Protein AF-A0A354D6P2-F1 (afdb_monomer_lite)

Structure (mmCIF, N/CA/C/O backbone):
data_AF-A0A354D6P2-F1
#
_entry.id   AF-A0A354D6P2-F1
#
loop_
_atom_site.group_PDB
_atom_site.id
_atom_site.type_symbol
_atom_site.label_atom_id
_atom_site.label_alt_id
_atom_site.label_comp_id
_atom_site.label_asym_id
_atom_site.label_entity_id
_atom_site.label_seq_id
_atom_site.pdbx_PDB_ins_code
_atom_site.Cartn_x
_atom_site.Cartn_y
_atom_site.Cartn_z
_atom_site.occupancy
_atom_site.B_iso_or_equiv
_atom_site.auth_seq_id
_atom_site.auth_comp_id
_atom_site.auth_asym_id
_atom_site.auth_atom_id
_atom_site.pdbx_PDB_model_num
ATOM 1 N N . MET A 1 1 ? 11.562 24.966 44.791 1.00 44.47 1 MET A N 1
ATOM 2 C CA . MET A 1 1 ? 11.803 24.432 43.439 1.00 44.47 1 MET A CA 1
ATOM 3 C C . MET A 1 1 ? 10.724 25.029 42.574 1.00 44.47 1 MET A C 1
ATOM 5 O O . MET A 1 1 ? 9.565 24.881 42.942 1.00 44.47 1 MET A O 1
ATOM 9 N N . ASP A 1 2 ? 11.096 25.776 41.540 1.00 47.44 2 ASP A N 1
ATOM 10 C CA . ASP A 1 2 ? 10.121 26.300 40.587 1.00 47.44 2 ASP A CA 1
ATOM 11 C C . ASP A 1 2 ? 9.399 25.114 39.945 1.00 47.44 2 ASP A C 1
ATOM 13 O O . ASP A 1 2 ? 10.051 24.157 39.517 1.00 47.44 2 ASP A O 1
ATOM 17 N N . GLU A 1 3 ? 8.064 25.131 39.972 1.00 53.81 3 GLU A N 1
ATOM 18 C CA . GLU A 1 3 ? 7.251 24.110 39.310 1.00 53.81 3 GLU A CA 1
ATOM 19 C C . GLU A 1 3 ? 7.733 24.016 37.849 1.00 53.81 3 GLU A C 1
ATOM 21 O O . GLU A 1 3 ? 7.779 25.047 37.169 1.00 53.81 3 GLU A O 1
ATOM 26 N N . PRO A 1 4 ? 8.139 22.827 37.355 1.00 56.81 4 PRO A N 1
ATOM 27 C CA . PRO A 1 4 ? 8.443 22.658 35.943 1.00 56.81 4 PRO A CA 1
ATOM 28 C C . PRO A 1 4 ? 7.250 23.162 35.140 1.00 56.81 4 PRO A C 1
ATOM 30 O O . PRO A 1 4 ? 6.118 22.868 35.518 1.00 56.81 4 PRO A O 1
ATOM 33 N N . ASP A 1 5 ? 7.491 23.917 34.066 1.00 68.38 5 ASP A N 1
ATOM 34 C CA . ASP A 1 5 ? 6.416 24.506 33.270 1.00 68.38 5 ASP A CA 1
ATOM 35 C C . ASP A 1 5 ? 5.478 23.393 32.774 1.00 68.38 5 ASP A C 1
ATOM 37 O O . ASP A 1 5 ? 5.764 22.650 31.835 1.00 68.38 5 ASP A O 1
ATOM 41 N N . ILE A 1 6 ? 4.359 23.222 33.476 1.00 72.00 6 ILE A N 1
ATOM 42 C CA . ILE A 1 6 ? 3.365 22.195 33.183 1.00 72.00 6 ILE A CA 1
ATOM 43 C C . ILE A 1 6 ? 2.836 22.419 31.768 1.00 72.00 6 ILE A C 1
ATOM 45 O O . ILE A 1 6 ? 2.554 21.442 31.082 1.00 72.00 6 ILE A O 1
ATOM 49 N N . GLU A 1 7 ? 2.763 23.670 31.299 1.00 69.81 7 GLU A N 1
ATOM 50 C CA . GLU A 1 7 ? 2.385 23.966 29.919 1.00 69.81 7 GLU A CA 1
ATOM 51 C C . GLU A 1 7 ? 3.445 23.478 28.936 1.00 69.81 7 GLU A C 1
ATOM 53 O O . GLU A 1 7 ? 3.076 22.976 27.883 1.00 69.81 7 GLU A O 1
ATOM 58 N N . TYR A 1 8 ? 4.737 23.520 29.270 1.00 68.62 8 TYR A N 1
ATOM 59 C CA . TYR A 1 8 ? 5.788 22.939 28.429 1.00 68.62 8 TYR A CA 1
ATOM 60 C C . TYR A 1 8 ? 5.600 21.427 28.246 1.00 68.62 8 TYR A C 1
ATOM 62 O O . TYR A 1 8 ? 5.582 20.939 27.116 1.00 68.62 8 TYR A O 1
ATOM 70 N N . TYR A 1 9 ? 5.399 20.675 29.331 1.00 68.31 9 TYR A N 1
ATOM 71 C CA . TYR A 1 9 ? 5.209 19.223 29.237 1.00 68.31 9 TYR A CA 1
ATOM 72 C C . TYR A 1 9 ? 3.859 18.847 28.629 1.00 68.31 9 TYR A C 1
ATOM 74 O O . TYR A 1 9 ? 3.796 17.941 27.800 1.00 68.31 9 TYR A O 1
ATOM 82 N N . LEU A 1 10 ? 2.783 19.544 28.996 1.00 71.00 10 LEU A N 1
ATOM 83 C CA . LEU A 1 10 ? 1.472 19.363 28.376 1.00 71.00 10 LEU A CA 1
ATOM 84 C C . LEU A 1 10 ? 1.532 19.644 26.882 1.00 71.00 10 LEU A C 1
ATOM 86 O O . LEU A 1 10 ? 1.011 18.845 26.117 1.00 71.00 10 LEU A O 1
ATOM 90 N N . LYS A 1 11 ? 2.241 20.696 26.473 1.00 63.19 11 LYS A N 1
ATOM 91 C CA . LYS A 1 11 ? 2.483 21.014 25.071 1.00 63.19 11 LYS A CA 1
ATOM 92 C C . LYS A 1 11 ? 3.302 19.935 24.379 1.00 63.19 11 LYS A C 1
ATOM 94 O O . LYS A 1 11 ? 2.923 19.546 23.291 1.00 63.19 11 LYS A O 1
ATOM 99 N N . ILE A 1 12 ? 4.322 19.350 25.015 1.00 58.03 12 ILE A N 1
ATOM 100 C CA . ILE A 1 12 ? 5.010 18.166 24.464 1.00 58.03 12 ILE A CA 1
ATOM 101 C C . ILE A 1 12 ? 4.027 17.008 24.246 1.00 58.03 12 ILE A C 1
ATOM 103 O O . ILE A 1 12 ? 4.063 16.363 23.202 1.00 58.03 12 ILE A O 1
ATOM 107 N N . TYR A 1 13 ? 3.144 16.728 25.206 1.00 60.72 13 TYR A N 1
ATOM 108 C CA . TYR A 1 13 ? 2.144 15.667 25.067 1.00 60.72 13 TYR A CA 1
ATOM 109 C C . TYR A 1 13 ? 1.081 15.997 24.008 1.00 60.72 13 TYR A C 1
ATOM 111 O O . TYR A 1 13 ? 0.672 15.112 23.255 1.00 60.72 13 TYR A O 1
ATOM 119 N N . GLU A 1 14 ? 0.647 17.251 23.926 1.00 57.66 14 GLU A N 1
ATOM 120 C CA . GLU A 1 14 ? -0.296 17.755 22.928 1.00 57.66 14 GLU A CA 1
ATOM 121 C C . GLU A 1 14 ? 0.304 17.701 21.529 1.00 57.66 14 GLU A C 1
ATOM 123 O O . GLU A 1 14 ? -0.325 17.128 20.644 1.00 57.66 14 GLU A O 1
ATOM 128 N N . ASP A 1 15 ? 1.542 18.169 21.368 1.00 48.28 15 ASP A N 1
ATOM 129 C CA . ASP A 1 15 ? 2.356 18.106 20.150 1.00 48.28 15 ASP A CA 1
ATOM 130 C C . ASP A 1 15 ? 2.693 16.651 19.763 1.00 48.28 15 ASP A C 1
ATOM 132 O O . ASP A 1 15 ? 2.870 16.351 18.584 1.00 48.28 15 ASP A O 1
ATOM 136 N N . ALA A 1 16 ? 2.712 15.721 20.729 1.00 46.41 16 ALA A N 1
ATOM 137 C CA . ALA A 1 16 ? 2.847 14.276 20.508 1.00 46.41 16 ALA A CA 1
ATOM 138 C C . ALA A 1 16 ? 1.506 13.547 20.270 1.00 46.41 16 ALA A C 1
ATOM 140 O O . ALA A 1 16 ? 1.482 12.356 19.954 1.00 46.41 16 ALA A O 1
ATOM 141 N N . GLY A 1 17 ? 0.368 14.232 20.401 1.00 40.53 17 GLY A N 1
ATOM 142 C CA . GLY A 1 17 ? -0.932 13.749 19.922 1.00 40.53 17 GLY A CA 1
ATOM 143 C C . GLY A 1 17 ? -1.810 13.135 20.990 1.00 40.53 17 GLY A C 1
ATOM 144 O O . GLY A 1 17 ? -2.889 12.592 20.690 1.00 40.53 17 GLY A O 1
ATOM 145 N N . CYS A 1 18 ? -1.368 13.241 22.237 1.00 50.28 18 CYS A N 1
ATOM 146 C CA . CYS A 1 18 ? -2.104 12.848 23.415 1.00 50.28 18 CYS A CA 1
ATOM 147 C C . CYS A 1 18 ? -3.239 13.845 23.650 1.00 50.28 18 CYS A C 1
ATOM 149 O O . CYS A 1 18 ? -3.060 14.899 24.248 1.00 50.28 18 CYS A O 1
ATOM 151 N N . LYS A 1 19 ? -4.447 13.502 23.191 1.00 50.16 19 LYS A N 1
ATOM 152 C CA . LYS A 1 19 ? -5.638 14.288 23.523 1.00 50.16 19 LYS A CA 1
ATOM 153 C C . LYS A 1 19 ? -5.953 14.123 25.004 1.00 50.16 19 LYS A C 1
ATOM 155 O O . LYS A 1 19 ? -6.265 13.016 25.446 1.00 50.16 19 LYS A O 1
ATOM 160 N N . TYR A 1 20 ? -5.968 15.241 25.724 1.00 45.38 20 TYR A N 1
ATOM 161 C CA . TYR A 1 20 ? -6.205 15.312 27.167 1.00 45.38 20 TYR A CA 1
ATOM 162 C C . TYR A 1 20 ? -7.444 14.529 27.639 1.00 45.38 20 TYR A C 1
ATOM 164 O O . TYR A 1 20 ? -7.402 13.890 28.676 1.00 45.38 20 TYR A O 1
ATOM 172 N N . ARG A 1 21 ? -8.520 14.487 26.838 1.00 41.19 21 ARG A N 1
ATOM 173 C CA . ARG A 1 21 ? -9.795 13.834 27.205 1.00 41.19 21 ARG A CA 1
ATOM 174 C C . ARG A 1 21 ? -9.867 12.315 26.993 1.00 41.19 21 ARG A C 1
ATOM 176 O O . ARG A 1 21 ? -10.901 11.724 27.284 1.00 41.19 21 ARG A O 1
ATOM 183 N N . ARG A 1 22 ? -8.846 11.676 26.410 1.00 43.19 22 ARG A N 1
ATOM 184 C CA . ARG A 1 22 ? -8.845 10.212 26.172 1.00 43.19 22 ARG A CA 1
ATOM 185 C C . ARG A 1 22 ? -7.695 9.473 26.840 1.00 43.19 22 ARG A C 1
ATOM 187 O O . ARG A 1 22 ? -7.766 8.254 26.968 1.00 43.19 22 ARG A O 1
ATOM 194 N N . ASN A 1 23 ? -6.665 10.189 27.270 1.00 52.97 23 ASN A N 1
ATOM 195 C CA . ASN A 1 23 ? -5.523 9.591 27.939 1.00 52.97 23 ASN A CA 1
ATOM 196 C C . ASN A 1 23 ? -5.688 9.752 29.447 1.00 52.97 23 ASN A C 1
ATOM 198 O O . ASN A 1 23 ? -5.967 10.846 29.924 1.00 52.97 23 ASN A O 1
ATOM 202 N N . LYS A 1 24 ? -5.479 8.670 30.202 1.00 66.88 24 LYS A N 1
ATOM 203 C CA . LYS A 1 24 ? -5.359 8.755 31.659 1.00 66.88 24 LYS A CA 1
ATOM 204 C C . LYS A 1 24 ? -4.042 9.453 31.987 1.00 66.88 24 LYS A C 1
ATOM 206 O O . LYS A 1 24 ? -2.998 8.809 32.043 1.00 66.88 24 LYS A O 1
ATOM 211 N N . LEU A 1 25 ? -4.084 10.771 32.129 1.00 75.25 25 LEU A N 1
ATOM 212 C CA . LEU A 1 25 ? -2.937 11.548 32.580 1.00 75.25 25 LEU A CA 1
ATOM 213 C C . LEU A 1 25 ? -2.795 11.377 34.088 1.00 75.25 25 LEU A C 1
ATOM 215 O O . LEU A 1 25 ? -3.772 11.509 34.826 1.00 75.25 25 LEU A O 1
ATOM 219 N N . ILE A 1 26 ? -1.581 11.066 34.530 1.00 82.50 26 ILE A N 1
ATOM 220 C CA . ILE A 1 26 ? -1.248 10.913 35.942 1.00 82.50 26 ILE A CA 1
ATOM 221 C C . ILE A 1 26 ? -0.147 11.918 36.257 1.00 82.50 26 ILE A C 1
ATOM 223 O O . ILE A 1 26 ? 0.928 11.873 35.667 1.00 82.50 26 ILE A O 1
ATOM 227 N N . PHE A 1 27 ? -0.439 12.825 37.180 1.00 84.44 27 PHE A N 1
ATOM 228 C CA . PHE A 1 27 ? 0.509 13.778 37.740 1.00 84.44 27 PHE A CA 1
ATOM 229 C C . PHE A 1 27 ? 0.944 13.278 39.106 1.00 84.44 27 PHE A C 1
ATOM 231 O O . PHE A 1 27 ? 0.110 12.811 39.883 1.00 84.44 27 PHE A O 1
ATOM 238 N N . ILE A 1 28 ? 2.235 13.382 39.397 1.00 86.62 28 ILE A N 1
ATOM 239 C CA . ILE A 1 28 ? 2.816 12.945 40.664 1.00 86.62 28 ILE A CA 1
ATOM 240 C C . ILE A 1 28 ? 3.600 14.128 41.213 1.00 86.62 28 ILE A C 1
ATOM 242 O O . ILE A 1 28 ? 4.567 14.560 40.592 1.00 86.62 28 ILE A O 1
ATOM 246 N N . ASP A 1 29 ? 3.142 14.675 42.335 1.00 84.44 29 ASP A N 1
ATOM 247 C CA . ASP A 1 29 ? 3.762 15.835 42.975 1.00 84.44 29 ASP A CA 1
ATOM 248 C C . ASP A 1 29 ? 3.521 15.775 44.488 1.00 84.44 29 ASP A C 1
ATOM 250 O O . ASP A 1 29 ? 2.389 15.561 44.927 1.00 84.44 29 ASP A O 1
ATOM 254 N N . SER A 1 30 ? 4.564 15.945 45.301 1.00 87.69 30 SER A N 1
ATOM 255 C CA . SER A 1 30 ? 4.461 15.870 46.764 1.00 87.69 30 SER A CA 1
ATOM 256 C C . SER A 1 30 ? 3.788 17.098 47.380 1.00 87.69 30 SER A C 1
ATOM 258 O O . SER A 1 30 ? 3.155 17.001 48.433 1.00 87.69 30 SER A O 1
ATOM 260 N N . MET A 1 31 ? 3.875 18.253 46.722 1.00 87.44 31 MET A N 1
ATOM 261 C CA . MET A 1 31 ? 3.337 19.534 47.172 1.00 87.44 31 MET A CA 1
ATOM 262 C C . MET A 1 31 ? 2.675 20.294 46.009 1.00 87.44 31 MET A C 1
ATOM 264 O O . MET A 1 31 ? 3.068 21.421 45.705 1.00 87.44 31 MET A O 1
ATOM 268 N N . PRO A 1 32 ? 1.605 19.743 45.400 1.00 85.56 32 PRO A N 1
ATOM 269 C CA . PRO A 1 32 ? 1.031 20.316 44.192 1.00 85.56 32 PRO A CA 1
ATOM 270 C C . PRO A 1 32 ? 0.427 21.683 44.487 1.00 85.56 32 PRO A C 1
ATOM 272 O O . PRO A 1 32 ? -0.442 21.795 45.378 1.00 85.56 32 PRO A O 1
ATOM 275 N N . SER A 1 33 ? 0.828 22.690 43.708 1.00 86.75 33 SER A N 1
ATOM 276 C CA . SER A 1 33 ? 0.305 24.046 43.823 1.00 86.75 33 SER A CA 1
ATOM 277 C C . SER A 1 33 ? -1.198 24.101 43.541 1.00 86.75 33 SER A C 1
ATOM 279 O O . SER A 1 33 ? -1.813 23.180 42.987 1.00 86.75 33 SER A O 1
ATOM 281 N N . LEU A 1 34 ? -1.832 25.213 43.923 1.00 85.62 34 LEU A N 1
ATOM 282 C CA . LEU A 1 34 ? -3.230 25.463 43.567 1.00 85.62 34 LEU A CA 1
ATOM 283 C C . LEU A 1 34 ? -3.420 25.485 42.040 1.00 85.62 34 LEU A C 1
ATOM 285 O O . LEU A 1 34 ? -4.442 25.010 41.543 1.00 85.62 34 LEU A O 1
ATOM 289 N N . TYR A 1 35 ? -2.419 25.985 41.310 1.00 84.25 35 TYR A N 1
ATOM 290 C CA . TYR A 1 35 ? -2.404 26.011 39.853 1.00 84.25 35 TYR A CA 1
ATOM 291 C C . TYR A 1 35 ? -2.417 24.593 39.267 1.00 84.25 35 TYR A C 1
ATOM 293 O O . TYR A 1 35 ? -3.340 24.263 38.518 1.00 84.25 35 TYR A O 1
ATOM 301 N N . LEU A 1 36 ? -1.488 23.721 39.682 1.00 83.19 36 LEU A N 1
ATOM 302 C CA . LEU A 1 36 ? -1.430 22.329 39.224 1.00 83.19 36 LEU A CA 1
ATOM 303 C C . LEU A 1 36 ? -2.734 21.582 39.537 1.00 83.19 36 LEU A C 1
ATOM 305 O O . LEU A 1 36 ? -3.296 20.931 38.660 1.00 83.19 36 LEU A O 1
ATOM 309 N N . ARG A 1 37 ? -3.291 21.728 40.747 1.00 87.00 37 ARG A N 1
ATOM 310 C CA . ARG A 1 37 ? -4.573 21.089 41.117 1.00 87.00 37 ARG A CA 1
ATOM 311 C C . ARG A 1 37 ? -5.724 21.509 40.205 1.00 87.00 37 ARG A C 1
ATOM 313 O O . ARG A 1 37 ? -6.504 20.661 39.770 1.00 87.00 37 ARG A O 1
ATOM 320 N N . ASN A 1 38 ? -5.830 22.804 39.909 1.00 85.31 38 ASN A N 1
ATOM 321 C CA . ASN A 1 38 ? -6.858 23.326 39.013 1.00 85.31 38 ASN A CA 1
ATOM 322 C C . ASN A 1 38 ? -6.652 22.828 37.577 1.00 85.31 38 ASN A C 1
ATOM 324 O O . ASN A 1 38 ? -7.620 22.442 36.919 1.00 85.31 38 ASN A O 1
ATOM 328 N N . LYS A 1 39 ? -5.398 22.764 37.114 1.00 82.75 39 LYS A N 1
ATOM 329 C CA . LYS A 1 39 ? -5.056 22.261 35.782 1.00 82.75 39 LYS A CA 1
ATOM 330 C C . LYS A 1 39 ? -5.377 20.773 35.642 1.00 82.75 39 LYS A C 1
ATOM 332 O O . LYS A 1 39 ? -6.106 20.418 34.721 1.00 82.75 39 LYS A O 1
ATOM 337 N N . VAL A 1 40 ? -4.955 19.921 36.579 1.00 84.50 40 VAL A N 1
ATOM 338 C CA . VAL A 1 40 ? -5.296 18.483 36.599 1.00 84.50 40 VAL A CA 1
ATOM 339 C C . VAL A 1 40 ? -6.808 18.284 36.513 1.00 84.50 40 VAL A C 1
ATOM 341 O O . VAL A 1 40 ? -7.280 17.507 35.685 1.00 84.50 40 VAL A O 1
ATOM 344 N N . LYS A 1 41 ? -7.579 19.029 37.316 1.00 83.44 41 LYS A N 1
ATOM 345 C CA . LYS A 1 41 ? -9.045 18.954 37.305 1.00 83.44 41 LYS A CA 1
ATOM 346 C C . LYS A 1 41 ? -9.636 19.358 35.951 1.00 83.44 41 LYS A C 1
ATOM 348 O O . LYS A 1 41 ? -10.579 18.728 35.490 1.00 83.44 41 LYS A O 1
ATOM 353 N N . SER A 1 42 ? -9.081 20.383 35.301 1.00 79.88 42 SER A N 1
ATOM 354 C CA . SER A 1 42 ? -9.518 20.810 33.962 1.00 79.88 42 SER A CA 1
ATOM 355 C C . SER A 1 42 ? -9.221 19.782 32.861 1.00 79.88 42 SER A C 1
ATOM 357 O O . SER A 1 42 ? -9.921 19.748 31.850 1.00 79.88 42 SER A O 1
ATOM 359 N N . LEU A 1 43 ? -8.201 18.944 33.068 1.00 74.50 43 LEU A N 1
ATOM 360 C CA . LEU A 1 43 ? -7.758 17.909 32.135 1.00 74.50 43 LEU A CA 1
ATOM 361 C C . LEU A 1 43 ? -8.431 16.548 32.368 1.00 74.50 43 LEU A C 1
ATOM 363 O O . LEU A 1 43 ? -8.142 15.627 31.614 1.00 74.50 43 LEU A O 1
ATOM 367 N N . ASP A 1 44 ? -9.291 16.415 33.386 1.00 75.06 44 ASP A N 1
ATOM 368 C CA . ASP A 1 44 ? -9.832 15.122 33.845 1.00 75.06 44 ASP A CA 1
ATOM 369 C C . ASP A 1 44 ? -8.720 14.097 34.164 1.00 75.06 44 ASP A C 1
ATOM 371 O O . ASP A 1 44 ? -8.797 12.905 33.868 1.00 75.06 44 ASP A O 1
ATOM 375 N N . ALA A 1 45 ? -7.620 14.597 34.734 1.00 81.38 45 ALA A N 1
ATOM 376 C CA . ALA A 1 45 ? -6.429 13.823 35.053 1.00 81.38 45 ALA A CA 1
ATOM 377 C C . ALA A 1 45 ? -6.427 13.343 36.517 1.00 81.38 45 ALA A C 1
ATOM 379 O O . ALA A 1 45 ? -7.144 13.857 37.375 1.00 81.38 45 ALA A O 1
ATOM 380 N N . THR A 1 46 ? -5.578 12.365 36.826 1.00 86.50 46 THR A N 1
ATOM 381 C CA . THR A 1 46 ? -5.344 11.886 38.196 1.00 86.50 46 THR A CA 1
ATOM 382 C C . THR A 1 46 ? -4.136 12.600 38.799 1.00 86.50 46 THR A C 1
ATOM 384 O O . THR A 1 46 ? -3.081 12.651 38.173 1.00 86.50 46 THR A O 1
ATOM 387 N N . LEU A 1 47 ? -4.265 13.124 40.021 1.00 87.94 47 LEU A N 1
ATOM 388 C CA . LEU A 1 47 ? -3.146 13.672 40.795 1.00 87.94 47 LEU A CA 1
ATOM 389 C C . LEU A 1 47 ? -2.837 12.755 41.975 1.00 87.94 47 LEU A C 1
ATOM 391 O O . LEU A 1 47 ? -3.675 12.571 42.858 1.00 87.94 47 LEU A O 1
ATOM 395 N N . ILE A 1 48 ? -1.622 12.225 41.999 1.00 89.25 48 ILE A N 1
ATOM 396 C CA . ILE A 1 48 ? -1.072 11.437 43.095 1.00 89.25 48 ILE A CA 1
ATOM 397 C C . ILE A 1 48 ? -0.176 12.362 43.915 1.00 89.25 48 ILE A C 1
ATOM 399 O O . ILE A 1 48 ? 0.822 12.880 43.416 1.00 89.25 48 ILE A O 1
ATOM 403 N N . LYS A 1 49 ? -0.553 12.587 45.175 1.00 91.31 49 LYS A N 1
ATOM 404 C CA . LYS A 1 49 ? 0.253 13.375 46.109 1.00 91.31 49 LYS A CA 1
ATOM 405 C C . LYS A 1 49 ? 1.288 12.483 46.768 1.00 91.31 49 LYS A C 1
ATOM 407 O O . LYS A 1 49 ? 0.954 11.801 47.732 1.00 91.31 49 LYS A O 1
ATOM 412 N N . ALA A 1 50 ? 2.487 12.459 46.208 1.00 90.50 50 ALA A N 1
ATOM 413 C CA . ALA A 1 50 ? 3.580 11.634 46.697 1.00 90.50 50 ALA A CA 1
ATOM 414 C C . ALA A 1 50 ? 4.924 12.245 46.296 1.00 90.50 50 ALA A C 1
ATOM 416 O O . ALA A 1 50 ? 5.049 12.831 45.217 1.00 90.50 50 ALA A O 1
ATOM 417 N N . THR A 1 51 ? 5.942 12.084 47.138 1.00 89.06 51 THR A N 1
ATOM 418 C CA . THR A 1 51 ? 7.333 12.226 46.689 1.00 89.06 51 THR A CA 1
ATOM 419 C C . THR A 1 51 ? 7.671 11.122 45.682 1.00 89.06 51 THR A C 1
ATOM 421 O O . THR A 1 51 ? 6.973 10.110 45.583 1.00 89.06 51 THR A O 1
ATOM 424 N N . ALA A 1 52 ? 8.755 11.295 44.919 1.00 83.00 52 ALA A N 1
ATOM 425 C CA . ALA A 1 52 ? 9.228 10.241 44.020 1.00 83.00 52 ALA A CA 1
ATOM 426 C C . ALA A 1 52 ? 9.517 8.934 44.782 1.00 83.00 52 ALA A C 1
ATOM 428 O O . ALA A 1 52 ? 9.180 7.861 44.294 1.00 83.00 52 ALA A O 1
ATOM 429 N N . GLU A 1 53 ? 10.077 9.033 45.990 1.00 87.69 53 GLU A N 1
ATOM 430 C CA . GLU A 1 53 ? 10.344 7.894 46.874 1.00 87.69 53 GLU A CA 1
ATOM 431 C C . GLU A 1 53 ? 9.046 7.224 47.339 1.00 87.69 53 GLU A C 1
ATOM 433 O O . GLU A 1 53 ? 8.870 6.033 47.119 1.00 87.69 53 GLU A O 1
ATOM 438 N N . GLU A 1 54 ? 8.076 7.988 47.855 1.00 91.50 54 GLU A N 1
ATOM 439 C CA . GLU A 1 54 ? 6.769 7.457 48.275 1.00 91.50 54 GLU A CA 1
ATOM 440 C C . GLU A 1 54 ? 6.016 6.778 47.123 1.00 91.50 54 GLU A C 1
ATOM 442 O O . GLU A 1 54 ? 5.349 5.759 47.318 1.00 91.50 54 GLU A O 1
ATOM 447 N N . PHE A 1 55 ? 6.116 7.332 45.912 1.00 88.31 55 PHE A N 1
ATOM 448 C CA . PHE A 1 55 ? 5.499 6.753 44.725 1.00 88.31 55 PHE A CA 1
ATOM 449 C C . PHE A 1 55 ? 6.197 5.464 44.281 1.00 88.31 55 PHE A C 1
ATOM 451 O O . PHE A 1 55 ? 5.519 4.491 43.950 1.00 88.31 55 PHE A O 1
ATOM 458 N N . LEU A 1 56 ? 7.532 5.429 44.290 1.00 86.00 56 LEU A N 1
ATOM 459 C CA . LEU A 1 56 ? 8.298 4.223 43.972 1.00 86.00 56 LEU A CA 1
ATOM 460 C C . LEU A 1 56 ? 8.069 3.127 45.018 1.00 86.00 56 LEU A C 1
ATOM 462 O O . LEU A 1 56 ? 7.835 1.983 44.636 1.00 86.00 56 LEU A O 1
ATOM 466 N N . ASP A 1 57 ? 8.015 3.476 46.303 1.00 88.56 57 ASP A N 1
ATOM 467 C CA . ASP A 1 57 ? 7.643 2.569 47.392 1.00 88.56 57 ASP A CA 1
ATOM 468 C C . ASP A 1 57 ? 6.219 2.040 47.220 1.00 88.56 57 ASP A C 1
ATOM 470 O O . ASP A 1 57 ? 5.949 0.860 47.451 1.00 88.56 57 ASP A O 1
ATOM 474 N N . TYR A 1 58 ? 5.282 2.898 46.810 1.00 85.94 58 TYR A N 1
ATOM 475 C CA . TYR A 1 58 ? 3.923 2.481 46.485 1.00 85.94 58 TYR A CA 1
ATOM 476 C C . TYR A 1 58 ? 3.911 1.501 45.309 1.00 85.94 58 TYR A C 1
ATOM 478 O O . TYR A 1 58 ? 3.282 0.450 45.418 1.00 85.94 58 TYR A O 1
ATOM 486 N N . ILE A 1 59 ? 4.643 1.783 44.225 1.00 84.38 59 ILE A N 1
ATOM 487 C CA . ILE A 1 59 ? 4.790 0.857 43.093 1.00 84.38 59 ILE A CA 1
ATOM 488 C C . ILE A 1 59 ? 5.412 -0.463 43.546 1.00 84.38 59 ILE A C 1
ATOM 490 O O . ILE A 1 59 ? 4.938 -1.519 43.143 1.00 84.38 59 ILE A O 1
ATOM 494 N N . GLN A 1 60 ? 6.431 -0.435 44.401 1.00 82.00 60 GLN A N 1
ATOM 495 C CA . GLN A 1 60 ? 7.066 -1.646 44.914 1.00 82.00 60 GLN A CA 1
ATOM 496 C C . GLN A 1 60 ? 6.103 -2.474 45.779 1.00 82.00 60 GLN A C 1
ATOM 498 O O . GLN A 1 60 ? 6.174 -3.702 45.786 1.00 82.00 60 GLN A O 1
ATOM 503 N N . LYS A 1 61 ? 5.168 -1.813 46.475 1.00 85.88 61 LYS A N 1
ATOM 504 C CA . LYS A 1 61 ? 4.073 -2.453 47.224 1.00 85.88 61 LYS A CA 1
ATOM 505 C C . LYS A 1 61 ? 2.945 -2.956 46.324 1.00 85.88 61 LYS A C 1
ATOM 507 O O . LYS A 1 61 ? 2.202 -3.843 46.750 1.00 85.88 61 LYS A O 1
ATOM 512 N N . LEU A 1 62 ? 2.791 -2.428 45.104 1.00 79.50 62 LEU A N 1
ATOM 513 C CA . LEU A 1 62 ? 1.901 -3.014 44.106 1.00 79.50 62 LEU A CA 1
ATOM 514 C C . LEU A 1 62 ? 2.487 -4.376 43.728 1.00 79.50 62 LEU A C 1
ATOM 516 O O . LEU A 1 62 ? 3.361 -4.480 42.873 1.00 79.50 62 LEU A O 1
ATOM 520 N N . ASN A 1 63 ? 1.993 -5.438 44.365 1.00 69.75 63 ASN A N 1
ATOM 521 C CA . ASN A 1 63 ? 2.349 -6.824 44.065 1.00 69.75 63 ASN A CA 1
ATOM 522 C C . ASN A 1 63 ? 1.731 -7.269 42.721 1.00 69.75 63 ASN A C 1
ATOM 524 O O . ASN A 1 63 ? 0.988 -8.246 42.634 1.00 69.75 63 ASN A O 1
ATOM 528 N N . PHE A 1 64 ? 1.971 -6.486 41.668 1.00 77.06 64 PHE A N 1
ATOM 529 C CA . PHE A 1 64 ? 1.497 -6.726 40.319 1.00 77.06 64 PHE A CA 1
ATOM 530 C C . PHE A 1 64 ? 2.383 -7.790 39.675 1.00 77.06 64 PHE A C 1
ATOM 532 O O . PHE A 1 64 ? 3.327 -7.504 38.940 1.00 77.06 64 PHE A O 1
ATOM 539 N N . CYS A 1 65 ? 2.064 -9.042 39.985 1.00 76.88 65 CYS A N 1
ATOM 540 C CA . CYS A 1 65 ? 2.666 -10.230 39.402 1.00 76.88 65 CYS A CA 1
ATOM 541 C C . CYS A 1 65 ? 1.666 -10.868 38.426 1.00 76.88 65 CYS A C 1
ATOM 543 O O . CYS A 1 65 ? 1.033 -11.861 38.785 1.00 76.88 65 CYS A O 1
ATOM 545 N N . PRO A 1 66 ? 1.479 -10.310 37.211 1.00 83.56 66 PRO A N 1
ATOM 546 C CA . PRO A 1 66 ? 0.565 -10.890 36.236 1.00 83.56 66 PRO A CA 1
ATOM 547 C C . PRO A 1 66 ? 1.007 -12.313 35.891 1.00 83.56 66 PRO A C 1
ATOM 549 O O . PRO A 1 66 ? 2.213 -12.576 35.764 1.00 83.56 66 PRO A O 1
ATOM 552 N N . ASP A 1 67 ? 0.033 -13.203 35.721 1.00 91.38 67 ASP A N 1
ATOM 553 C CA . ASP A 1 67 ? 0.259 -14.544 35.182 1.00 91.38 67 ASP A CA 1
ATOM 554 C C . ASP A 1 67 ? 0.761 -14.486 33.721 1.00 91.38 67 ASP A C 1
ATOM 556 O O . ASP A 1 67 ? 0.862 -13.417 33.104 1.00 91.38 67 ASP A O 1
ATOM 560 N N . GLU A 1 68 ? 1.144 -15.633 33.159 1.00 92.75 68 GLU A N 1
ATOM 561 C CA . GLU A 1 68 ? 1.737 -15.695 31.817 1.00 92.75 68 GLU A CA 1
ATOM 562 C C . GLU A 1 68 ? 0.785 -15.195 30.724 1.00 92.75 68 GLU A C 1
ATOM 564 O O . GLU A 1 68 ? 1.215 -14.450 29.833 1.00 92.75 68 GLU A O 1
ATOM 569 N N . LEU A 1 69 ? -0.510 -15.504 30.840 1.00 92.88 69 LEU A N 1
ATOM 570 C CA . LEU A 1 69 ? -1.545 -15.056 29.912 1.00 92.88 69 LEU A CA 1
ATOM 571 C C . LEU A 1 69 ? -1.735 -13.536 29.982 1.00 92.88 69 LEU A C 1
ATOM 573 O O . LEU A 1 69 ? -1.767 -12.866 28.948 1.00 92.88 69 LEU A O 1
ATOM 577 N N . GLN A 1 70 ? -1.806 -12.968 31.186 1.00 90.25 70 GLN A N 1
ATOM 578 C CA . GLN A 1 70 ? -1.906 -11.527 31.407 1.00 90.25 70 GLN A CA 1
ATOM 579 C C . GLN A 1 70 ? -0.678 -10.799 30.858 1.00 90.25 70 GLN A C 1
ATOM 581 O O . GLN A 1 70 ? -0.820 -9.795 30.159 1.00 90.25 70 GLN A O 1
ATOM 586 N N . ARG A 1 71 ? 0.533 -11.322 31.092 1.00 90.62 71 ARG A N 1
ATOM 587 C CA . ARG A 1 71 ? 1.764 -10.775 30.492 1.00 90.62 71 ARG A CA 1
ATOM 588 C C . ARG A 1 71 ? 1.714 -10.829 28.972 1.00 90.62 71 ARG A C 1
ATOM 590 O O . ARG A 1 71 ? 2.113 -9.868 28.315 1.00 90.62 71 ARG A O 1
ATOM 597 N N . ALA A 1 72 ? 1.260 -11.941 28.397 1.00 92.81 72 ALA A N 1
ATOM 598 C CA . ALA A 1 72 ? 1.142 -12.083 26.953 1.00 92.81 72 ALA A CA 1
ATOM 599 C C . ALA A 1 72 ? 0.135 -11.078 26.371 1.00 92.81 72 ALA A C 1
ATOM 601 O O . ALA A 1 72 ? 0.450 -10.417 25.383 1.00 92.81 72 ALA A O 1
ATOM 602 N N . LEU A 1 73 ? -1.013 -10.884 27.027 1.00 90.69 73 LEU A N 1
ATOM 603 C CA . LEU A 1 73 ? -2.029 -9.904 26.640 1.00 90.69 73 LEU A CA 1
ATOM 604 C C . LEU A 1 73 ? -1.514 -8.458 26.717 1.00 90.69 73 LEU A C 1
ATOM 606 O O . LEU A 1 73 ? -1.726 -7.675 25.793 1.00 90.69 73 LEU A O 1
ATOM 610 N N . ILE A 1 74 ? -0.805 -8.101 27.790 1.00 85.81 74 ILE A N 1
ATOM 611 C CA . ILE A 1 74 ? -0.195 -6.773 27.950 1.00 85.81 74 ILE A CA 1
ATOM 612 C C . ILE A 1 74 ? 0.801 -6.499 26.814 1.00 85.81 74 ILE A C 1
ATOM 614 O O . ILE A 1 74 ? 0.740 -5.450 26.175 1.00 85.81 74 ILE A O 1
ATOM 618 N N . ASN A 1 75 ? 1.677 -7.460 26.506 1.00 87.19 75 ASN A N 1
ATOM 619 C CA . ASN A 1 75 ? 2.644 -7.334 25.411 1.00 87.19 75 ASN A CA 1
ATOM 620 C C . ASN A 1 75 ? 1.971 -7.228 24.035 1.00 87.19 75 ASN A C 1
ATOM 622 O O . ASN A 1 75 ? 2.440 -6.482 23.173 1.00 87.19 75 ASN A O 1
ATOM 626 N N . LEU A 1 76 ? 0.874 -7.959 23.836 1.00 88.75 76 LEU A N 1
ATOM 627 C CA . LEU A 1 76 ? 0.062 -7.917 22.625 1.00 88.75 76 LEU A CA 1
ATOM 628 C C . LEU A 1 76 ? -0.530 -6.505 22.421 1.00 88.75 76 LEU A C 1
ATOM 630 O O . LEU A 1 76 ? -0.332 -5.913 21.356 1.00 88.75 76 LEU A O 1
ATOM 634 N N . ASN A 1 77 ? -1.093 -5.909 23.478 1.00 86.31 77 ASN A N 1
ATOM 635 C CA . ASN A 1 77 ? -1.601 -4.532 23.475 1.00 86.31 77 ASN A CA 1
ATOM 636 C C . ASN A 1 77 ? -0.497 -3.484 23.241 1.00 86.31 77 ASN A C 1
ATOM 638 O O . ASN A 1 77 ? -0.696 -2.557 22.456 1.00 86.31 77 ASN A O 1
ATOM 642 N N . TYR A 1 78 ? 0.682 -3.629 23.862 1.00 83.44 78 TYR A N 1
ATOM 643 C CA . TYR A 1 78 ? 1.827 -2.734 23.616 1.00 83.44 78 TYR A CA 1
ATOM 644 C C . TYR A 1 78 ? 2.316 -2.775 22.164 1.00 83.44 78 TYR A C 1
ATOM 646 O O . TYR A 1 78 ? 2.814 -1.775 21.650 1.00 83.44 78 TYR A O 1
ATOM 654 N N . CYS A 1 79 ? 2.143 -3.908 21.481 1.00 83.62 79 CYS A N 1
ATOM 655 C CA . CYS A 1 79 ? 2.452 -4.045 20.057 1.00 83.62 79 CYS A CA 1
ATOM 656 C C . CYS A 1 79 ? 1.320 -3.550 19.137 1.00 83.62 79 CYS A C 1
ATOM 658 O O . CYS A 1 79 ? 1.407 -3.705 17.917 1.00 83.62 79 CYS A O 1
ATOM 660 N N . GLY A 1 80 ? 0.265 -2.951 19.698 1.00 87.44 80 GLY A N 1
ATOM 661 C CA . GLY A 1 80 ? -0.869 -2.417 18.951 1.00 87.44 80 GLY A CA 1
ATOM 662 C C . GLY A 1 80 ? -1.789 -3.495 18.386 1.00 87.44 80 GLY A C 1
ATOM 663 O O . GLY A 1 80 ? -2.424 -3.262 17.362 1.00 87.44 80 GLY A O 1
ATOM 664 N N . ILE A 1 81 ? -1.839 -4.680 18.991 1.00 91.38 81 ILE A N 1
ATOM 665 C CA . ILE A 1 81 ? -2.820 -5.717 18.664 1.00 91.38 81 ILE A CA 1
ATOM 666 C C . ILE A 1 81 ? -3.836 -5.723 19.803 1.00 91.38 81 ILE A C 1
ATOM 668 O O . ILE A 1 81 ? -3.443 -5.704 20.960 1.00 91.38 81 ILE A O 1
ATOM 672 N N . TYR A 1 82 ? -5.127 -5.740 19.494 1.00 92.44 82 TYR A N 1
ATOM 673 C CA . TYR A 1 82 ? -6.191 -5.640 20.490 1.00 92.44 82 TYR A CA 1
ATOM 674 C C . TYR A 1 82 ? -7.233 -6.722 20.269 1.00 92.44 82 TYR A C 1
ATOM 676 O O . TYR A 1 82 ? -7.584 -7.033 19.133 1.00 92.44 82 TYR A O 1
ATOM 684 N N . ARG A 1 83 ? -7.770 -7.282 21.350 1.00 95.44 83 ARG A N 1
ATOM 685 C CA . ARG A 1 83 ? -8.838 -8.280 21.254 1.00 95.44 83 ARG A CA 1
ATOM 686 C C . ARG A 1 83 ? -10.181 -7.606 21.058 1.00 95.44 83 ARG A C 1
ATOM 688 O O . ARG A 1 83 ? -10.498 -6.649 21.765 1.00 95.44 83 ARG A O 1
ATOM 695 N N . LEU A 1 84 ? -11.005 -8.150 20.167 1.00 95.81 84 LEU A N 1
ATOM 696 C CA . LEU A 1 84 ? -12.362 -7.649 19.955 1.00 95.81 84 LEU A CA 1
ATOM 697 C C . LEU A 1 84 ? -13.173 -7.640 21.259 1.00 95.81 84 LEU A C 1
ATOM 699 O O . LEU A 1 84 ? -13.801 -6.633 21.563 1.00 95.81 84 LEU A O 1
ATOM 703 N N . SER A 1 85 ? -13.059 -8.689 22.077 1.00 94.44 85 SER A N 1
ATOM 704 C CA . SER A 1 85 ? -13.742 -8.794 23.374 1.00 94.44 85 SER A CA 1
ATOM 705 C C . SER A 1 85 ? -13.382 -7.678 24.361 1.00 94.44 85 SER A C 1
ATOM 707 O O . SER A 1 85 ? -14.151 -7.371 25.268 1.00 94.44 85 SER A O 1
ATOM 709 N N . ASP A 1 86 ? -12.187 -7.091 24.238 1.00 91.06 86 ASP A N 1
ATOM 710 C CA . ASP A 1 86 ? -11.775 -5.955 25.064 1.00 91.06 86 ASP A CA 1
ATOM 711 C C . ASP A 1 86 ? -12.264 -4.629 24.468 1.00 91.06 86 ASP A C 1
ATOM 713 O O . ASP A 1 86 ? -12.657 -3.734 25.213 1.00 91.06 86 ASP A O 1
ATOM 717 N N . LEU A 1 87 ? -12.319 -4.524 23.136 1.00 88.81 87 LEU A N 1
ATOM 718 C CA . LEU A 1 87 ? -12.883 -3.368 22.435 1.00 88.81 87 LEU A CA 1
ATOM 719 C C . LEU A 1 87 ? -14.401 -3.249 22.647 1.00 88.81 87 LEU A C 1
ATOM 721 O O . LEU A 1 87 ? -14.901 -2.140 22.827 1.00 88.81 87 LEU A O 1
ATOM 725 N N . GLU A 1 88 ? -15.132 -4.365 22.678 1.00 91.12 88 GLU A N 1
ATOM 726 C CA . GLU A 1 88 ? -16.585 -4.416 22.916 1.00 91.12 88 GLU A CA 1
ATOM 727 C C . GLU A 1 88 ? -16.991 -3.787 24.256 1.00 91.12 88 GLU A C 1
ATOM 729 O O . GLU A 1 88 ? -18.023 -3.129 24.349 1.00 91.12 88 GLU A O 1
ATOM 734 N N . LYS A 1 89 ? -16.130 -3.872 25.278 1.00 90.06 89 LYS A N 1
ATOM 735 C CA . LYS A 1 89 ? -16.354 -3.240 26.593 1.00 90.06 89 LYS A CA 1
ATOM 736 C C . LYS A 1 89 ? -16.371 -1.709 26.538 1.00 90.06 89 LYS A C 1
ATOM 738 O O . LYS A 1 89 ? -16.766 -1.071 27.507 1.00 90.06 89 LYS A O 1
ATOM 743 N N . THR A 1 90 ? -15.902 -1.120 25.438 1.00 87.19 90 THR A N 1
ATOM 744 C CA . THR A 1 90 ? -15.829 0.336 25.236 1.00 87.19 90 THR A CA 1
ATOM 745 C C . THR A 1 90 ? -16.946 0.874 24.342 1.00 87.19 90 THR A C 1
ATOM 747 O O . THR A 1 90 ? -16.933 2.054 23.985 1.00 87.19 90 THR A O 1
ATOM 750 N N . TYR A 1 91 ? -17.900 0.023 23.954 1.00 90.75 91 TYR A N 1
ATOM 751 C CA . TYR A 1 91 ? -19.029 0.423 23.120 1.00 90.75 91 TYR A CA 1
ATOM 752 C C . TYR A 1 91 ? -19.898 1.463 23.818 1.00 90.75 91 TYR A C 1
ATOM 754 O O . TYR A 1 91 ? -20.116 1.430 25.029 1.00 90.75 91 TYR A O 1
ATOM 762 N N . LEU A 1 92 ? -20.373 2.421 23.028 1.00 89.81 92 LEU A N 1
ATOM 763 C CA . LEU A 1 92 ? -21.189 3.518 23.529 1.00 89.81 92 LEU A CA 1
ATOM 764 C C . LEU A 1 92 ? -22.651 3.086 23.615 1.00 89.81 92 LEU A C 1
ATOM 766 O O . LEU A 1 92 ? -23.123 2.263 22.831 1.00 89.81 92 LEU A O 1
ATOM 770 N N . THR A 1 93 ? -23.389 3.671 24.553 1.00 89.12 93 THR A N 1
ATOM 771 C CA . THR A 1 93 ? -24.840 3.504 24.662 1.00 89.12 93 THR A CA 1
ATOM 772 C C . THR A 1 93 ? -25.455 4.832 25.131 1.00 89.12 93 THR A C 1
ATOM 774 O O . THR A 1 93 ? -25.163 5.248 26.253 1.00 89.12 93 THR A O 1
ATOM 777 N N . PRO A 1 94 ? -26.270 5.524 24.305 1.00 88.69 94 PRO A N 1
ATOM 778 C CA . PRO A 1 94 ? -26.655 5.160 22.937 1.00 88.69 94 PRO A CA 1
ATOM 779 C C . PRO A 1 94 ? -25.501 5.314 21.929 1.00 88.69 94 PRO A C 1
ATOM 781 O O . PRO A 1 94 ? -24.590 6.121 22.126 1.00 88.69 94 PRO A O 1
ATOM 784 N N . TYR A 1 95 ? -25.553 4.544 20.839 1.00 91.88 95 TYR A N 1
ATOM 785 C CA . TYR A 1 95 ? -24.603 4.629 19.729 1.00 91.88 95 TYR A CA 1
ATOM 786 C C . TYR A 1 95 ? -25.300 5.023 18.433 1.00 91.88 95 TYR A C 1
ATOM 788 O O . TYR A 1 95 ? -26.263 4.384 18.021 1.00 91.88 95 TYR A O 1
ATOM 796 N N . GLU A 1 96 ? -24.756 6.045 17.780 1.00 90.81 96 GLU A N 1
ATOM 797 C CA . GLU A 1 96 ? -25.166 6.485 16.452 1.00 90.81 96 GLU A CA 1
ATOM 798 C C . GLU A 1 96 ? -23.960 6.395 15.517 1.00 90.81 96 GLU A C 1
ATOM 800 O O . GLU A 1 96 ? -22.902 6.993 15.771 1.00 90.81 96 GLU A O 1
ATOM 805 N N . SER A 1 97 ? -24.096 5.615 14.445 1.00 92.00 97 SER A N 1
ATOM 806 C CA . SER A 1 97 ? -23.000 5.413 13.507 1.00 92.00 97 SER A CA 1
ATOM 807 C C . SER A 1 97 ? -22.758 6.660 12.666 1.00 92.00 97 SER A C 1
ATOM 809 O O . SER A 1 97 ? -23.676 7.338 12.217 1.00 92.00 97 SER A O 1
ATOM 811 N N . ARG A 1 98 ? -21.482 6.925 12.371 1.00 88.88 98 ARG A N 1
ATOM 812 C CA . ARG A 1 98 ? -21.080 7.940 11.385 1.00 88.88 98 ARG A CA 1
ATOM 813 C C . ARG A 1 98 ? -20.572 7.324 10.076 1.00 88.88 98 ARG A C 1
ATOM 815 O O . ARG A 1 98 ? -19.922 8.023 9.289 1.00 88.88 98 ARG A O 1
ATOM 822 N N . LEU A 1 99 ? -20.827 6.029 9.855 1.00 90.06 99 LEU A N 1
ATOM 823 C CA . LEU A 1 99 ? -20.385 5.271 8.681 1.00 90.06 99 LEU A CA 1
ATOM 824 C C . LEU A 1 99 ? -20.909 5.897 7.382 1.00 90.06 99 LEU A C 1
ATOM 826 O O . LEU A 1 99 ? -20.128 6.187 6.476 1.00 90.06 99 LEU A O 1
ATOM 830 N N . TYR A 1 100 ? -22.209 6.200 7.327 1.00 87.25 100 TYR A N 1
ATOM 831 C CA . TYR A 1 100 ? -22.865 6.786 6.151 1.00 87.25 100 TYR A CA 1
ATOM 832 C C . TYR A 1 100 ? -22.552 8.270 5.918 1.00 87.25 100 TYR A C 1
ATOM 834 O O . TYR A 1 100 ? -22.918 8.818 4.884 1.00 87.25 100 TYR A O 1
ATOM 842 N N . SER A 1 101 ? -21.788 8.896 6.819 1.00 80.62 101 SER A N 1
ATOM 843 C CA . SER A 1 101 ? -21.158 10.213 6.621 1.00 80.62 101 SER A CA 1
ATOM 844 C C . SER A 1 101 ? -19.688 10.106 6.171 1.00 80.62 101 SER A C 1
ATOM 846 O O . SER A 1 101 ? -18.930 11.079 6.237 1.00 80.62 101 SER A O 1
ATOM 848 N N . GLY A 1 102 ? -19.240 8.905 5.783 1.00 82.50 102 GLY A N 1
ATOM 849 C CA . GLY A 1 102 ? -17.911 8.641 5.225 1.00 82.50 102 GLY A CA 1
ATOM 850 C C . GLY A 1 102 ? -16.803 8.354 6.241 1.00 82.50 102 GLY A C 1
ATOM 851 O O . GLY A 1 102 ? -15.634 8.294 5.849 1.00 82.50 102 GLY A O 1
ATOM 852 N N . ASN A 1 103 ? -17.114 8.168 7.529 1.00 86.38 103 ASN A N 1
ATOM 853 C CA . ASN A 1 103 ? -16.098 7.844 8.541 1.00 86.38 103 ASN A CA 1
ATOM 854 C C . ASN A 1 103 ? -15.574 6.405 8.417 1.00 86.38 103 ASN A C 1
ATOM 856 O O . ASN A 1 103 ? -16.107 5.583 7.674 1.00 86.38 103 ASN A O 1
ATOM 860 N N . PHE A 1 104 ? -14.490 6.110 9.137 1.00 88.31 104 PHE A N 1
ATOM 861 C CA . PHE A 1 104 ? -13.953 4.754 9.231 1.00 88.31 104 PHE A CA 1
ATOM 862 C C . PHE A 1 104 ? -14.937 3.807 9.928 1.00 88.31 104 PHE A C 1
ATOM 864 O O . PHE A 1 104 ? -15.588 4.192 10.899 1.00 88.31 104 PHE A O 1
ATOM 871 N N . CYS A 1 105 ? -14.994 2.561 9.453 1.00 92.56 105 CYS A N 1
ATOM 872 C CA . CYS A 1 105 ? -15.822 1.512 10.042 1.00 92.56 105 CYS A CA 1
ATOM 873 C C . CYS A 1 105 ? -15.285 1.105 11.421 1.00 92.56 105 CYS A C 1
ATOM 875 O O . CYS A 1 105 ? -14.151 0.624 11.560 1.00 92.56 105 CYS A O 1
ATOM 877 N N . LYS A 1 106 ? -16.114 1.249 12.449 1.00 93.75 106 LYS A N 1
ATOM 878 C CA . LYS A 1 106 ? -15.867 0.761 13.806 1.00 93.75 106 LYS A CA 1
ATOM 879 C C . LYS A 1 106 ? -16.397 -0.659 13.965 1.00 93.75 106 LYS A C 1
ATOM 881 O O . LYS A 1 106 ? -17.218 -1.121 13.183 1.00 93.75 106 LYS A O 1
ATOM 886 N N . TRP A 1 107 ? -15.941 -1.350 15.006 1.00 95.56 107 TRP A N 1
ATOM 887 C CA . TRP A 1 107 ? -16.501 -2.658 15.351 1.00 95.56 107 TRP A CA 1
ATOM 888 C C . TRP A 1 107 ? -17.967 -2.572 15.772 1.00 95.56 107 TRP A C 1
ATOM 890 O O . TRP A 1 107 ? -18.759 -3.407 15.354 1.00 95.56 107 TRP A O 1
ATOM 900 N N . GLN A 1 108 ? -18.342 -1.511 16.491 1.00 96.25 108 GLN A N 1
ATOM 901 C CA . GLN A 1 108 ? -19.732 -1.282 16.877 1.00 96.25 108 GLN A CA 1
ATOM 902 C C . GLN A 1 108 ? -20.659 -1.055 15.664 1.00 96.25 108 GLN A C 1
ATOM 904 O O . GLN A 1 108 ? -21.823 -1.432 15.711 1.00 96.25 108 GLN A O 1
ATOM 909 N N . ASP A 1 109 ? -20.146 -0.545 14.531 1.00 97.12 109 ASP A N 1
ATOM 910 C CA . ASP A 1 109 ? -20.933 -0.472 13.286 1.00 97.12 109 ASP A CA 1
ATOM 911 C C . ASP A 1 109 ? -21.334 -1.867 12.784 1.00 97.12 109 ASP A C 1
ATOM 913 O O . ASP A 1 109 ? -22.430 -2.056 12.263 1.00 97.12 109 ASP A O 1
ATOM 917 N N . VAL A 1 110 ? -20.455 -2.857 12.945 1.00 97.06 110 VAL A N 1
ATOM 918 C CA . VAL A 1 110 ? -20.738 -4.247 12.568 1.00 97.06 110 VAL A CA 1
ATOM 919 C C . VAL A 1 110 ? -21.645 -4.905 13.606 1.00 97.06 110 VAL A C 1
ATOM 921 O O . VAL A 1 110 ? -22.653 -5.501 13.233 1.00 97.06 110 VAL A O 1
ATOM 924 N N . ALA A 1 111 ? -21.320 -4.764 14.894 1.00 96.12 111 ALA A N 1
ATOM 925 C CA . ALA A 1 111 ? -22.072 -5.376 15.990 1.00 96.12 111 ALA A CA 1
ATOM 926 C C . ALA A 1 111 ? -23.538 -4.910 16.025 1.00 96.12 111 ALA A C 1
ATOM 928 O O . ALA A 1 111 ? -24.443 -5.738 16.114 1.00 96.12 111 ALA A O 1
ATOM 929 N N . ASP A 1 112 ? -23.775 -3.607 15.842 1.00 95.56 112 ASP A N 1
ATOM 930 C CA . ASP A 1 112 ? -25.116 -3.013 15.873 1.00 95.56 112 ASP A CA 1
ATOM 931 C C . ASP A 1 112 ? -25.802 -3.044 14.487 1.00 95.56 112 ASP A C 1
ATOM 933 O O . ASP A 1 112 ? -26.860 -2.440 14.284 1.00 95.56 112 ASP A O 1
ATOM 937 N N . GLY A 1 113 ? -25.213 -3.733 13.500 1.00 94.88 113 GLY A N 1
ATOM 938 C CA . GLY A 1 113 ? -25.826 -3.995 12.194 1.00 94.88 113 GLY A CA 1
ATOM 939 C C . GLY A 1 113 ? -25.968 -2.771 11.283 1.00 94.88 113 GLY A C 1
ATOM 940 O O . GLY A 1 113 ? -26.912 -2.710 10.490 1.00 94.88 113 GLY A O 1
ATOM 941 N N . TRP A 1 114 ? -25.068 -1.791 11.395 1.00 96.06 114 TRP A N 1
ATOM 942 C CA . TRP A 1 114 ? -24.994 -0.614 10.520 1.00 96.06 114 TRP A CA 1
ATOM 943 C C . TRP A 1 114 ? -24.378 -0.905 9.159 1.00 96.06 114 TRP A C 1
ATOM 945 O O . TRP A 1 114 ? -24.669 -0.194 8.210 1.00 96.06 114 TRP A O 1
ATOM 955 N N . VAL A 1 115 ? -23.532 -1.926 9.031 1.00 95.31 115 VAL A N 1
ATOM 956 C CA . VAL A 1 115 ? -22.944 -2.287 7.735 1.00 95.31 115 VAL A CA 1
ATOM 957 C C . VAL A 1 115 ? -23.990 -2.992 6.862 1.00 95.31 115 VAL A C 1
ATOM 959 O O . VAL A 1 115 ? -24.699 -3.887 7.323 1.00 95.31 115 VAL A O 1
ATOM 962 N N . ALA A 1 116 ? -24.093 -2.590 5.593 1.00 92.56 116 ALA A N 1
ATOM 963 C CA . ALA A 1 116 ? -24.900 -3.298 4.602 1.00 92.56 116 ALA A CA 1
ATOM 964 C C . ALA A 1 116 ? -24.144 -4.535 4.091 1.00 92.56 116 ALA A C 1
ATOM 966 O O . ALA A 1 116 ? -23.062 -4.412 3.514 1.00 92.56 116 ALA A O 1
ATOM 967 N N . GLU A 1 117 ? -24.723 -5.715 4.293 1.00 93.00 117 GLU A N 1
ATOM 968 C CA . GLU A 1 117 ? -24.205 -6.997 3.806 1.00 93.00 117 GLU A CA 1
ATOM 969 C C . GLU A 1 117 ? -24.652 -7.208 2.353 1.00 93.00 117 GLU A C 1
ATOM 971 O O . GLU A 1 117 ? -25.588 -7.943 2.068 1.00 93.00 117 GLU A O 1
ATOM 976 N N . ILE A 1 118 ? -24.024 -6.473 1.432 1.00 90.62 118 ILE A N 1
ATOM 977 C CA . ILE A 1 118 ? -24.268 -6.595 -0.015 1.00 90.62 118 ILE A CA 1
ATOM 978 C C . ILE A 1 118 ? -23.695 -7.911 -0.565 1.00 90.62 118 ILE A C 1
ATOM 980 O O . ILE A 1 118 ? -22.921 -8.575 0.121 1.00 90.62 118 ILE A O 1
ATOM 984 N N . ARG A 1 119 ? -23.964 -8.259 -1.829 1.00 90.88 119 ARG A N 1
ATOM 985 C CA . ARG A 1 119 ? -23.607 -9.563 -2.423 1.00 90.88 119 ARG A CA 1
ATOM 986 C C . ARG A 1 119 ? -22.140 -9.974 -2.246 1.00 90.88 119 ARG A C 1
ATOM 988 O O . ARG A 1 119 ? -21.836 -11.151 -2.066 1.00 90.88 119 ARG A O 1
ATOM 995 N N . SER A 1 120 ? -21.218 -9.008 -2.251 1.00 90.69 120 SER A N 1
ATOM 996 C CA . SER A 1 120 ? -19.794 -9.286 -2.025 1.00 90.69 120 SER A CA 1
ATOM 997 C C . SER A 1 120 ? -19.496 -9.932 -0.667 1.00 90.69 120 SER A C 1
ATOM 999 O O . SER A 1 120 ? -18.459 -10.567 -0.505 1.00 90.69 120 SER A O 1
ATOM 1001 N N . TYR A 1 121 ? -20.372 -9.740 0.322 1.00 94.31 121 TYR A N 1
ATOM 1002 C CA . TYR A 1 121 ? -20.266 -10.400 1.616 1.00 94.31 121 TYR A CA 1
ATOM 1003 C C . TYR A 1 121 ? -20.481 -11.905 1.492 1.00 94.31 121 TYR A C 1
ATOM 1005 O O . TYR A 1 121 ? -19.601 -12.652 1.915 1.00 94.31 121 TYR A O 1
ATOM 1013 N N . ASP A 1 122 ? -21.576 -12.343 0.869 1.00 93.50 122 ASP A N 1
ATOM 1014 C CA . ASP A 1 122 ? -21.876 -13.769 0.708 1.00 93.50 122 ASP A CA 1
ATOM 1015 C C . ASP A 1 122 ? -20.799 -14.472 -0.127 1.00 93.50 122 ASP A C 1
ATOM 1017 O O . ASP A 1 122 ? -20.250 -15.488 0.292 1.00 93.50 122 ASP A O 1
ATOM 1021 N N . GLU A 1 123 ? -20.374 -13.867 -1.241 1.00 94.69 123 GLU A N 1
ATOM 1022 C CA . GLU A 1 123 ? -19.306 -14.427 -2.081 1.00 94.69 123 GLU A CA 1
ATOM 1023 C C . GLU A 1 123 ? -17.964 -14.554 -1.340 1.00 94.69 123 GLU A C 1
ATOM 1025 O O . GLU A 1 123 ? -17.242 -15.546 -1.492 1.00 94.69 123 GLU A O 1
ATOM 1030 N N . ALA A 1 124 ? -17.593 -13.540 -0.551 1.00 96.69 124 ALA A N 1
ATOM 1031 C CA . ALA A 1 124 ? -16.359 -13.573 0.225 1.00 96.69 124 ALA A CA 1
ATOM 1032 C C . ALA A 1 124 ? -16.450 -14.575 1.381 1.00 96.69 124 ALA A C 1
ATOM 1034 O O . ALA A 1 124 ? -15.475 -15.269 1.668 1.00 96.69 124 ALA A O 1
ATOM 1035 N N . LYS A 1 125 ? -17.615 -14.670 2.024 1.00 97.00 125 LYS A N 1
ATOM 1036 C CA . LYS A 1 125 ? -17.909 -15.617 3.098 1.00 97.00 125 LYS A CA 1
ATOM 1037 C C . LYS A 1 125 ? -17.823 -17.061 2.606 1.00 97.00 125 LYS A C 1
ATOM 1039 O O . LYS A 1 125 ? -17.159 -17.857 3.262 1.00 97.00 125 LYS A O 1
ATOM 1044 N N . ASP A 1 126 ? -18.395 -17.380 1.448 1.00 96.62 126 ASP A N 1
ATOM 1045 C CA . ASP A 1 126 ? -18.334 -18.725 0.865 1.00 96.62 126 ASP A CA 1
ATOM 1046 C C . ASP A 1 126 ? -16.887 -19.143 0.580 1.00 96.62 126 ASP A C 1
ATOM 1048 O O . ASP A 1 126 ? -16.443 -20.226 0.968 1.00 96.62 126 ASP A O 1
ATOM 1052 N N . LYS A 1 127 ? -16.100 -18.249 -0.030 1.00 97.38 127 LYS A N 1
ATOM 1053 C CA . LYS A 1 127 ? -14.668 -18.484 -0.267 1.00 97.38 127 LYS A CA 1
ATOM 1054 C C . LYS A 1 127 ? -13.870 -18.616 1.029 1.00 97.38 127 LYS A C 1
ATOM 1056 O O . LYS A 1 127 ? -12.940 -19.420 1.098 1.00 97.38 127 LYS A O 1
ATOM 1061 N N . LEU A 1 128 ? -14.203 -17.824 2.046 1.00 97.50 128 LEU A N 1
ATOM 1062 C CA . LEU A 1 128 ? -13.576 -17.914 3.359 1.00 97.50 128 LEU A CA 1
ATOM 1063 C C . LEU A 1 128 ? -13.887 -19.265 4.004 1.00 97.50 128 LEU A C 1
ATOM 1065 O O . LEU A 1 128 ? -12.971 -19.921 4.489 1.00 97.50 128 LEU A O 1
ATOM 1069 N N . ASP A 1 129 ? -15.135 -19.723 3.956 1.00 96.81 129 ASP A N 1
ATOM 1070 C CA . ASP A 1 129 ? -15.525 -21.027 4.486 1.00 96.81 129 ASP A CA 1
ATOM 1071 C C . ASP A 1 129 ? -14.801 -22.178 3.766 1.00 96.81 129 ASP A C 1
ATOM 1073 O O . ASP A 1 129 ? -14.314 -23.085 4.440 1.00 96.81 129 ASP A O 1
ATOM 1077 N N . MET A 1 130 ? -14.606 -22.100 2.443 1.00 95.38 130 MET A N 1
ATOM 1078 C CA . MET A 1 130 ? -13.760 -23.053 1.700 1.00 95.38 130 MET A CA 1
ATOM 1079 C C . MET A 1 130 ? -12.288 -23.028 2.148 1.00 95.38 130 MET A C 1
ATOM 1081 O O . MET A 1 130 ? -11.635 -24.065 2.220 1.00 95.38 130 MET A O 1
ATOM 1085 N N . LEU A 1 131 ? -11.734 -21.860 2.480 1.00 95.12 131 LEU A N 1
ATOM 1086 C CA . LEU A 1 131 ? -10.376 -21.766 3.027 1.00 95.12 131 LEU A CA 1
ATOM 1087 C C . LEU A 1 131 ? -10.286 -22.397 4.429 1.00 95.12 131 LEU A C 1
ATOM 1089 O O . LEU A 1 131 ? -9.275 -23.009 4.785 1.00 95.12 131 LEU A O 1
ATOM 1093 N N . LEU A 1 132 ? -11.343 -22.287 5.237 1.00 93.38 132 LEU A N 1
ATOM 1094 C CA . LEU A 1 132 ? -11.381 -22.851 6.588 1.00 93.38 132 LEU A CA 1
ATOM 1095 C C . LEU A 1 132 ? -11.396 -24.381 6.615 1.00 93.38 132 LEU A C 1
ATOM 1097 O O . LEU A 1 132 ? -10.988 -24.937 7.637 1.00 93.38 132 LEU A O 1
ATOM 1101 N N . THR A 1 133 ? -11.817 -25.058 5.543 1.00 90.94 133 THR A N 1
ATOM 1102 C CA . THR A 1 133 ? -11.807 -26.531 5.480 1.00 90.94 133 THR A CA 1
ATOM 1103 C C . THR A 1 133 ? -10.411 -27.115 5.272 1.00 90.94 133 THR A C 1
ATOM 1105 O O . THR A 1 133 ? -10.227 -28.312 5.453 1.00 90.94 133 THR A O 1
ATOM 1108 N N . GLN A 1 134 ? -9.417 -26.298 4.911 1.00 86.44 134 GLN A N 1
ATOM 1109 C CA . GLN A 1 134 ? -8.031 -26.751 4.778 1.00 86.44 134 GLN A CA 1
ATOM 1110 C C . GLN A 1 134 ? -7.427 -27.095 6.152 1.00 86.44 134 GLN A C 1
ATOM 1112 O O . GLN A 1 134 ? -7.641 -26.371 7.130 1.00 86.44 134 GLN A O 1
ATOM 1117 N N . GLU A 1 135 ? -6.628 -28.164 6.228 1.00 84.19 135 GLU A N 1
ATOM 1118 C CA . GLU A 1 135 ? -5.994 -28.640 7.475 1.00 84.19 135 GLU A CA 1
ATOM 1119 C C . GLU A 1 135 ? -4.827 -27.757 7.958 1.00 84.19 135 GLU A C 1
ATOM 1121 O O . GLU A 1 135 ? -4.210 -28.013 8.991 1.00 84.19 135 GLU A O 1
ATOM 1126 N N . ASN A 1 136 ? -4.515 -26.684 7.235 1.00 85.00 136 ASN A N 1
ATOM 1127 C CA . ASN A 1 136 ? -3.433 -25.776 7.576 1.00 85.00 136 ASN A CA 1
ATOM 1128 C C . ASN A 1 136 ? -3.735 -24.988 8.860 1.00 85.00 136 ASN A C 1
ATOM 1130 O O . ASN A 1 136 ? -4.817 -24.419 9.033 1.00 85.00 136 ASN A O 1
ATOM 1134 N N . GLY A 1 137 ? -2.733 -24.911 9.744 1.00 90.88 137 GLY A N 1
ATOM 1135 C CA . GLY A 1 137 ? -2.812 -24.103 10.960 1.00 90.88 137 GLY A CA 1
ATOM 1136 C C . GLY A 1 137 ? -2.895 -22.606 10.653 1.00 90.88 137 GLY A C 1
ATOM 1137 O O . GLY A 1 137 ? -3.674 -21.896 11.282 1.00 90.88 137 GLY A O 1
ATOM 1138 N N . VAL A 1 138 ? -2.133 -22.119 9.670 1.00 95.81 138 VAL A N 1
ATOM 1139 C CA . VAL A 1 138 ? -2.097 -20.701 9.278 1.00 95.81 138 VAL A CA 1
ATOM 1140 C C . VAL A 1 138 ? -2.697 -20.546 7.884 1.00 95.81 138 VAL A C 1
ATOM 1142 O O . VAL A 1 138 ? -2.188 -21.132 6.929 1.00 95.81 138 VAL A O 1
ATOM 1145 N N . CYS A 1 139 ? -3.748 -19.735 7.768 1.00 96.06 139 CYS A N 1
ATOM 1146 C CA . CYS A 1 139 ? -4.393 -19.388 6.499 1.00 96.06 139 CYS A CA 1
ATOM 1147 C C . CYS A 1 139 ? -4.454 -17.863 6.330 1.00 96.06 139 CYS A C 1
ATOM 1149 O O . CYS A 1 139 ? -4.528 -17.138 7.322 1.00 96.06 139 CYS A O 1
ATOM 1151 N N . CYS A 1 140 ? -4.490 -17.361 5.094 1.00 97.50 140 CYS A N 1
ATOM 1152 C CA . CYS A 1 140 ? -4.701 -15.936 4.812 1.00 97.50 140 CYS A CA 1
ATOM 1153 C C . CYS A 1 140 ? -5.854 -15.722 3.826 1.00 97.50 140 CYS A C 1
ATOM 1155 O O . CYS A 1 140 ? -5.944 -16.392 2.801 1.00 97.50 140 CYS A O 1
ATOM 1157 N N . PHE A 1 141 ? -6.710 -14.746 4.105 1.00 98.00 141 PHE A N 1
ATOM 1158 C CA . PHE A 1 141 ? -7.747 -14.280 3.193 1.00 98.00 141 PHE A CA 1
ATOM 1159 C C . PHE A 1 141 ? -7.538 -12.785 2.957 1.00 98.00 141 PHE A C 1
ATOM 1161 O O . PHE A 1 141 ? -7.603 -11.984 3.892 1.00 98.00 141 PHE A O 1
ATOM 1168 N N . SER A 1 142 ? -7.247 -12.394 1.719 1.00 97.25 142 SER A N 1
ATOM 1169 C CA . SER A 1 142 ? -6.956 -10.999 1.382 1.00 97.25 142 SER A CA 1
ATOM 1170 C C . SER A 1 142 ? -8.030 -10.401 0.500 1.00 97.25 142 SER A C 1
ATOM 1172 O O . SER A 1 142 ? -8.240 -10.829 -0.635 1.00 97.25 142 SER A O 1
ATOM 1174 N N . ILE A 1 143 ? -8.656 -9.355 1.021 1.00 97.31 143 ILE A N 1
ATOM 1175 C CA . ILE A 1 143 ? -9.587 -8.497 0.309 1.00 97.31 143 ILE A CA 1
ATOM 1176 C C . ILE A 1 143 ? -8.791 -7.363 -0.335 1.00 97.31 143 ILE A C 1
ATOM 1178 O O . ILE A 1 143 ? -8.026 -6.664 0.331 1.00 97.31 143 ILE A O 1
ATOM 1182 N N . TYR A 1 144 ? -9.004 -7.101 -1.618 1.00 94.88 144 TYR A N 1
ATOM 1183 C CA . TYR A 1 144 ? -8.363 -5.972 -2.288 1.00 94.88 144 TYR A CA 1
ATOM 1184 C C . TYR A 1 144 ? -9.289 -5.263 -3.267 1.00 94.88 144 TYR A C 1
ATOM 1186 O O . TYR A 1 144 ? -10.295 -5.802 -3.719 1.00 94.88 144 TYR A O 1
ATOM 1194 N N . GLY A 1 145 ? -8.961 -4.013 -3.584 1.00 91.12 145 GLY A N 1
ATOM 1195 C CA . GLY A 1 145 ? -9.761 -3.184 -4.480 1.00 91.12 145 GLY A CA 1
ATOM 1196 C C . GLY A 1 145 ? -9.499 -1.693 -4.302 1.00 91.12 145 GLY A C 1
ATOM 1197 O O . GLY A 1 145 ? -8.701 -1.268 -3.456 1.00 91.12 145 GLY A O 1
ATOM 1198 N N . GLN A 1 146 ? -10.202 -0.883 -5.090 1.00 84.88 146 GLN A N 1
ATOM 1199 C CA . GLN A 1 146 ? -10.065 0.577 -5.091 1.00 84.88 146 GLN A CA 1
ATOM 1200 C C . GLN A 1 146 ? -10.422 1.205 -3.733 1.00 84.88 146 GLN A C 1
ATOM 1202 O O . GLN A 1 146 ? -11.066 0.580 -2.882 1.00 84.88 146 GLN A O 1
ATOM 1207 N N . VAL A 1 147 ? -9.979 2.440 -3.494 1.00 79.94 147 VAL A N 1
ATOM 1208 C CA . VAL A 1 147 ? -10.306 3.198 -2.273 1.00 79.94 147 VAL A CA 1
ATOM 1209 C C . VAL A 1 147 ? -11.832 3.356 -2.158 1.00 79.94 147 VAL A C 1
ATOM 1211 O O . VAL A 1 147 ? -12.512 3.495 -3.168 1.00 79.94 147 VAL A O 1
ATOM 1214 N N . PHE A 1 148 ? -12.372 3.304 -0.933 1.00 78.38 148 PHE A N 1
ATOM 1215 C CA . PHE A 1 148 ? -13.810 3.464 -0.639 1.00 78.38 148 PHE A CA 1
ATOM 1216 C C . PHE A 1 148 ? -14.778 2.427 -1.249 1.00 78.38 148 PHE A C 1
ATOM 1218 O O . PHE A 1 148 ? -15.979 2.661 -1.339 1.00 78.38 148 PHE A O 1
ATOM 1225 N N . THR A 1 149 ? -14.296 1.235 -1.585 1.00 84.62 149 THR A N 1
ATOM 1226 C CA . THR A 1 149 ? -15.145 0.114 -2.039 1.00 84.62 149 THR A CA 1
ATOM 1227 C C . THR A 1 149 ? -15.782 -0.698 -0.905 1.00 84.62 149 THR A C 1
ATOM 1229 O O . THR A 1 149 ? -16.484 -1.659 -1.169 1.00 84.62 149 THR A O 1
ATOM 1232 N N . GLY A 1 150 ? -15.549 -0.332 0.363 1.00 88.88 150 GLY A N 1
ATOM 1233 C CA . GLY A 1 150 ? -16.095 -1.055 1.521 1.00 88.88 150 GLY A CA 1
ATOM 1234 C C . GLY A 1 150 ? -15.193 -2.157 2.089 1.00 88.88 150 GLY A C 1
ATOM 1235 O O . GLY A 1 150 ? -15.625 -2.872 2.986 1.00 88.88 150 GLY A O 1
ATOM 1236 N N . LYS A 1 151 ? -13.931 -2.265 1.642 1.00 92.69 151 LYS A N 1
ATOM 1237 C CA . LYS A 1 151 ? -12.967 -3.287 2.111 1.00 92.69 151 LYS A CA 1
ATOM 1238 C C . LYS A 1 151 ? -12.893 -3.424 3.633 1.00 92.69 151 LYS A C 1
ATOM 1240 O O . LYS A 1 151 ? -13.064 -4.523 4.136 1.00 92.69 151 LYS A O 1
ATOM 1245 N N . SER A 1 152 ? -12.687 -2.323 4.359 1.00 93.00 152 SER A N 1
ATOM 1246 C CA . SER A 1 152 ? -12.594 -2.338 5.826 1.00 93.00 152 SER A CA 1
ATOM 1247 C C . SER A 1 152 ? -13.898 -2.783 6.495 1.00 93.00 152 SER A C 1
ATOM 1249 O O . SER A 1 152 ? -13.859 -3.412 7.548 1.00 93.00 152 SER A O 1
ATOM 1251 N N . CYS A 1 153 ? -15.052 -2.483 5.880 1.00 95.19 153 CYS A N 1
ATOM 1252 C CA . CYS A 1 153 ? -16.353 -2.947 6.368 1.00 95.19 153 CYS A CA 1
ATOM 1253 C C . CYS A 1 153 ? -16.462 -4.462 6.177 1.00 95.19 153 CYS A C 1
ATOM 1255 O O . CYS A 1 153 ? -16.659 -5.176 7.151 1.00 95.19 153 CYS A O 1
ATOM 1257 N N . LEU A 1 154 ? -16.222 -4.954 4.955 1.00 96.50 154 LEU A N 1
ATOM 1258 C CA . LEU A 1 154 ? -16.241 -6.385 4.642 1.00 96.50 154 LEU A CA 1
ATOM 1259 C C . LEU A 1 154 ? -15.257 -7.173 5.519 1.00 96.50 154 LEU A C 1
ATOM 1261 O O . LEU A 1 154 ? -15.611 -8.215 6.061 1.00 96.50 154 LEU A O 1
ATOM 1265 N N . LEU A 1 155 ? -14.047 -6.644 5.714 1.00 97.44 155 LEU A N 1
ATOM 1266 C CA . LEU A 1 155 ? -13.016 -7.228 6.566 1.00 97.44 155 LEU A CA 1
ATOM 1267 C C . LEU A 1 155 ? -13.520 -7.453 7.999 1.00 97.44 155 LEU A C 1
ATOM 1269 O O . LEU A 1 155 ? -13.380 -8.551 8.539 1.00 97.44 155 LEU A O 1
ATOM 1273 N N . LYS A 1 156 ? -14.125 -6.425 8.610 1.00 97.69 156 LYS A N 1
ATOM 1274 C CA . LYS A 1 156 ? -14.661 -6.509 9.975 1.00 97.69 156 LYS A CA 1
ATOM 1275 C C . LYS A 1 156 ? -15.915 -7.375 10.049 1.00 97.69 156 LYS A C 1
ATOM 1277 O O . LYS A 1 156 ? -16.046 -8.130 11.006 1.00 97.69 156 LYS A O 1
ATOM 1282 N N . THR A 1 157 ? -16.789 -7.339 9.043 1.00 97.88 157 THR A N 1
ATOM 1283 C CA . THR A 1 157 ? -17.968 -8.216 8.977 1.00 97.88 157 THR A CA 1
ATOM 1284 C C . THR A 1 157 ? -17.564 -9.690 8.904 1.00 97.88 157 THR A C 1
ATOM 1286 O O . THR A 1 157 ? -18.079 -10.495 9.676 1.00 97.88 157 THR A O 1
ATOM 1289 N N . LEU A 1 158 ? -16.584 -10.056 8.068 1.00 98.31 158 LEU A N 1
ATOM 1290 C CA . LEU A 1 158 ? -16.064 -11.429 8.009 1.00 98.31 158 LEU A CA 1
ATOM 1291 C C . LEU A 1 158 ? -15.380 -11.844 9.318 1.00 98.31 158 LEU A C 1
ATOM 1293 O O . LEU A 1 158 ? -15.579 -12.960 9.791 1.00 98.31 158 LEU A O 1
ATOM 1297 N N . ALA A 1 159 ? -14.614 -10.953 9.947 1.00 98.38 159 ALA A N 1
ATOM 1298 C CA . ALA A 1 159 ? -14.019 -11.233 11.252 1.00 98.38 159 ALA A CA 1
ATOM 1299 C C . ALA A 1 159 ? -15.088 -11.453 12.338 1.00 98.38 159 ALA A C 1
ATOM 1301 O O . ALA A 1 159 ? -14.974 -12.378 13.140 1.00 98.38 159 ALA A O 1
ATOM 1302 N N . TYR A 1 160 ? -16.155 -10.650 12.337 1.00 98.00 160 TYR A N 1
ATOM 1303 C CA . TYR A 1 160 ? -17.280 -10.793 13.263 1.00 98.00 160 TYR A CA 1
ATOM 1304 C C . TYR A 1 160 ? -18.083 -12.077 13.000 1.00 98.00 160 TYR A C 1
ATOM 1306 O O . TYR A 1 160 ? -18.524 -12.743 13.936 1.00 98.00 160 TYR A O 1
ATOM 1314 N N . TYR A 1 161 ? -18.210 -12.486 11.736 1.00 98.12 161 TYR A N 1
ATOM 1315 C CA . TYR A 1 161 ? -18.741 -13.795 11.359 1.00 98.12 161 TYR A CA 1
ATOM 1316 C C . TYR A 1 161 ? -17.911 -14.946 11.950 1.00 98.12 161 TYR A C 1
ATOM 1318 O O . TYR A 1 161 ? -18.473 -15.873 12.536 1.00 98.12 161 TYR A O 1
ATOM 1326 N N . LEU A 1 162 ? -16.578 -14.871 11.878 1.00 98.19 162 LEU A N 1
ATOM 1327 C CA . LEU A 1 162 ? -15.698 -15.865 12.502 1.00 98.19 162 LEU A CA 1
ATOM 1328 C C . LEU A 1 162 ? -15.763 -15.832 14.035 1.00 98.19 162 LEU A C 1
ATOM 1330 O O . LEU A 1 162 ? -15.741 -16.895 14.655 1.00 98.19 162 LEU A O 1
ATOM 1334 N N . ASN A 1 163 ? -15.927 -14.654 14.647 1.00 98.06 163 ASN A N 1
ATOM 1335 C CA . ASN A 1 163 ? -16.170 -14.522 16.089 1.00 98.06 163 ASN A CA 1
ATOM 1336 C C . ASN A 1 163 ? -17.396 -15.346 16.518 1.00 98.06 163 ASN A C 1
ATOM 1338 O O . ASN A 1 163 ? -17.322 -16.151 17.443 1.00 98.06 163 ASN A O 1
ATOM 1342 N N . LYS A 1 164 ? -18.501 -15.250 15.761 1.00 96.75 164 LYS A N 1
ATOM 1343 C CA . LYS A 1 164 ? -19.714 -16.062 15.981 1.00 96.75 164 LYS A CA 1
ATOM 1344 C C . LYS A 1 164 ? -19.490 -17.568 15.780 1.00 96.75 164 LYS A C 1
ATOM 1346 O O . LYS A 1 164 ? -20.222 -18.368 16.353 1.00 96.75 164 LYS A O 1
ATOM 1351 N N . LYS A 1 165 ? -18.471 -17.971 15.012 1.00 96.25 165 LYS A N 1
ATOM 1352 C CA . LYS A 1 165 ? -18.017 -19.370 14.863 1.00 96.25 165 LYS A CA 1
ATOM 1353 C C . LYS A 1 165 ? -17.013 -19.813 15.944 1.00 96.25 165 LYS A C 1
ATOM 1355 O O . LYS A 1 165 ? -16.432 -20.896 15.831 1.00 96.25 165 LYS A O 1
ATOM 1360 N N . GLY A 1 166 ? -16.803 -18.997 16.979 1.00 96.94 166 GLY A N 1
ATOM 1361 C CA . GLY A 1 166 ? -15.936 -19.305 18.116 1.00 96.94 166 GLY A CA 1
ATOM 1362 C C . GLY A 1 166 ? -14.454 -19.009 17.887 1.00 96.94 166 GLY A C 1
ATOM 1363 O O . GLY A 1 166 ? -13.616 -19.602 18.560 1.00 96.94 166 GLY A O 1
ATOM 1364 N N . PHE A 1 167 ? -14.109 -18.145 16.928 1.00 98.06 167 PHE A N 1
ATOM 1365 C CA . PHE A 1 167 ? -12.742 -17.643 16.795 1.00 98.06 167 PHE A CA 1
ATOM 1366 C C . PHE A 1 167 ? -12.509 -16.436 17.711 1.00 98.06 167 PHE A C 1
ATOM 1368 O O . PHE A 1 167 ? -13.331 -15.531 17.767 1.00 98.06 167 PHE A O 1
ATOM 1375 N N . GLU A 1 168 ? -11.341 -16.361 18.342 1.00 98.19 168 GLU A N 1
ATOM 1376 C CA . GLU A 1 168 ? -10.895 -15.161 19.049 1.00 98.19 168 GLU A CA 1
ATOM 1377 C C . GLU A 1 168 ? -10.316 -14.143 18.053 1.00 98.19 168 GLU A C 1
ATOM 1379 O O . GLU A 1 168 ? -9.358 -14.432 17.330 1.00 98.19 168 GLU A O 1
ATOM 1384 N N . VAL A 1 169 ? -10.908 -12.947 17.989 1.00 98.56 169 VAL A N 1
ATOM 1385 C CA . VAL A 1 169 ? -10.530 -11.908 17.018 1.00 98.56 169 VAL A CA 1
ATOM 1386 C C . VAL A 1 169 ? -9.511 -10.933 17.609 1.00 98.56 169 VAL A C 1
ATOM 1388 O O . VAL A 1 169 ? -9.762 -10.289 18.629 1.00 98.56 169 VAL A O 1
ATOM 1391 N N . LEU A 1 170 ? -8.388 -10.780 16.909 1.00 98.00 170 LEU A N 1
ATOM 1392 C CA . LEU A 1 170 ? -7.285 -9.869 17.196 1.00 98.00 170 LEU A CA 1
ATOM 1393 C C . LEU A 1 170 ? -7.209 -8.800 16.091 1.00 98.00 170 LEU A C 1
ATOM 1395 O O . LEU A 1 170 ? -6.946 -9.120 14.935 1.00 98.00 170 LEU A O 1
ATOM 1399 N N . GLU A 1 171 ? -7.418 -7.525 16.414 1.00 95.62 171 GLU A N 1
ATOM 1400 C CA . GLU A 1 171 ? -7.252 -6.399 15.486 1.00 95.62 171 GLU A CA 1
ATOM 1401 C C . GLU A 1 171 ? -5.862 -5.782 15.635 1.00 95.62 171 GLU A C 1
ATOM 1403 O O . GLU A 1 171 ? -5.489 -5.320 16.711 1.00 95.62 171 GLU A O 1
ATOM 1408 N N . TYR A 1 172 ? -5.110 -5.712 14.540 1.00 92.81 172 TYR A N 1
ATOM 1409 C CA . TYR A 1 172 ? -3.831 -5.018 14.501 1.00 92.81 172 TYR A CA 1
ATOM 1410 C C . TYR A 1 172 ? -3.998 -3.547 14.100 1.00 92.81 172 TYR A C 1
ATOM 1412 O O . TYR A 1 172 ? -4.576 -3.249 13.058 1.00 92.81 172 TYR A O 1
ATOM 1420 N N . LYS A 1 173 ? -3.443 -2.631 14.897 1.00 85.06 173 LYS A N 1
ATOM 1421 C CA . LYS A 1 173 ? -3.358 -1.175 14.672 1.00 85.06 173 LYS A CA 1
ATOM 1422 C C . LYS A 1 173 ? -1.944 -0.608 14.915 1.00 85.06 173 LYS A C 1
ATOM 1424 O O . LYS A 1 173 ? -1.785 0.605 15.022 1.00 85.06 173 LYS A O 1
ATOM 1429 N N . GLY A 1 174 ? -0.934 -1.465 15.071 1.00 79.75 174 GLY A N 1
ATOM 1430 C CA . GLY A 1 174 ? 0.442 -1.050 15.361 1.00 79.75 174 GLY A CA 1
ATOM 1431 C C . GLY A 1 174 ? 1.205 -0.502 14.145 1.00 79.75 174 GLY A C 1
ATOM 1432 O O . GLY A 1 174 ? 0.674 -0.398 13.043 1.00 79.75 174 GLY A O 1
ATOM 1433 N N . LYS A 1 175 ? 2.493 -0.183 14.349 1.00 75.94 175 LYS A N 1
ATOM 1434 C CA . LYS A 1 175 ? 3.419 0.286 13.289 1.00 75.94 175 LYS A CA 1
ATOM 1435 C C . LYS A 1 175 ? 4.220 -0.843 12.638 1.00 75.94 175 LYS A C 1
ATOM 1437 O O . LYS A 1 175 ? 4.489 -0.810 11.439 1.00 75.94 175 LYS A O 1
ATOM 1442 N N . PHE A 1 176 ? 4.596 -1.836 13.442 1.00 81.19 176 PHE A N 1
ATOM 1443 C CA . PHE A 1 176 ? 5.311 -3.044 13.036 1.00 81.19 176 PHE A CA 1
ATOM 1444 C C . PHE A 1 176 ? 4.592 -4.287 13.577 1.00 81.19 176 PHE A C 1
ATOM 1446 O O . PHE A 1 176 ? 4.111 -4.261 14.711 1.00 81.19 176 PHE A O 1
ATOM 1453 N N . ILE A 1 177 ? 4.460 -5.347 12.774 1.00 84.50 177 ILE A N 1
ATOM 1454 C CA . ILE A 1 177 ? 3.848 -6.605 13.228 1.00 84.50 177 ILE A CA 1
ATOM 1455 C C . ILE A 1 177 ? 4.928 -7.463 13.876 1.00 84.50 177 ILE A C 1
ATOM 1457 O O . ILE A 1 177 ? 5.762 -8.059 13.195 1.00 84.50 177 ILE A O 1
ATOM 1461 N N . ASN A 1 178 ? 4.887 -7.548 15.205 1.00 87.31 178 ASN A N 1
ATOM 1462 C CA . ASN A 1 178 ? 5.705 -8.486 15.958 1.00 87.31 178 ASN A CA 1
ATOM 1463 C C . ASN A 1 178 ? 4.973 -9.831 16.069 1.00 87.31 178 ASN A C 1
ATOM 1465 O O . ASN A 1 178 ? 4.045 -9.990 16.858 1.00 87.31 178 ASN A O 1
ATOM 1469 N N . THR A 1 179 ? 5.390 -10.818 15.281 1.00 91.00 179 THR A N 1
ATOM 1470 C CA . THR A 1 179 ? 4.746 -12.141 15.263 1.00 91.00 179 THR A CA 1
ATOM 1471 C C . THR A 1 179 ? 4.956 -12.918 16.562 1.00 91.00 179 THR A C 1
ATOM 1473 O O . THR A 1 179 ? 4.100 -13.707 16.948 1.00 91.00 179 THR A O 1
ATOM 1476 N N . ASN A 1 180 ? 6.052 -12.672 17.288 1.00 92.19 180 ASN A N 1
ATOM 1477 C CA . ASN A 1 180 ? 6.382 -13.427 18.500 1.00 92.19 180 ASN A CA 1
ATOM 1478 C C . ASN A 1 180 ? 5.377 -13.180 19.628 1.00 92.19 180 ASN A C 1
ATOM 1480 O O . ASN A 1 180 ? 5.050 -14.107 20.365 1.00 92.19 180 ASN A O 1
ATOM 1484 N N . VAL A 1 181 ? 4.857 -11.952 19.754 1.00 92.12 181 VAL A N 1
ATOM 1485 C CA . VAL A 1 181 ? 3.840 -11.655 20.777 1.00 92.12 181 VAL A CA 1
ATOM 1486 C C . VAL A 1 181 ? 2.502 -12.321 20.462 1.00 92.12 181 VAL A C 1
ATOM 1488 O O . VAL A 1 181 ? 1.812 -12.739 21.386 1.00 92.12 181 VAL A O 1
ATOM 1491 N N . ILE A 1 182 ? 2.176 -12.493 19.175 1.00 94.81 182 ILE A N 1
ATOM 1492 C CA . ILE A 1 182 ? 0.982 -13.223 18.728 1.00 94.81 182 ILE A CA 1
ATOM 1493 C C . ILE A 1 182 ? 1.123 -14.695 19.106 1.00 94.81 182 ILE A C 1
ATOM 1495 O O . ILE A 1 182 ? 0.230 -15.247 19.740 1.00 94.81 182 ILE A O 1
ATOM 1499 N N . TRP A 1 183 ? 2.260 -15.316 18.782 1.00 94.56 183 TRP A N 1
ATOM 1500 C CA . TRP A 1 183 ? 2.502 -16.724 19.098 1.00 94.56 183 TRP A CA 1
ATOM 1501 C C . TRP A 1 183 ? 2.519 -17.000 20.592 1.00 94.56 183 TRP A C 1
ATOM 1503 O O . TRP A 1 183 ? 1.899 -17.965 21.030 1.00 94.56 183 TRP A O 1
ATOM 1513 N N . LYS A 1 184 ? 3.164 -16.131 21.377 1.00 94.12 184 LYS A N 1
ATOM 1514 C CA . LYS A 1 184 ? 3.163 -16.244 22.836 1.00 94.12 184 LYS A CA 1
ATOM 1515 C C . LYS A 1 184 ? 1.744 -16.161 23.390 1.00 94.12 184 LYS A C 1
ATOM 1517 O O . LYS A 1 184 ? 1.341 -17.025 24.151 1.00 94.12 184 LYS A O 1
ATOM 1522 N N . TYR A 1 185 ? 0.968 -15.166 22.965 1.00 95.50 185 TYR A N 1
ATOM 1523 C CA . TYR A 1 185 ? -0.422 -15.041 23.395 1.00 95.50 185 TYR A CA 1
ATOM 1524 C C . TYR A 1 185 ? -1.271 -16.250 22.998 1.00 95.50 185 TYR A C 1
ATOM 1526 O O . TYR A 1 185 ? -2.011 -16.788 23.818 1.00 95.50 185 TYR A O 1
ATOM 1534 N N . MET A 1 186 ? -1.135 -16.708 21.754 1.00 95.25 186 MET A N 1
ATOM 1535 C CA . MET A 1 186 ? -1.838 -17.890 21.285 1.00 95.25 186 MET A CA 1
ATOM 1536 C C . MET A 1 186 ? -1.455 -19.124 22.082 1.00 95.25 186 MET A C 1
ATOM 1538 O O . MET A 1 186 ? -2.343 -19.917 22.326 1.00 95.25 186 MET A O 1
ATOM 1542 N N . ALA A 1 187 ? -0.195 -19.316 22.480 1.00 93.75 187 ALA A N 1
ATOM 1543 C CA . ALA A 1 187 ? 0.217 -20.466 23.283 1.00 93.75 187 ALA A CA 1
ATOM 1544 C C . ALA A 1 187 ? -0.508 -20.495 24.639 1.00 93.75 187 ALA A C 1
ATOM 1546 O O . ALA A 1 187 ? -1.102 -21.521 24.965 1.00 93.75 187 ALA A O 1
ATOM 1547 N N . GLU A 1 188 ? -0.556 -19.353 25.332 1.00 94.44 188 GLU A N 1
ATOM 1548 C CA . GLU A 1 188 ? -1.179 -19.219 26.659 1.00 94.44 188 GLU A CA 1
ATOM 1549 C C . GLU A 1 188 ? -2.717 -19.181 26.631 1.00 94.44 188 GLU A C 1
ATOM 1551 O O . GLU A 1 188 ? -3.371 -19.516 27.617 1.00 94.44 188 GLU A O 1
ATOM 1556 N N . SER A 1 189 ? -3.329 -18.749 25.522 1.00 93.69 189 SER A N 1
ATOM 1557 C CA . SER A 1 189 ? -4.792 -18.675 25.409 1.00 93.69 189 SER A CA 1
ATOM 1558 C C . SER A 1 189 ? -5.419 -20.073 25.368 1.00 93.69 189 SER A C 1
ATOM 1560 O O . SER A 1 189 ? -4.922 -20.985 24.707 1.00 93.69 189 SER A O 1
ATOM 1562 N N . THR A 1 190 ? -6.568 -20.244 26.019 1.00 93.25 190 THR A N 1
ATOM 1563 C CA . THR A 1 190 ? -7.363 -21.481 25.935 1.00 93.25 190 THR A CA 1
ATOM 1564 C C . THR A 1 190 ? -8.055 -21.644 24.582 1.00 93.25 190 THR A C 1
ATOM 1566 O O . THR A 1 190 ? -8.473 -22.750 24.236 1.00 93.25 190 THR A O 1
ATOM 1569 N N . SER A 1 191 ? -8.158 -20.569 23.791 1.00 94.94 191 SER A N 1
ATOM 1570 C CA . SER A 1 191 ? -8.715 -20.635 22.446 1.00 94.94 191 SER A CA 1
ATOM 1571 C C . SER A 1 191 ? -7.823 -21.467 21.520 1.00 94.94 191 SER A C 1
ATOM 1573 O O . SER A 1 191 ? -6.589 -21.449 21.587 1.00 94.94 191 SER A O 1
ATOM 1575 N N . THR A 1 192 ? -8.471 -22.205 20.623 1.00 95.56 192 THR A N 1
ATOM 1576 C CA . THR A 1 192 ? -7.823 -22.987 19.563 1.00 95.56 192 THR A CA 1
ATOM 1577 C C . THR A 1 192 ? -7.987 -22.347 18.188 1.00 95.56 192 THR A C 1
ATOM 1579 O O . THR A 1 192 ? -7.379 -22.803 17.223 1.00 95.56 192 THR A O 1
ATOM 1582 N N . LYS A 1 193 ? -8.788 -21.284 18.074 1.00 97.12 193 LYS A N 1
ATOM 1583 C CA . LYS A 1 193 ? -9.157 -20.648 16.808 1.00 97.12 193 LYS A CA 1
ATOM 1584 C C . LYS A 1 193 ? -9.000 -19.140 16.931 1.00 97.12 193 LYS A C 1
ATOM 1586 O O . LYS A 1 193 ? -9.614 -18.523 17.795 1.00 97.12 193 LYS A O 1
ATOM 1591 N N . PHE A 1 194 ? -8.204 -18.546 16.052 1.00 98.19 194 PHE A N 1
ATOM 1592 C CA . PHE A 1 194 ? -7.859 -17.128 16.092 1.00 98.19 194 PHE A CA 1
ATOM 1593 C C . PHE A 1 194 ? -8.060 -16.469 14.736 1.00 98.19 194 PHE A C 1
ATOM 1595 O O . PHE A 1 194 ? -7.878 -17.088 13.686 1.00 98.19 194 PHE A O 1
ATOM 1602 N N . VAL A 1 195 ? -8.391 -15.186 14.756 1.00 98.44 195 VAL A N 1
ATOM 1603 C CA . VAL A 1 195 ? -8.410 -14.332 13.571 1.00 98.44 195 VAL A CA 1
ATOM 1604 C C . VAL A 1 195 ? -7.503 -13.147 13.823 1.00 98.44 195 VAL A C 1
ATOM 1606 O O . VAL A 1 195 ? -7.660 -12.468 14.831 1.00 98.44 195 VAL A O 1
ATOM 1609 N N . LEU A 1 196 ? -6.588 -12.869 12.901 1.00 98.44 196 LEU A N 1
ATOM 1610 C CA . LEU A 1 196 ? -5.795 -11.644 12.911 1.00 98.44 196 LEU A CA 1
ATOM 1611 C C . LEU A 1 196 ? -6.287 -10.719 11.802 1.00 98.44 196 LEU A C 1
ATOM 1613 O O . LEU A 1 196 ? -6.191 -11.057 10.626 1.00 98.44 196 LEU A O 1
ATOM 1617 N N . VAL A 1 197 ? -6.801 -9.553 12.178 1.00 98.12 197 VAL A N 1
ATOM 1618 C CA . VAL A 1 197 ? -7.358 -8.553 11.265 1.00 98.12 197 VAL A CA 1
ATOM 1619 C C . VAL A 1 197 ? -6.333 -7.455 11.009 1.00 98.12 197 VAL A C 1
ATOM 1621 O O . VAL A 1 197 ? -5.936 -6.743 11.934 1.00 98.12 197 VAL A O 1
ATOM 1624 N N . ILE A 1 198 ? -5.934 -7.292 9.747 1.00 94.88 198 ILE A N 1
ATOM 1625 C CA . ILE A 1 198 ? -4.961 -6.287 9.302 1.00 94.88 198 ILE A CA 1
ATOM 1626 C C . ILE A 1 198 ? -5.557 -5.482 8.141 1.00 94.88 198 ILE A C 1
ATOM 1628 O O . ILE A 1 198 ? -5.544 -5.907 6.985 1.00 94.88 198 ILE A O 1
ATOM 1632 N N . ASP A 1 199 ? -6.054 -4.287 8.444 1.00 90.81 199 ASP A N 1
ATOM 1633 C CA . ASP A 1 199 ? -6.375 -3.290 7.415 1.00 90.81 199 ASP A CA 1
ATOM 1634 C C . ASP A 1 199 ? -5.063 -2.629 6.951 1.00 90.81 199 ASP A C 1
ATOM 1636 O O . ASP A 1 199 ? -4.249 -2.254 7.803 1.00 90.81 199 ASP A O 1
ATOM 1640 N N . GLY A 1 200 ? -4.820 -2.582 5.639 1.00 86.44 200 GLY A N 1
ATOM 1641 C CA . GLY A 1 200 ? -3.525 -2.226 5.032 1.00 86.44 200 GLY A CA 1
ATOM 1642 C C . GLY A 1 200 ? -2.542 -3.376 4.841 1.00 86.44 200 GLY A C 1
ATOM 1643 O O . GLY A 1 200 ? -1.325 -3.184 4.818 1.00 86.44 200 GLY A O 1
ATOM 1644 N N . GLY A 1 201 ? -3.046 -4.600 4.693 1.00 87.94 201 GLY A N 1
ATOM 1645 C CA . GLY A 1 201 ? -2.252 -5.823 4.764 1.00 87.94 201 GLY A CA 1
ATOM 1646 C C . GLY A 1 201 ? -1.147 -5.971 3.721 1.00 87.94 201 GLY A C 1
ATOM 1647 O O . GLY A 1 201 ? -0.155 -6.626 4.028 1.00 87.94 201 GLY A O 1
ATOM 1648 N N . SER A 1 202 ? -1.239 -5.338 2.540 1.00 89.12 202 SER A N 1
ATOM 1649 C CA . SER A 1 202 ? -0.177 -5.418 1.514 1.00 89.12 202 SER A CA 1
ATOM 1650 C C . SER A 1 202 ? 1.172 -4.923 2.015 1.00 89.12 202 SER A C 1
ATOM 1652 O O . SER A 1 202 ? 2.219 -5.319 1.506 1.00 89.12 202 SER A O 1
ATOM 1654 N N . TYR A 1 203 ? 1.159 -4.055 3.021 1.00 86.44 203 TYR A N 1
ATOM 1655 C CA . TYR A 1 203 ? 2.368 -3.586 3.662 1.00 86.44 203 TYR A CA 1
ATOM 1656 C C . TYR A 1 203 ? 3.092 -4.694 4.457 1.00 86.44 203 TYR A C 1
ATOM 1658 O O . TYR A 1 203 ? 4.320 -4.716 4.503 1.00 86.44 203 TYR A O 1
ATOM 1666 N N . TYR A 1 204 ? 2.348 -5.672 4.975 1.00 89.69 204 TYR A N 1
ATOM 1667 C CA . TYR A 1 204 ? 2.835 -6.713 5.881 1.00 89.69 204 TYR A CA 1
ATOM 1668 C C . TYR A 1 204 ? 2.921 -8.114 5.257 1.00 89.69 204 TYR A C 1
ATOM 1670 O O . TYR A 1 204 ? 3.122 -9.093 5.977 1.00 89.69 204 TYR A O 1
ATOM 1678 N N . TYR A 1 205 ? 2.759 -8.257 3.936 1.00 91.12 205 TYR A N 1
ATOM 1679 C CA . TYR A 1 205 ? 2.735 -9.580 3.298 1.00 91.12 205 TYR A CA 1
ATOM 1680 C C . TYR A 1 205 ? 4.026 -10.385 3.489 1.00 91.12 205 TYR A C 1
ATOM 1682 O O . TYR A 1 205 ? 3.948 -11.599 3.639 1.00 91.12 205 TYR A O 1
ATOM 1690 N N . GLU A 1 206 ? 5.193 -9.742 3.569 1.00 87.50 206 GLU A N 1
ATOM 1691 C CA . GLU A 1 206 ? 6.454 -10.441 3.866 1.00 87.50 206 GLU A CA 1
ATOM 1692 C C . GLU A 1 206 ? 6.463 -11.023 5.296 1.00 87.50 206 GLU A C 1
ATOM 1694 O O . GLU A 1 206 ? 6.970 -12.117 5.541 1.00 87.50 206 GLU A O 1
ATOM 1699 N N . GLN A 1 207 ? 5.902 -10.307 6.273 1.00 89.69 207 GLN A N 1
ATOM 1700 C CA . GLN A 1 207 ? 5.761 -10.798 7.646 1.00 89.69 207 GLN A CA 1
ATOM 1701 C C . GLN A 1 207 ? 4.729 -11.919 7.719 1.00 89.69 207 GLN A C 1
ATOM 1703 O O . GLN A 1 207 ? 4.975 -12.918 8.388 1.00 89.69 207 GLN A O 1
ATOM 1708 N N . ILE A 1 208 ? 3.611 -11.773 7.007 1.00 93.69 208 ILE A N 1
ATOM 1709 C CA . ILE A 1 208 ? 2.571 -12.800 6.902 1.00 93.69 208 ILE A CA 1
ATOM 1710 C C . ILE A 1 208 ? 3.137 -14.068 6.255 1.00 93.69 208 ILE A C 1
ATOM 1712 O O . ILE A 1 208 ? 2.867 -15.162 6.740 1.00 93.69 208 ILE A O 1
ATOM 1716 N N . GLU A 1 209 ? 3.991 -13.943 5.235 1.00 92.38 209 GLU A N 1
ATOM 1717 C CA . GLU A 1 209 ? 4.684 -15.086 4.635 1.00 92.38 209 GLU A CA 1
ATOM 1718 C C . GLU A 1 209 ? 5.450 -15.895 5.693 1.00 92.38 209 GLU A C 1
ATOM 1720 O O . GLU A 1 209 ? 5.319 -17.115 5.778 1.00 92.38 209 GLU A O 1
ATOM 1725 N N . LYS A 1 210 ? 6.198 -15.208 6.565 1.00 91.38 210 LYS A N 1
ATOM 1726 C CA . LYS A 1 210 ? 6.959 -15.836 7.660 1.00 91.38 210 LYS A CA 1
ATOM 1727 C C . LYS A 1 210 ? 6.065 -16.509 8.704 1.00 91.38 210 LYS A C 1
ATOM 1729 O O . LYS A 1 210 ? 6.562 -17.337 9.464 1.00 91.38 210 LYS A O 1
ATOM 1734 N N . MET A 1 211 ? 4.777 -16.167 8.767 1.00 94.12 211 MET A N 1
ATOM 1735 C CA . MET A 1 211 ? 3.827 -16.825 9.663 1.00 94.12 211 MET A CA 1
ATOM 1736 C C . MET A 1 211 ? 3.410 -18.202 9.142 1.00 94.12 211 MET A C 1
ATOM 1738 O O . MET A 1 211 ? 3.212 -19.096 9.956 1.00 94.12 211 MET A O 1
ATOM 1742 N N . PHE A 1 212 ? 3.335 -18.422 7.824 1.00 92.81 212 PHE A N 1
ATOM 1743 C CA . PHE A 1 212 ? 2.914 -19.715 7.261 1.00 92.81 212 PHE A CA 1
ATOM 1744 C C . PHE A 1 212 ? 3.857 -20.875 7.589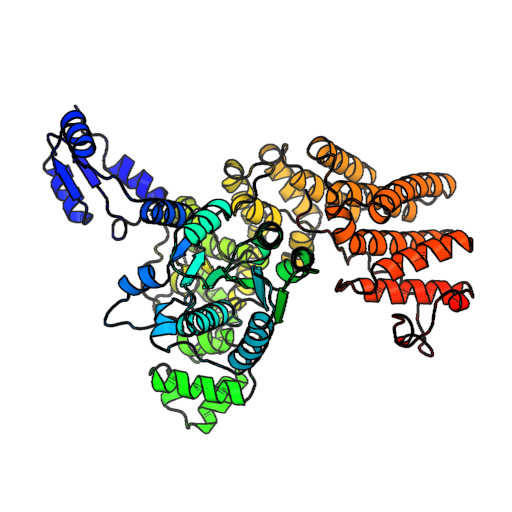 1.00 92.81 212 PHE A C 1
ATOM 1746 O O . PHE A 1 212 ? 3.413 -22.018 7.670 1.00 92.81 212 PHE A O 1
ATOM 1753 N N . SER A 1 213 ? 5.146 -20.599 7.803 1.00 87.12 213 SER A N 1
ATOM 1754 C CA . SER A 1 213 ? 6.130 -21.623 8.171 1.00 87.12 213 SER A CA 1
ATOM 1755 C C . SER A 1 213 ? 6.084 -22.018 9.652 1.00 87.12 213 SER A C 1
ATOM 1757 O O . SER A 1 213 ? 6.774 -22.956 10.058 1.00 87.12 213 SER A O 1
ATOM 1759 N N . GLN A 1 214 ? 5.282 -21.330 10.471 1.00 87.19 214 GLN A N 1
ATOM 1760 C CA . GLN A 1 214 ? 5.190 -21.598 11.902 1.00 87.19 214 GLN A CA 1
ATOM 1761 C C . GLN A 1 214 ? 4.285 -22.792 12.185 1.00 87.19 214 GLN A C 1
ATOM 1763 O O . GLN A 1 214 ? 3.131 -22.854 11.762 1.00 87.19 214 GLN A O 1
ATOM 1768 N N . LYS A 1 215 ? 4.802 -23.736 12.972 1.00 83.38 215 LYS A N 1
ATOM 1769 C CA . LYS A 1 215 ? 4.010 -24.856 13.479 1.00 83.38 215 LYS A CA 1
ATOM 1770 C C . LYS A 1 215 ? 3.221 -24.397 14.701 1.00 83.38 215 LYS A C 1
ATOM 1772 O O . LYS A 1 215 ? 3.797 -24.197 15.765 1.00 83.38 215 LYS A O 1
ATOM 1777 N N . ILE A 1 216 ? 1.906 -24.274 14.553 1.00 84.00 216 ILE A N 1
ATOM 1778 C CA . ILE A 1 216 ? 0.989 -23.952 15.652 1.00 84.00 216 ILE A CA 1
ATOM 1779 C C . ILE A 1 216 ? 0.176 -25.196 16.030 1.00 84.00 216 ILE A C 1
ATOM 1781 O O . ILE A 1 216 ? -0.842 -25.515 15.425 1.00 84.00 216 ILE A O 1
ATOM 1785 N N . MET A 1 217 ? 0.687 -25.959 17.002 1.00 80.81 217 MET A N 1
ATOM 1786 C CA . MET A 1 217 ? 0.107 -27.246 17.410 1.00 80.81 217 MET A CA 1
ATOM 1787 C C . MET A 1 217 ? -1.335 -27.080 17.897 1.00 80.81 217 MET A C 1
ATOM 1789 O O . MET A 1 217 ? -1.584 -26.295 18.808 1.00 80.81 217 MET A O 1
ATOM 1793 N N . ASN A 1 218 ? -2.268 -27.843 17.318 1.00 85.75 218 ASN A N 1
ATOM 1794 C CA . ASN A 1 218 ? -3.691 -27.893 17.689 1.00 85.75 218 ASN A CA 1
ATOM 1795 C C . ASN A 1 218 ? -4.418 -26.533 17.693 1.00 85.75 218 ASN A C 1
ATOM 1797 O O . ASN A 1 218 ? -5.494 -26.409 18.283 1.00 85.75 218 ASN A O 1
ATOM 1801 N N . LYS A 1 219 ? -3.846 -25.511 17.044 1.00 93.94 219 LYS A N 1
ATOM 1802 C CA . LYS A 1 219 ? -4.429 -24.173 16.928 1.00 93.94 219 LYS A CA 1
ATOM 1803 C C . LYS A 1 219 ? -4.501 -23.758 15.466 1.00 93.94 219 LYS A C 1
ATOM 1805 O O . LYS A 1 219 ? -3.676 -24.160 14.650 1.00 93.94 219 LYS A O 1
ATOM 1810 N N . LYS A 1 220 ? -5.489 -22.929 15.147 1.00 95.19 220 LYS A N 1
ATOM 1811 C CA . LYS A 1 220 ? -5.697 -22.355 13.820 1.00 95.19 220 LYS A CA 1
ATOM 1812 C C . LYS A 1 220 ? -5.737 -20.838 13.910 1.00 95.19 220 LYS A C 1
ATOM 1814 O O . LYS A 1 220 ? -6.417 -20.297 14.778 1.00 95.19 220 LYS A O 1
ATOM 1819 N N . ILE A 1 221 ? -5.051 -20.157 13.000 1.00 97.25 221 ILE A N 1
ATOM 1820 C CA . ILE A 1 221 ? -5.146 -18.711 12.811 1.00 97.25 221 ILE A CA 1
ATOM 1821 C C . ILE A 1 221 ? -5.497 -18.388 11.361 1.00 97.25 221 ILE A C 1
ATOM 1823 O O . ILE A 1 221 ? -4.892 -18.900 10.418 1.00 97.25 221 ILE A O 1
ATOM 1827 N N . VAL A 1 222 ? -6.477 -17.508 11.193 1.00 97.81 222 VAL A N 1
ATOM 1828 C CA . VAL A 1 222 ? -6.873 -16.963 9.898 1.00 97.81 222 VAL A CA 1
ATOM 1829 C C . VAL A 1 222 ? -6.491 -15.494 9.868 1.00 97.81 222 VAL A C 1
ATOM 1831 O O . VAL A 1 222 ? -6.975 -14.693 10.664 1.00 97.81 222 VAL A O 1
ATOM 1834 N N . ILE A 1 223 ? -5.606 -15.132 8.952 1.00 98.31 223 ILE A N 1
ATOM 1835 C CA . ILE A 1 223 ? -5.162 -13.758 8.764 1.00 98.31 223 ILE A CA 1
ATOM 1836 C C . ILE A 1 223 ? -6.087 -13.120 7.731 1.00 98.31 223 ILE A C 1
ATOM 1838 O O . ILE A 1 223 ? -6.036 -13.453 6.549 1.00 98.31 223 ILE A O 1
ATOM 1842 N N . LEU A 1 224 ? -6.955 -12.218 8.178 1.00 98.50 224 LEU A N 1
ATOM 1843 C CA . LEU A 1 224 ? -7.816 -11.435 7.305 1.00 98.50 224 LEU A CA 1
ATOM 1844 C C . LEU A 1 224 ? -7.118 -10.117 6.988 1.00 98.50 224 LEU A C 1
ATOM 1846 O O . LEU A 1 224 ? -6.781 -9.350 7.894 1.00 98.50 224 LEU A O 1
ATOM 1850 N N . THR A 1 225 ? -6.927 -9.831 5.704 1.00 97.25 225 THR A N 1
ATOM 1851 C CA . THR A 1 225 ? -6.299 -8.583 5.266 1.00 97.25 225 THR A CA 1
ATOM 1852 C C . THR A 1 225 ? -7.182 -7.787 4.320 1.00 97.25 225 THR A C 1
ATOM 1854 O O . THR A 1 225 ? -7.942 -8.359 3.543 1.00 97.25 225 THR A O 1
ATOM 1857 N N . ALA A 1 226 ? -7.067 -6.461 4.372 1.00 95.25 226 ALA A N 1
ATOM 1858 C CA . ALA A 1 226 ? -7.584 -5.567 3.341 1.00 95.25 226 ALA A CA 1
ATOM 1859 C C . ALA A 1 226 ? -6.436 -4.751 2.740 1.00 95.25 226 ALA A C 1
ATOM 1861 O O . ALA A 1 226 ? -5.545 -4.319 3.466 1.00 95.25 226 ALA A O 1
ATOM 1862 N N . ALA A 1 227 ? -6.422 -4.555 1.421 1.00 92.50 227 ALA A N 1
ATOM 1863 C CA . ALA A 1 227 ? -5.349 -3.835 0.738 1.00 92.50 227 ALA A CA 1
ATOM 1864 C C . ALA A 1 227 ? -5.839 -3.002 -0.454 1.00 92.50 227 ALA A C 1
ATOM 1866 O O . ALA A 1 227 ? -6.864 -3.287 -1.084 1.00 92.50 227 ALA A O 1
ATOM 1867 N N . ARG A 1 228 ? -5.076 -1.960 -0.798 1.00 89.25 228 ARG A N 1
ATOM 1868 C CA . ARG A 1 228 ? -5.263 -1.214 -2.047 1.00 89.25 228 ARG A CA 1
ATOM 1869 C C . ARG A 1 228 ? -4.738 -2.020 -3.236 1.00 89.25 228 ARG A C 1
ATOM 1871 O O . ARG A 1 228 ? -3.786 -2.788 -3.114 1.00 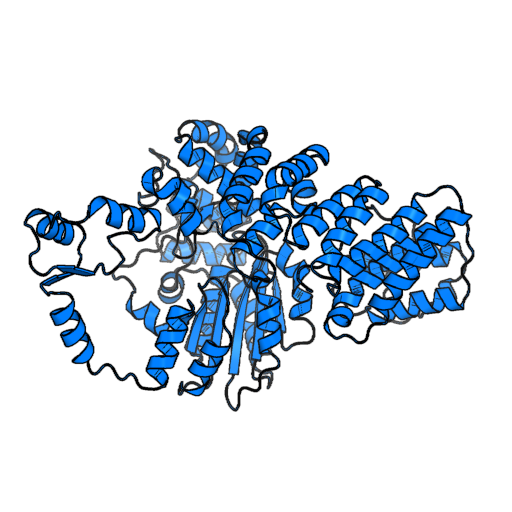89.25 228 ARG A O 1
ATOM 1878 N N . GLU A 1 229 ? -5.387 -1.860 -4.389 1.00 88.56 229 GLU A N 1
ATOM 1879 C CA . GLU A 1 229 ? -5.177 -2.736 -5.549 1.00 88.56 229 GLU A CA 1
ATOM 1880 C C . GLU A 1 229 ? -3.729 -2.733 -6.071 1.00 88.56 229 GLU A C 1
ATOM 1882 O O . GLU A 1 229 ? -3.205 -3.794 -6.403 1.00 88.56 229 GLU A O 1
ATOM 1887 N N . TYR A 1 230 ? -3.058 -1.578 -6.117 1.00 86.75 230 TYR A N 1
ATOM 1888 C CA . TYR A 1 230 ? -1.716 -1.485 -6.701 1.00 86.75 230 TYR A CA 1
ATOM 1889 C C . TYR A 1 230 ? -0.664 -2.220 -5.870 1.00 86.75 230 TYR A C 1
ATOM 1891 O O . TYR A 1 230 ? 0.016 -3.107 -6.389 1.00 86.75 230 TYR A O 1
ATOM 1899 N N . TYR A 1 231 ? -0.561 -1.900 -4.578 1.00 85.56 231 TYR A N 1
ATOM 1900 C CA . TYR A 1 231 ? 0.386 -2.576 -3.691 1.00 85.56 231 TYR A CA 1
ATOM 1901 C C . TYR A 1 231 ? 0.026 -4.046 -3.469 1.00 85.56 231 TYR A C 1
ATOM 1903 O O . TYR A 1 231 ? 0.926 -4.872 -3.334 1.00 85.56 231 TYR A O 1
ATOM 1911 N N . HIS A 1 232 ? -1.263 -4.403 -3.491 1.00 89.81 232 HIS A N 1
ATOM 1912 C CA . HIS A 1 232 ? -1.680 -5.801 -3.473 1.00 89.81 232 HIS A CA 1
ATOM 1913 C C . HIS A 1 232 ? -1.088 -6.578 -4.658 1.00 89.81 232 HIS A C 1
ATOM 1915 O O . HIS A 1 232 ? -0.360 -7.546 -4.445 1.00 89.81 232 HIS A O 1
ATOM 1921 N N . LYS A 1 233 ? -1.318 -6.122 -5.898 1.00 85.88 233 LYS A N 1
ATOM 1922 C CA . LYS A 1 233 ? -0.815 -6.799 -7.106 1.00 85.88 233 LYS A CA 1
ATOM 1923 C C . LYS A 1 233 ? 0.707 -6.909 -7.128 1.00 85.88 233 LYS A C 1
ATOM 1925 O O . LYS A 1 233 ? 1.233 -7.964 -7.458 1.00 85.88 233 LYS A O 1
ATOM 1930 N N . LYS A 1 234 ? 1.422 -5.856 -6.714 1.00 81.88 234 LYS A N 1
ATOM 1931 C CA . LYS A 1 234 ? 2.895 -5.865 -6.693 1.00 81.88 234 LYS A CA 1
ATOM 1932 C C . LYS A 1 234 ? 3.500 -6.748 -5.603 1.00 81.88 234 LYS A C 1
ATOM 1934 O O . LYS A 1 234 ? 4.672 -7.086 -5.723 1.00 81.88 234 LYS A O 1
ATOM 1939 N N . LYS A 1 235 ? 2.749 -7.102 -4.553 1.00 84.50 235 LYS A N 1
ATOM 1940 C CA . LYS A 1 235 ? 3.269 -7.815 -3.372 1.00 84.50 235 LYS A CA 1
ATOM 1941 C C . LYS A 1 235 ? 2.623 -9.175 -3.114 1.00 84.50 235 LYS A C 1
ATOM 1943 O O . LYS A 1 235 ? 3.110 -9.911 -2.261 1.00 84.50 235 LYS A O 1
ATOM 1948 N N . ARG A 1 236 ? 1.550 -9.548 -3.820 1.00 87.94 236 ARG A N 1
ATOM 1949 C CA . ARG A 1 236 ? 0.835 -10.817 -3.579 1.00 87.94 236 ARG A CA 1
ATOM 1950 C C . ARG A 1 236 ? 1.698 -12.068 -3.758 1.00 87.94 236 ARG A C 1
ATOM 1952 O O . ARG A 1 236 ? 1.386 -13.081 -3.146 1.00 87.94 236 ARG A O 1
ATOM 1959 N N . TYR A 1 237 ? 2.821 -11.980 -4.475 1.00 84.38 237 TYR A N 1
ATOM 1960 C CA . TYR A 1 237 ? 3.801 -13.069 -4.612 1.00 84.38 237 TYR A CA 1
ATOM 1961 C C . TYR A 1 237 ? 4.336 -13.597 -3.260 1.00 84.38 237 TYR A C 1
ATOM 1963 O O . TYR A 1 237 ? 4.782 -14.740 -3.153 1.00 84.38 237 TYR A O 1
ATOM 1971 N N . TYR A 1 238 ? 4.272 -12.795 -2.189 1.00 86.75 238 TYR A N 1
ATOM 1972 C CA . TYR A 1 238 ? 4.563 -13.260 -0.827 1.00 86.75 238 TYR A CA 1
ATOM 1973 C C . TYR A 1 238 ? 3.556 -14.298 -0.323 1.00 86.75 238 TYR A C 1
ATOM 1975 O O . TYR A 1 238 ? 3.922 -15.208 0.415 1.00 86.75 238 TYR A O 1
ATOM 1983 N N . LEU A 1 239 ? 2.297 -14.175 -0.736 1.00 90.88 239 LEU A N 1
ATOM 1984 C CA . LEU A 1 239 ? 1.205 -15.061 -0.347 1.00 90.88 239 LEU A CA 1
ATOM 1985 C C . LEU A 1 239 ? 1.091 -16.266 -1.288 1.00 90.88 239 LEU A C 1
ATOM 1987 O O . LEU A 1 239 ? 0.704 -17.342 -0.844 1.00 90.88 239 LEU A O 1
ATOM 1991 N N . GLU A 1 240 ? 1.480 -16.114 -2.556 1.00 86.81 240 GLU A N 1
ATOM 1992 C CA . GLU A 1 240 ? 1.488 -17.198 -3.544 1.00 86.81 240 GLU A CA 1
ATOM 1993 C C . GLU A 1 240 ? 2.296 -18.417 -3.058 1.00 86.81 240 GLU A C 1
ATOM 1995 O O . GLU A 1 240 ? 3.377 -18.291 -2.469 1.00 86.81 240 GLU A O 1
ATOM 2000 N N . GLY A 1 241 ? 1.733 -19.607 -3.289 1.00 85.00 241 GLY A N 1
ATOM 2001 C CA . GLY A 1 241 ? 2.262 -20.890 -2.813 1.00 85.00 241 GLY A CA 1
ATOM 2002 C C . GLY A 1 241 ? 1.883 -21.259 -1.372 1.00 85.00 241 GLY A C 1
ATOM 2003 O O . GLY A 1 241 ? 2.153 -22.383 -0.959 1.00 85.00 241 GLY A O 1
ATOM 2004 N N . ASN A 1 242 ? 1.240 -20.360 -0.618 1.00 91.56 242 ASN A N 1
ATOM 2005 C CA . ASN A 1 242 ? 0.759 -20.621 0.742 1.00 91.56 242 ASN A CA 1
ATOM 2006 C C . ASN A 1 242 ? -0.769 -20.864 0.783 1.00 91.56 242 ASN A C 1
ATOM 2008 O O . ASN A 1 242 ? -1.454 -20.567 -0.197 1.00 91.56 242 ASN A O 1
ATOM 2012 N N . PRO A 1 243 ? -1.327 -21.355 1.913 1.00 93.62 243 PRO A N 1
ATOM 2013 C CA . PRO A 1 243 ? -2.775 -21.455 2.159 1.00 93.62 243 PRO A CA 1
ATOM 2014 C C . PRO A 1 243 ? -3.460 -20.078 2.159 1.00 93.62 243 PRO A C 1
ATOM 2016 O O . PRO A 1 243 ? -3.630 -19.423 3.194 1.00 93.62 243 PRO A O 1
ATOM 2019 N N . TYR A 1 244 ? -3.807 -19.603 0.967 1.00 94.19 244 TYR A N 1
ATOM 2020 C CA . TYR A 1 244 ? -4.201 -18.226 0.714 1.00 94.19 244 TYR A CA 1
ATOM 2021 C C . TYR A 1 244 ? -5.349 -18.133 -0.300 1.00 94.19 244 TYR A C 1
ATOM 2023 O O . TYR A 1 244 ? -5.381 -18.876 -1.279 1.00 94.19 244 TYR A O 1
ATOM 2031 N N . VAL A 1 245 ? -6.266 -17.186 -0.082 1.00 95.38 245 VAL A N 1
ATOM 2032 C CA . VAL A 1 245 ? -7.318 -16.805 -1.036 1.00 95.38 245 VAL A CA 1
ATOM 2033 C C . VAL A 1 245 ? -7.335 -15.292 -1.237 1.00 95.38 245 VAL A C 1
ATOM 2035 O O . VAL A 1 245 ? -7.299 -14.519 -0.273 1.00 95.38 245 VAL A O 1
ATOM 2038 N N . ASP A 1 246 ? -7.445 -14.868 -2.495 1.00 93.19 246 ASP A N 1
ATOM 2039 C CA . ASP A 1 246 ? -7.653 -13.481 -2.885 1.00 93.19 246 ASP A CA 1
ATOM 2040 C C . ASP A 1 246 ? -9.131 -13.202 -3.224 1.00 93.19 246 ASP A C 1
ATOM 2042 O O . ASP A 1 246 ? -9.839 -13.997 -3.850 1.00 93.19 246 ASP A O 1
ATOM 2046 N N . TYR A 1 247 ? -9.631 -12.050 -2.781 1.00 95.75 247 TYR A N 1
ATOM 2047 C CA . TYR A 1 247 ? -10.972 -11.581 -3.107 1.00 95.75 247 TYR A CA 1
ATOM 2048 C C . TYR A 1 247 ? -10.939 -10.114 -3.523 1.00 95.75 247 TYR A C 1
ATOM 2050 O O . TYR A 1 247 ? -10.720 -9.213 -2.709 1.00 95.75 247 TYR A O 1
ATOM 2058 N N . ARG A 1 248 ? -11.177 -9.862 -4.813 1.00 94.50 248 ARG A N 1
ATOM 2059 C CA . ARG A 1 248 ? -11.315 -8.504 -5.334 1.00 94.50 248 ARG A CA 1
ATOM 2060 C C . ARG A 1 248 ? -12.737 -8.006 -5.114 1.00 94.50 248 ARG A C 1
ATOM 2062 O O . ARG A 1 248 ? -13.666 -8.540 -5.713 1.00 94.50 248 ARG A O 1
ATOM 2069 N N . ILE A 1 249 ? -12.902 -6.942 -4.336 1.00 90.88 249 ILE A N 1
ATOM 2070 C CA . ILE A 1 249 ? -14.195 -6.263 -4.226 1.00 90.88 249 ILE A CA 1
ATOM 2071 C C . ILE A 1 249 ? -14.422 -5.354 -5.441 1.00 90.88 249 ILE A C 1
ATOM 2073 O O . ILE A 1 249 ? -13.530 -4.602 -5.853 1.00 90.88 249 ILE A O 1
ATOM 2077 N N . SER A 1 250 ? -15.619 -5.421 -6.023 1.00 84.44 250 SER A N 1
ATOM 2078 C CA . SER A 1 250 ? -16.015 -4.518 -7.104 1.00 84.44 250 SER A CA 1
ATOM 2079 C C . SER A 1 250 ? -16.300 -3.114 -6.569 1.00 84.44 250 SER A C 1
ATOM 2081 O O . SER A 1 250 ? -16.811 -2.941 -5.466 1.00 84.44 250 SER A O 1
ATOM 2083 N N . ALA A 1 251 ? -15.993 -2.093 -7.370 1.00 79.19 251 ALA A N 1
ATOM 2084 C CA . ALA A 1 251 ? -16.367 -0.717 -7.055 1.00 79.19 251 ALA A CA 1
ATOM 2085 C C . ALA A 1 251 ? -17.821 -0.385 -7.425 1.00 79.19 251 ALA A C 1
ATOM 2087 O O . ALA A 1 251 ? -18.331 0.647 -6.983 1.00 79.19 251 ALA A O 1
ATOM 2088 N N . SER A 1 252 ? -18.461 -1.221 -8.250 1.00 83.38 252 SER A N 1
ATOM 2089 C CA . SER A 1 252 ? -19.794 -0.967 -8.789 1.00 83.38 252 SER A CA 1
ATOM 2090 C C . SER A 1 252 ? -20.891 -1.753 -8.076 1.00 83.38 252 SER A C 1
ATOM 2092 O O . SER A 1 252 ? -20.699 -2.934 -7.796 1.00 83.38 252 SER A O 1
ATOM 2094 N N . PHE A 1 253 ? -22.061 -1.142 -7.905 1.00 81.81 253 PHE A N 1
ATOM 2095 C CA . PHE A 1 253 ? -23.261 -1.813 -7.398 1.00 81.81 253 PHE A CA 1
ATOM 2096 C C . PHE A 1 253 ? -24.049 -2.535 -8.492 1.00 81.81 253 PHE A C 1
ATOM 2098 O O . PHE A 1 253 ? -24.251 -2.003 -9.587 1.00 81.81 253 PHE A O 1
ATOM 2105 N N . SER A 1 254 ? -24.553 -3.722 -8.167 1.00 87.44 254 SER A N 1
ATOM 2106 C CA . SER A 1 254 ? -25.652 -4.356 -8.890 1.00 87.44 254 SER A CA 1
ATOM 2107 C C . SER A 1 254 ? -27.003 -3.747 -8.481 1.00 87.44 254 SER A C 1
ATOM 2109 O O . SER A 1 254 ? -27.088 -2.904 -7.585 1.00 87.44 254 SER A O 1
ATOM 2111 N N . ARG A 1 255 ? -28.086 -4.154 -9.155 1.00 89.12 255 ARG A N 1
ATOM 2112 C CA . ARG A 1 255 ? -29.443 -3.749 -8.750 1.00 89.12 255 ARG A CA 1
ATOM 2113 C C . ARG A 1 255 ? -29.832 -4.348 -7.402 1.00 89.12 255 ARG A C 1
ATOM 2115 O O . ARG A 1 255 ? -30.421 -3.632 -6.608 1.00 89.12 255 ARG A O 1
ATOM 2122 N N . GLU A 1 256 ? -29.457 -5.600 -7.153 1.00 91.56 256 GLU A N 1
ATOM 2123 C CA . GLU A 1 256 ? -29.680 -6.298 -5.878 1.00 91.56 256 GLU A CA 1
ATOM 2124 C C . GLU A 1 256 ? -28.972 -5.574 -4.725 1.00 91.56 256 GLU A C 1
ATOM 2126 O O . GLU A 1 256 ? -29.591 -5.290 -3.702 1.00 91.56 256 GLU A O 1
ATOM 2131 N N . ASP A 1 257 ? -27.714 -5.156 -4.924 1.00 92.06 257 ASP A N 1
ATOM 2132 C CA . ASP A 1 257 ? -26.978 -4.384 -3.913 1.00 92.06 257 ASP A CA 1
ATOM 2133 C C . ASP A 1 257 ? -27.694 -3.072 -3.566 1.00 92.06 257 ASP A C 1
ATOM 2135 O O . ASP A 1 257 ? -27.697 -2.649 -2.411 1.00 92.06 257 ASP A O 1
ATOM 2139 N N . ALA A 1 258 ? -28.317 -2.419 -4.555 1.00 92.62 258 ALA A N 1
ATOM 2140 C CA . ALA A 1 258 ? -29.067 -1.190 -4.330 1.00 92.62 258 ALA A CA 1
ATOM 2141 C C . ALA A 1 258 ? -30.320 -1.418 -3.469 1.00 92.62 258 ALA A C 1
ATOM 2143 O O . ALA A 1 258 ? -30.658 -0.542 -2.677 1.00 92.62 258 ALA A O 1
ATOM 2144 N N . GLU A 1 259 ? -30.986 -2.571 -3.589 1.00 93.94 259 GLU A N 1
ATOM 2145 C CA . GLU A 1 259 ? -32.129 -2.919 -2.731 1.00 93.94 259 GLU A CA 1
ATOM 2146 C C . GLU A 1 259 ? -31.672 -3.103 -1.282 1.00 93.94 259 GLU A C 1
ATOM 2148 O O . GLU A 1 259 ? -32.168 -2.413 -0.394 1.00 93.94 259 GLU A O 1
ATOM 2153 N N . ILE A 1 260 ? -30.630 -3.914 -1.072 1.00 94.81 260 ILE A N 1
ATOM 2154 C CA . ILE A 1 260 ? -30.039 -4.165 0.253 1.00 94.81 260 ILE A CA 1
ATOM 2155 C C . ILE A 1 260 ? -29.598 -2.854 0.919 1.00 94.81 260 ILE A C 1
ATOM 2157 O O . ILE A 1 260 ? -29.793 -2.651 2.120 1.00 94.81 260 ILE A O 1
ATOM 2161 N N . LEU A 1 261 ? -28.994 -1.945 0.148 1.00 93.88 261 LEU A N 1
ATOM 2162 C CA . LEU A 1 261 ? -28.547 -0.648 0.650 1.00 93.88 261 LEU A CA 1
ATOM 2163 C C . LEU A 1 261 ? -29.712 0.255 1.056 1.00 93.88 261 LEU A C 1
ATOM 2165 O O . LEU A 1 261 ? -29.623 0.890 2.104 1.00 93.88 261 LEU A O 1
ATOM 2169 N N . VAL A 1 262 ? -30.781 0.327 0.258 1.00 94.88 262 VAL A N 1
ATOM 2170 C CA . VAL A 1 262 ? -31.972 1.124 0.598 1.00 94.88 262 VAL A CA 1
ATOM 2171 C C . VAL A 1 262 ? -32.611 0.599 1.877 1.00 94.88 262 VAL A C 1
ATOM 2173 O O . VAL A 1 262 ? -32.811 1.384 2.801 1.00 94.88 262 VAL A O 1
ATOM 2176 N N . ASP A 1 263 ? -32.833 -0.712 1.972 1.00 94.88 263 ASP A N 1
ATOM 2177 C CA . ASP A 1 263 ? -33.441 -1.338 3.149 1.00 94.88 263 ASP A CA 1
ATOM 2178 C C . ASP A 1 263 ? -32.597 -1.086 4.405 1.00 94.88 263 ASP A C 1
ATOM 2180 O O . ASP A 1 263 ? -33.112 -0.740 5.472 1.00 94.88 263 ASP A O 1
ATOM 2184 N N . LYS A 1 264 ? -31.266 -1.187 4.280 1.00 95.62 264 LYS A N 1
ATOM 2185 C CA . LYS A 1 264 ? -30.353 -0.887 5.385 1.00 95.62 264 LYS A CA 1
ATOM 2186 C C . LYS A 1 264 ? -30.434 0.580 5.806 1.00 95.62 264 LYS A C 1
ATOM 2188 O O . LYS A 1 264 ? -30.548 0.848 7.002 1.00 95.62 264 LYS A O 1
ATOM 2193 N N . LEU A 1 265 ? -30.373 1.514 4.857 1.00 94.31 265 LEU A N 1
ATOM 2194 C CA . LEU A 1 265 ? -30.446 2.948 5.142 1.00 94.31 265 LEU A CA 1
ATOM 2195 C C . LEU A 1 265 ? -31.783 3.323 5.789 1.00 94.31 265 LEU A C 1
ATOM 2197 O O . LEU A 1 265 ? -31.784 4.102 6.738 1.00 94.31 265 LEU A O 1
ATOM 2201 N N . ASP A 1 266 ? -32.896 2.751 5.329 1.00 94.38 266 ASP A N 1
ATOM 2202 C CA . ASP A 1 266 ? -34.226 2.987 5.898 1.00 94.38 266 ASP A CA 1
ATOM 2203 C C . ASP A 1 266 ? -34.330 2.457 7.330 1.00 94.38 266 ASP A C 1
ATOM 2205 O O . ASP A 1 266 ? -34.668 3.204 8.247 1.00 94.38 266 ASP A O 1
ATOM 2209 N N . SER A 1 267 ? -33.885 1.214 7.563 1.00 94.19 267 SER A N 1
ATOM 2210 C CA . SER A 1 267 ? -33.876 0.594 8.900 1.00 94.19 267 SER A CA 1
ATOM 2211 C C . SER A 1 267 ? -33.060 1.370 9.939 1.00 94.19 267 SER A C 1
ATOM 2213 O O . SER A 1 267 ? -33.242 1.198 11.144 1.00 94.19 267 SER A O 1
ATOM 2215 N N . LYS A 1 268 ? -32.136 2.214 9.471 1.00 93.56 268 LYS A N 1
ATOM 2216 C CA . LYS A 1 268 ? -31.273 3.059 10.291 1.00 93.56 268 LYS A CA 1
ATOM 2217 C C . LYS A 1 268 ? -31.679 4.536 10.276 1.00 93.56 268 LYS A C 1
ATOM 2219 O O . LYS A 1 268 ? -31.006 5.326 10.918 1.00 93.56 268 LYS A O 1
ATOM 2224 N N . ALA A 1 269 ? -32.753 4.919 9.582 1.00 90.31 269 ALA A N 1
ATOM 2225 C CA . ALA A 1 269 ? -33.177 6.309 9.384 1.00 90.31 269 ALA A CA 1
ATOM 2226 C C . ALA A 1 269 ? -32.122 7.213 8.695 1.00 90.31 269 ALA A C 1
ATOM 2228 O O . ALA A 1 269 ? -32.064 8.419 8.927 1.00 90.31 269 ALA A O 1
ATOM 2229 N N . HIS A 1 270 ? -31.310 6.646 7.792 1.00 90.12 270 HIS A N 1
ATOM 2230 C CA . HIS A 1 270 ? -30.247 7.326 7.027 1.00 90.12 270 HIS A CA 1
ATOM 2231 C C . HIS A 1 270 ? -30.567 7.512 5.534 1.00 90.12 270 HIS A C 1
ATOM 2233 O O . HIS A 1 270 ? -29.679 7.811 4.736 1.00 90.12 270 HIS A O 1
ATOM 2239 N N . LEU A 1 271 ? -31.835 7.394 5.119 1.00 88.75 271 LEU A N 1
ATOM 2240 C CA . LEU A 1 271 ? -32.240 7.695 3.734 1.00 88.75 271 LEU A CA 1
ATOM 2241 C C . LEU A 1 271 ? -32.051 9.173 3.347 1.00 88.75 271 LEU A C 1
ATOM 2243 O O . LEU A 1 271 ? -32.013 9.491 2.156 1.00 88.75 271 LEU A O 1
ATOM 2247 N N . SER A 1 272 ? -31.907 10.083 4.320 1.00 86.94 272 SER A N 1
ATOM 2248 C CA . SER A 1 272 ? -31.744 11.521 4.070 1.00 86.94 272 SER A CA 1
ATOM 2249 C C . SER A 1 272 ? -32.897 12.043 3.187 1.00 86.94 272 SER A C 1
ATOM 2251 O O . SER A 1 272 ? -34.059 11.690 3.394 1.00 86.94 272 SER A O 1
ATOM 2253 N N . PHE A 1 273 ? -32.607 12.847 2.165 1.00 86.06 273 PHE A N 1
ATOM 2254 C CA . PHE A 1 273 ? -33.599 13.356 1.211 1.00 86.06 273 PHE A CA 1
ATOM 2255 C C . PHE A 1 273 ? -34.379 12.252 0.466 1.00 86.06 273 PHE A C 1
ATOM 2257 O O . PHE A 1 273 ? -35.493 12.513 0.002 1.00 86.06 273 PHE A O 1
ATOM 2264 N N . MET A 1 274 ? -33.844 11.026 0.364 1.00 89.75 274 MET A N 1
ATOM 2265 C CA . MET A 1 274 ? -34.520 9.903 -0.301 1.00 89.75 274 MET A CA 1
ATOM 2266 C C . MET A 1 274 ? -35.723 9.380 0.491 1.00 89.75 274 MET A C 1
ATOM 2268 O O . MET A 1 274 ? -36.570 8.709 -0.093 1.00 89.75 274 MET A O 1
ATOM 2272 N N . ALA A 1 275 ? -35.858 9.729 1.777 1.00 89.25 275 ALA A N 1
ATOM 2273 C CA . ALA A 1 275 ? -37.029 9.373 2.583 1.00 89.25 275 ALA A CA 1
ATOM 2274 C C . ALA A 1 275 ? -38.343 9.910 1.978 1.00 89.25 275 ALA A C 1
ATOM 2276 O O . ALA A 1 275 ? -39.406 9.333 2.174 1.00 89.25 275 ALA A O 1
ATOM 2277 N N . SER A 1 276 ? -38.262 10.994 1.196 1.00 89.69 276 SER A N 1
ATOM 2278 C CA . SER A 1 276 ? -39.399 11.581 0.474 1.00 89.69 276 SER A CA 1
ATOM 2279 C C . SER A 1 276 ? -39.749 10.885 -0.853 1.00 89.69 276 SER A C 1
ATOM 2281 O O . SER A 1 276 ? -40.788 11.180 -1.443 1.00 89.69 276 SER A O 1
ATOM 2283 N N . MET A 1 277 ? -38.889 9.991 -1.348 1.00 92.81 277 MET A N 1
ATOM 2284 C CA . MET A 1 277 ? -39.049 9.312 -2.639 1.00 92.81 277 MET A CA 1
ATOM 2285 C C . MET A 1 277 ? -39.854 8.021 -2.503 1.00 92.81 277 MET A C 1
ATOM 2287 O O . MET A 1 277 ? -39.891 7.403 -1.440 1.00 92.81 277 MET A O 1
ATOM 2291 N N . LYS A 1 278 ? -40.438 7.541 -3.607 1.00 94.12 278 LYS A N 1
ATOM 2292 C CA . LYS A 1 278 ? -41.068 6.210 -3.622 1.00 94.12 278 LYS A CA 1
ATOM 2293 C C . LYS A 1 278 ? -40.000 5.102 -3.562 1.00 94.12 278 LYS A C 1
ATOM 2295 O O . LYS A 1 278 ? -38.942 5.267 -4.170 1.00 94.12 278 LYS A O 1
ATOM 2300 N N . PRO A 1 279 ? -40.276 3.917 -2.982 1.00 91.62 279 PRO A N 1
ATOM 2301 C CA . PRO A 1 279 ? -39.280 2.839 -2.843 1.00 91.62 279 PRO A CA 1
ATOM 2302 C C . PRO A 1 279 ? -38.597 2.393 -4.147 1.00 91.62 279 PRO A C 1
ATOM 2304 O O . PRO A 1 279 ? -37.438 1.979 -4.159 1.00 91.62 279 PRO A O 1
ATOM 2307 N N . ARG A 1 280 ? -39.305 2.466 -5.280 1.00 91.69 280 ARG A N 1
ATOM 2308 C CA . ARG A 1 280 ? -38.722 2.176 -6.600 1.00 91.69 280 ARG A CA 1
ATOM 2309 C C . ARG A 1 280 ? -37.720 3.250 -7.033 1.00 91.69 280 ARG A C 1
ATOM 2311 O O . ARG A 1 280 ? -36.674 2.922 -7.583 1.00 91.69 280 ARG A O 1
ATOM 2318 N N . GLU A 1 281 ? -38.039 4.514 -6.775 1.00 92.88 281 GLU A N 1
ATOM 2319 C CA . GLU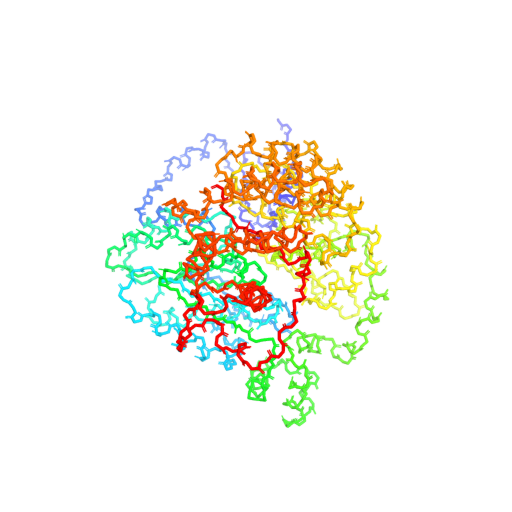 A 1 281 ? -37.187 5.661 -7.101 1.00 92.88 281 GLU A CA 1
ATOM 2320 C C . GLU A 1 281 ? -35.931 5.674 -6.226 1.00 92.88 281 GLU A C 1
ATOM 2322 O O . GLU A 1 281 ? -34.847 5.928 -6.741 1.00 92.88 281 GLU A O 1
ATOM 2327 N N . GLN A 1 282 ? -36.053 5.315 -4.941 1.00 93.12 282 GLN A N 1
ATOM 2328 C CA . GLN A 1 282 ? -34.916 5.151 -4.025 1.00 93.12 282 GLN A CA 1
ATOM 2329 C C . GLN A 1 282 ? -33.906 4.131 -4.571 1.00 93.12 282 GLN A C 1
ATOM 2331 O O . GLN A 1 282 ? -32.725 4.442 -4.730 1.00 93.12 282 GLN A O 1
ATOM 2336 N N . ARG A 1 283 ? -34.378 2.931 -4.940 1.00 93.06 283 ARG A N 1
ATOM 2337 C CA . ARG A 1 283 ? -33.535 1.865 -5.512 1.00 93.06 283 ARG A CA 1
ATOM 2338 C C . ARG A 1 283 ? -32.870 2.284 -6.816 1.00 93.06 283 ARG A C 1
ATOM 2340 O O . ARG A 1 283 ? -31.670 2.085 -6.999 1.00 93.06 283 ARG A O 1
ATOM 2347 N N . GLU A 1 284 ? -33.630 2.906 -7.715 1.00 92.12 284 GLU A N 1
ATOM 2348 C CA . GLU A 1 284 ? -33.087 3.398 -8.979 1.00 92.12 284 GLU A CA 1
ATOM 2349 C C . GLU A 1 284 ? -32.050 4.511 -8.760 1.00 92.12 284 GLU A C 1
ATOM 2351 O O . GLU A 1 284 ? -31.034 4.552 -9.457 1.00 92.12 284 GLU A O 1
ATOM 2356 N N . TYR A 1 285 ? -32.265 5.382 -7.770 1.00 91.00 285 TYR A N 1
ATOM 2357 C CA . TYR A 1 285 ? -31.320 6.426 -7.393 1.00 91.00 285 TYR A CA 1
ATOM 2358 C C . TYR A 1 285 ? -30.004 5.841 -6.878 1.00 91.00 285 TYR A C 1
ATOM 2360 O O . TYR A 1 285 ? -28.944 6.227 -7.373 1.00 91.00 285 TYR A O 1
ATOM 2368 N N . VAL A 1 286 ? -30.058 4.900 -5.927 1.00 90.50 286 VAL A N 1
ATOM 2369 C CA . VAL A 1 286 ? -28.868 4.235 -5.369 1.00 90.50 286 VAL A CA 1
ATOM 2370 C C . VAL A 1 286 ? -28.092 3.506 -6.467 1.00 90.50 286 VAL A C 1
ATOM 2372 O O . VAL A 1 286 ? -26.882 3.699 -6.593 1.00 90.50 286 VAL A O 1
ATOM 2375 N N . PHE A 1 287 ? -28.782 2.757 -7.331 1.00 90.62 287 PHE A N 1
ATOM 2376 C CA . PHE A 1 287 ? -28.158 2.074 -8.465 1.00 90.62 287 PHE A CA 1
ATOM 2377 C C . PHE A 1 287 ? -27.458 3.054 -9.427 1.00 90.62 287 PHE A C 1
ATOM 2379 O O . PHE A 1 287 ? -26.328 2.814 -9.860 1.00 90.62 287 PHE A O 1
ATOM 2386 N N . LYS A 1 288 ? -28.078 4.208 -9.716 1.00 89.56 288 LYS A N 1
ATOM 2387 C CA . LYS A 1 288 ? -27.494 5.261 -10.569 1.00 89.56 288 LYS A CA 1
ATOM 2388 C C . LYS A 1 288 ? -26.221 5.883 -9.996 1.00 89.56 288 LYS A C 1
ATOM 2390 O O . LYS A 1 288 ? -25.410 6.371 -10.783 1.00 89.56 288 LYS A O 1
ATOM 2395 N N . GLN A 1 289 ? -25.997 5.826 -8.680 1.00 86.31 289 GLN A N 1
ATOM 2396 C CA . GLN A 1 289 ? -24.758 6.339 -8.080 1.00 86.31 289 GLN A CA 1
ATOM 2397 C C . GLN A 1 289 ? -23.525 5.526 -8.466 1.00 86.31 289 GLN A C 1
ATOM 2399 O O . GLN A 1 289 ? -22.408 6.042 -8.396 1.00 86.31 289 GLN A O 1
ATOM 2404 N N . ARG A 1 290 ? -23.713 4.281 -8.916 1.00 83.19 290 ARG A N 1
ATOM 2405 C CA . ARG A 1 290 ? -22.682 3.313 -9.311 1.00 83.19 290 ARG A CA 1
ATOM 2406 C C . ARG A 1 290 ? -21.740 2.875 -8.192 1.00 83.19 290 ARG A C 1
ATOM 2408 O O . ARG A 1 290 ? -21.368 1.718 -8.222 1.00 83.19 290 ARG A O 1
ATOM 2415 N N . SER A 1 291 ? -21.353 3.726 -7.241 1.00 82.94 291 SER A N 1
ATOM 2416 C CA . SER A 1 291 ? -20.362 3.413 -6.203 1.00 82.94 291 SER A CA 1
ATOM 2417 C C . SER A 1 291 ? -20.733 3.959 -4.822 1.00 82.94 291 SER A C 1
ATOM 2419 O O . SER A 1 291 ? -21.493 4.924 -4.689 1.00 82.94 291 SER A O 1
ATOM 2421 N N . MET A 1 292 ? -20.130 3.374 -3.781 1.00 84.06 292 MET A N 1
ATOM 2422 C CA . MET A 1 292 ? -20.355 3.766 -2.382 1.00 84.06 292 MET A CA 1
ATOM 2423 C C . MET A 1 292 ? -19.888 5.188 -2.086 1.00 84.06 292 MET A C 1
ATOM 2425 O O . MET A 1 292 ? -20.539 5.910 -1.337 1.00 84.06 292 MET A O 1
ATOM 2429 N N . VAL A 1 293 ? -18.799 5.617 -2.726 1.00 80.25 293 VAL A N 1
ATOM 2430 C CA . VAL A 1 293 ? -18.288 6.992 -2.634 1.00 80.25 293 VAL A CA 1
ATOM 2431 C C . VAL A 1 293 ? -19.349 7.998 -3.054 1.00 80.25 293 VAL A C 1
ATOM 2433 O O . VAL A 1 293 ? -19.617 8.957 -2.331 1.00 80.25 293 VAL A O 1
ATOM 2436 N N . ASN A 1 294 ? -19.951 7.771 -4.224 1.00 81.38 294 ASN A N 1
ATOM 2437 C CA . ASN A 1 294 ? -20.964 8.660 -4.775 1.00 81.38 294 ASN A CA 1
ATOM 2438 C C . ASN A 1 294 ? -22.218 8.644 -3.905 1.00 81.38 294 ASN A C 1
ATOM 2440 O O . ASN A 1 294 ? -22.785 9.699 -3.633 1.00 81.38 294 ASN A O 1
ATOM 2444 N N . LEU A 1 295 ? -22.630 7.467 -3.429 1.00 86.25 295 LEU A N 1
ATOM 2445 C CA . LEU A 1 295 ? -23.784 7.342 -2.548 1.00 86.25 295 LEU A CA 1
ATOM 2446 C C . LEU A 1 295 ? -23.591 8.125 -1.241 1.00 86.25 295 LEU A C 1
ATOM 2448 O O . LEU A 1 295 ? -24.408 8.989 -0.943 1.00 86.25 295 LEU A O 1
ATOM 2452 N N . ILE A 1 296 ? -22.497 7.893 -0.509 1.00 83.25 296 ILE A N 1
ATOM 2453 C CA . ILE A 1 296 ? -22.191 8.583 0.759 1.00 83.25 296 ILE A CA 1
ATOM 2454 C C . ILE A 1 296 ? -22.138 10.101 0.564 1.00 83.25 296 ILE A C 1
ATOM 2456 O O . ILE A 1 296 ? -22.685 10.860 1.365 1.00 83.25 296 ILE A O 1
ATOM 2460 N N . LEU A 1 297 ? -21.504 10.557 -0.516 1.00 78.00 297 LEU A N 1
ATOM 2461 C CA . LEU A 1 297 ? -21.391 11.978 -0.822 1.00 78.00 297 LEU A CA 1
ATOM 2462 C C . LEU A 1 297 ? -22.765 12.610 -1.098 1.00 78.00 297 LEU A C 1
ATOM 2464 O O . LEU A 1 297 ? -23.056 13.682 -0.571 1.00 78.00 297 LEU A O 1
ATOM 2468 N N . ASN A 1 298 ? -23.641 11.932 -1.839 1.00 79.50 298 ASN A N 1
ATOM 2469 C CA . ASN A 1 298 ? -25.010 12.401 -2.046 1.00 79.50 298 ASN A CA 1
ATOM 2470 C C . ASN A 1 298 ? -25.854 12.355 -0.768 1.00 79.50 298 ASN A C 1
ATOM 2472 O O . ASN A 1 298 ? -26.625 13.277 -0.529 1.00 79.50 298 ASN A O 1
ATOM 2476 N N . LEU A 1 299 ? -25.712 11.324 0.067 1.00 81.38 299 LEU A N 1
ATOM 2477 C CA . LEU A 1 299 ? -26.419 11.238 1.350 1.00 81.38 299 LEU A CA 1
ATOM 2478 C C . LEU A 1 299 ? -26.027 12.384 2.290 1.00 81.38 299 LEU A C 1
ATOM 2480 O O . LEU A 1 299 ? -26.889 12.935 2.974 1.00 81.38 299 LEU A O 1
ATOM 2484 N N . THR A 1 300 ? -24.744 12.759 2.277 1.00 74.12 300 THR A N 1
ATOM 2485 C CA . THR A 1 300 ? -24.176 13.800 3.145 1.00 74.12 300 THR A CA 1
ATOM 2486 C C . THR A 1 300 ? -24.502 15.215 2.653 1.00 74.12 300 THR A C 1
ATOM 2488 O O . THR A 1 300 ? -24.822 16.076 3.465 1.00 74.12 300 THR A O 1
ATOM 2491 N N . TYR A 1 301 ? -24.436 15.473 1.340 1.00 70.81 301 TYR A N 1
ATOM 2492 C CA . TYR A 1 301 ? -24.544 16.832 0.777 1.00 70.81 301 TYR A CA 1
ATOM 2493 C C . TYR A 1 301 ? -25.786 17.068 -0.104 1.00 70.81 301 TYR A C 1
ATOM 2495 O O . TYR A 1 301 ? -26.010 18.181 -0.581 1.00 70.81 301 TYR A O 1
ATOM 2503 N N . GLY A 1 302 ? -26.611 16.050 -0.352 1.00 71.56 302 GLY A N 1
ATOM 2504 C CA . GLY A 1 302 ? -27.790 16.143 -1.219 1.00 71.56 302 GLY A CA 1
ATOM 2505 C C . GLY A 1 302 ? -27.446 16.569 -2.652 1.00 71.56 302 GLY A C 1
ATOM 2506 O O . GLY A 1 302 ? -26.368 16.280 -3.163 1.00 71.56 302 GLY A O 1
ATOM 2507 N N . LYS A 1 303 ? -28.339 17.330 -3.301 1.00 61.03 303 LYS A N 1
ATOM 2508 C CA . LYS A 1 303 ? -28.160 17.834 -4.683 1.00 61.03 303 LYS A CA 1
ATOM 2509 C C . LYS A 1 303 ? -26.952 18.770 -4.876 1.00 61.03 303 LYS A C 1
ATOM 2511 O O . LYS A 1 303 ? -26.592 19.066 -6.014 1.00 61.03 303 LYS A O 1
ATOM 2516 N N . LEU A 1 304 ? -26.305 19.243 -3.802 1.00 54.81 304 LEU A N 1
ATOM 2517 C CA . LEU A 1 304 ? -25.040 19.987 -3.909 1.00 54.81 304 LEU A CA 1
ATOM 2518 C C . LEU A 1 304 ? -23.916 19.103 -4.466 1.00 54.81 304 LEU A C 1
ATOM 2520 O O . LEU A 1 304 ? -23.012 19.630 -5.112 1.00 54.81 304 LEU A O 1
ATOM 2524 N N . ALA A 1 305 ? -24.028 17.780 -4.303 1.00 55.56 305 ALA A N 1
ATOM 2525 C CA . ALA A 1 305 ? -23.164 16.747 -4.867 1.00 55.56 305 ALA A CA 1
ATOM 2526 C C . ALA A 1 305 ? -22.861 16.908 -6.360 1.00 55.56 305 ALA A C 1
ATOM 2528 O O . ALA A 1 305 ? -21.712 16.811 -6.782 1.00 55.56 305 ALA A O 1
ATOM 2529 N N . GLU A 1 306 ? -23.873 17.223 -7.167 1.00 54.22 306 GLU A N 1
ATOM 2530 C CA . GLU A 1 306 ? -23.724 17.391 -8.619 1.00 54.22 306 GLU A CA 1
ATOM 2531 C C . GLU A 1 306 ? -22.875 18.624 -8.979 1.00 54.22 306 GLU A C 1
ATOM 2533 O O . GLU A 1 306 ? -22.287 18.703 -10.058 1.00 54.22 306 GLU A O 1
ATOM 2538 N N . LYS A 1 307 ? -22.750 19.583 -8.051 1.00 51.72 307 LYS A N 1
ATOM 2539 C CA . LYS A 1 307 ? -21.900 20.772 -8.181 1.00 51.72 307 LYS A CA 1
ATOM 2540 C C . LYS A 1 307 ? -20.522 20.588 -7.552 1.00 51.72 307 LYS A C 1
ATOM 2542 O O . LYS A 1 307 ? -19.694 21.478 -7.717 1.00 51.72 307 LYS A O 1
ATOM 2547 N N . ILE A 1 308 ? -20.237 19.478 -6.868 1.00 53.94 308 ILE A N 1
ATOM 2548 C CA . ILE A 1 308 ? -19.085 19.349 -5.965 1.00 53.94 308 ILE A CA 1
ATOM 2549 C C . ILE A 1 308 ? -17.723 19.552 -6.648 1.00 53.94 308 ILE A C 1
ATOM 2551 O O . ILE A 1 308 ? -16.879 20.261 -6.103 1.00 53.94 308 ILE A O 1
ATOM 2555 N N . GLY A 1 309 ? -17.517 19.048 -7.869 1.00 55.75 309 GLY A N 1
ATOM 2556 C CA . GLY A 1 309 ? -16.270 19.305 -8.609 1.00 55.75 309 GLY A CA 1
ATOM 2557 C C . GLY A 1 309 ? -16.019 20.799 -8.882 1.00 55.75 309 GLY A C 1
ATOM 2558 O O . GLY A 1 309 ? -14.873 21.245 -8.923 1.00 55.75 309 GLY A O 1
ATOM 2559 N N . LYS A 1 310 ? -17.089 21.597 -9.018 1.00 55.78 310 LYS A N 1
ATOM 2560 C CA . LYS A 1 310 ? -17.018 23.065 -9.104 1.00 55.78 310 LYS A CA 1
ATOM 2561 C C . LYS A 1 310 ? -16.972 23.700 -7.713 1.00 55.78 310 LYS A C 1
ATOM 2563 O O . LYS A 1 310 ? -16.180 24.610 -7.503 1.00 55.78 310 LYS A O 1
ATOM 2568 N N . ALA A 1 311 ? -17.763 23.203 -6.764 1.00 55.31 311 ALA A N 1
ATOM 2569 C CA . ALA A 1 311 ? -17.860 23.723 -5.406 1.00 55.31 311 ALA A CA 1
ATOM 2570 C C . ALA A 1 311 ? -16.516 23.649 -4.670 1.00 55.31 311 ALA A C 1
ATOM 2572 O O . ALA A 1 311 ? -16.153 24.615 -4.016 1.00 55.31 311 ALA A O 1
ATOM 2573 N N . TYR A 1 312 ? -15.722 22.582 -4.829 1.00 65.00 312 TYR A N 1
ATOM 2574 C CA . TYR A 1 312 ? -14.422 22.481 -4.153 1.00 65.00 312 TYR A CA 1
ATOM 2575 C C . TYR A 1 312 ? -13.453 23.601 -4.542 1.00 65.00 312 TYR A C 1
ATOM 2577 O O . TYR A 1 312 ? -12.742 24.098 -3.677 1.00 65.00 312 TYR A O 1
ATOM 2585 N N . ARG A 1 313 ? -13.462 24.076 -5.797 1.00 63.41 313 ARG A N 1
ATOM 2586 C CA . ARG A 1 313 ? -12.634 25.233 -6.191 1.00 63.41 313 ARG A CA 1
ATOM 2587 C C . ARG A 1 313 ? -13.078 26.531 -5.523 1.00 63.41 313 ARG A C 1
ATOM 2589 O O . ARG A 1 313 ? -12.243 27.392 -5.287 1.00 63.41 313 ARG A O 1
ATOM 2596 N N . PHE A 1 314 ? -14.370 26.671 -5.233 1.00 63.66 314 PHE A N 1
ATOM 2597 C CA . PHE A 1 314 ? -14.908 27.832 -4.521 1.00 63.66 314 PHE A CA 1
ATOM 2598 C C . PHE A 1 314 ? -14.753 27.714 -2.998 1.00 63.66 314 PHE A C 1
ATOM 2600 O O . PHE A 1 314 ? -14.680 28.735 -2.325 1.00 63.66 314 PHE A O 1
ATOM 2607 N N . MET A 1 315 ? -14.673 26.492 -2.461 1.00 68.44 315 MET A N 1
ATOM 2608 C CA . MET A 1 315 ? -14.628 26.219 -1.018 1.00 68.44 315 MET A CA 1
ATOM 2609 C C . MET A 1 315 ? -13.206 26.036 -0.469 1.00 68.44 315 MET A C 1
ATOM 2611 O O . MET A 1 315 ? -12.942 26.436 0.655 1.00 68.44 315 MET A O 1
ATOM 2615 N N . LEU A 1 316 ? -12.250 25.497 -1.235 1.00 75.25 316 LEU A N 1
ATOM 2616 C CA . LEU A 1 316 ? -10.844 25.423 -0.798 1.00 75.25 316 LEU A CA 1
ATOM 2617 C C . LEU A 1 316 ? -10.270 26.788 -0.361 1.00 75.25 316 LEU A C 1
ATOM 2619 O O . LEU A 1 316 ? -9.601 26.820 0.671 1.00 75.25 316 LEU A O 1
ATOM 2623 N N . PRO A 1 317 ? -10.553 27.912 -1.056 1.00 81.19 317 PRO A N 1
ATOM 2624 C CA . PRO A 1 317 ? -10.104 29.236 -0.629 1.00 81.19 317 PRO A CA 1
ATOM 2625 C C . PRO A 1 317 ? -10.665 29.709 0.718 1.00 81.19 317 PRO A C 1
ATOM 2627 O O . PRO A 1 317 ? -10.093 30.621 1.305 1.00 81.19 317 PRO A O 1
ATOM 2630 N N . THR A 1 318 ? -11.775 29.139 1.209 1.00 79.94 318 THR A N 1
ATOM 2631 C CA . THR A 1 318 ? -12.364 29.541 2.500 1.00 79.94 318 THR A CA 1
ATOM 2632 C C . THR A 1 318 ? -11.681 28.876 3.694 1.00 79.94 318 THR A C 1
ATOM 2634 O O . THR A 1 318 ? -11.948 29.253 4.832 1.00 79.94 318 THR A O 1
ATOM 2637 N N . LEU A 1 319 ? -10.830 27.876 3.452 1.00 83.69 319 LEU A N 1
ATOM 2638 C CA . LEU A 1 319 ? -10.042 27.202 4.480 1.00 83.69 319 LEU A CA 1
ATOM 2639 C C . LEU A 1 319 ? -8.768 27.992 4.790 1.00 83.69 319 LEU A C 1
ATOM 2641 O O . LEU A 1 319 ? -8.205 28.652 3.913 1.00 83.69 319 LEU A O 1
ATOM 2645 N N . SER A 1 320 ? -8.272 27.872 6.020 1.00 87.12 320 SER A N 1
ATOM 2646 C CA . SER A 1 320 ? -6.971 28.435 6.391 1.00 87.12 320 SER A CA 1
ATOM 2647 C C . SER A 1 320 ? -5.830 27.801 5.589 1.00 87.12 320 SER A C 1
ATOM 2649 O O . SER A 1 320 ? -5.942 26.678 5.094 1.00 87.12 320 SER A O 1
ATOM 2651 N N . GLU A 1 321 ? -4.694 28.492 5.493 1.00 89.06 321 GLU A N 1
ATOM 2652 C CA . GLU A 1 321 ? -3.507 27.977 4.798 1.00 89.06 321 GLU A CA 1
ATOM 2653 C C . GLU A 1 321 ? -3.062 26.608 5.345 1.00 89.06 321 GLU A C 1
ATOM 2655 O O . GLU A 1 321 ? -2.765 25.695 4.574 1.00 89.06 321 GLU A O 1
ATOM 2660 N N . MET A 1 322 ? -3.103 26.429 6.670 1.00 89.19 322 MET A N 1
ATOM 2661 C CA . MET A 1 322 ? -2.748 25.164 7.324 1.00 89.19 322 MET A CA 1
ATOM 2662 C C . MET A 1 322 ? -3.724 24.034 6.982 1.00 89.19 322 MET A C 1
ATOM 2664 O O . MET A 1 322 ? -3.293 22.910 6.724 1.00 89.19 322 MET A O 1
ATOM 2668 N N . GLU A 1 323 ? -5.027 24.317 6.926 1.00 89.56 323 GLU A N 1
ATOM 2669 C CA . GLU A 1 323 ? -6.030 23.336 6.496 1.00 89.56 323 GLU A CA 1
ATOM 2670 C C . GLU A 1 323 ? -5.863 22.971 5.018 1.00 89.56 323 GLU A C 1
ATOM 2672 O O . GLU A 1 323 ? -5.923 21.792 4.668 1.00 89.56 323 GLU A O 1
ATOM 2677 N N . GLN A 1 324 ? -5.605 23.954 4.149 1.00 90.44 324 GLN A N 1
ATOM 2678 C CA . GLN A 1 324 ? -5.336 23.704 2.731 1.00 90.44 324 GLN A CA 1
ATOM 2679 C C . GLN A 1 324 ? -4.084 22.840 2.542 1.00 90.44 324 GLN A C 1
ATOM 2681 O O . GLN A 1 324 ? -4.107 21.903 1.741 1.00 90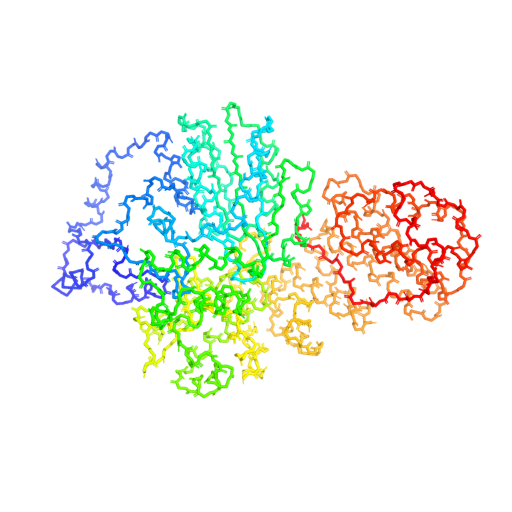.44 324 GLN A O 1
ATOM 2686 N N . ARG A 1 325 ? -3.011 23.116 3.296 1.00 92.69 325 ARG A N 1
ATOM 2687 C CA . ARG A 1 325 ? -1.776 22.325 3.262 1.00 92.69 325 ARG A CA 1
ATOM 2688 C C . ARG A 1 325 ? -2.022 20.895 3.729 1.00 92.69 325 ARG A C 1
ATOM 2690 O O . ARG A 1 325 ? -1.621 19.968 3.037 1.00 92.69 325 ARG A O 1
ATOM 2697 N N . LEU A 1 326 ? -2.744 20.699 4.835 1.00 93.00 326 LEU A N 1
ATOM 2698 C CA . LEU A 1 326 ? -3.114 19.359 5.293 1.00 93.00 326 LEU A CA 1
ATOM 2699 C C . LEU A 1 326 ? -3.906 18.596 4.223 1.00 93.00 326 LEU A C 1
ATOM 2701 O O . LEU A 1 326 ? -3.592 17.445 3.940 1.00 93.00 326 LEU A O 1
ATOM 2705 N N . LEU A 1 327 ? -4.904 19.221 3.592 1.00 92.12 327 LEU A N 1
ATOM 2706 C CA . LEU A 1 327 ? -5.683 18.568 2.534 1.00 92.12 327 LEU A CA 1
ATOM 2707 C C . LEU A 1 327 ? -4.831 18.186 1.321 1.00 92.12 327 LEU A C 1
ATOM 2709 O O . LEU A 1 327 ? -5.037 17.108 0.761 1.00 92.12 327 LEU A O 1
ATOM 2713 N N . LEU A 1 328 ? -3.867 19.026 0.937 1.00 94.25 328 LEU A N 1
ATOM 2714 C CA . LEU A 1 328 ? -2.891 18.696 -0.101 1.00 94.25 328 LEU A CA 1
ATOM 2715 C C . LEU A 1 328 ? -2.049 17.478 0.292 1.00 94.25 328 LEU A C 1
ATOM 2717 O O . LEU A 1 328 ? -1.886 16.565 -0.514 1.00 94.25 328 LEU A O 1
ATOM 2721 N N . GLU A 1 329 ? -1.562 17.413 1.530 1.00 95.88 329 GLU A N 1
ATOM 2722 C CA . GLU A 1 329 ? -0.783 16.266 2.002 1.00 95.88 329 GLU A CA 1
ATOM 2723 C C . GLU A 1 329 ? -1.625 14.981 2.067 1.00 95.88 329 GLU A C 1
ATOM 2725 O O . GLU A 1 329 ? -1.167 13.929 1.625 1.00 95.88 329 GLU A O 1
ATOM 2730 N N . LEU A 1 330 ? -2.890 15.050 2.496 1.00 94.56 330 LEU A N 1
ATOM 2731 C CA . LEU A 1 330 ? -3.808 13.903 2.441 1.00 94.56 330 LEU A CA 1
ATOM 2732 C C . LEU A 1 330 ? -4.064 13.428 1.000 1.00 94.56 330 LEU A C 1
ATOM 2734 O O . LEU A 1 330 ? -4.126 12.222 0.753 1.00 94.56 330 LEU A O 1
ATOM 2738 N N . ALA A 1 331 ? -4.190 14.356 0.047 1.00 93.81 331 ALA A N 1
ATOM 2739 C CA . ALA A 1 331 ? -4.334 14.057 -1.379 1.00 93.81 331 ALA A CA 1
ATOM 2740 C C . ALA A 1 331 ? -3.066 13.400 -1.959 1.00 93.81 331 ALA A C 1
ATOM 2742 O O . ALA A 1 331 ? -3.136 12.412 -2.699 1.00 93.81 331 ALA A O 1
ATOM 2743 N N . ILE A 1 332 ? -1.886 13.882 -1.561 1.00 95.88 332 ILE A N 1
ATOM 2744 C CA . ILE A 1 332 ? -0.602 13.262 -1.906 1.00 95.88 332 ILE A CA 1
ATOM 2745 C C . ILE A 1 332 ? -0.546 11.823 -1.379 1.00 95.88 332 ILE A C 1
ATOM 2747 O O . ILE A 1 332 ? -0.247 10.909 -2.146 1.00 95.88 332 ILE A O 1
ATOM 2751 N N . PHE A 1 333 ? -0.896 11.591 -0.112 1.00 94.25 333 PHE A N 1
ATOM 2752 C CA . PHE A 1 333 ? -0.893 10.248 0.476 1.00 94.25 333 PHE A CA 1
ATOM 2753 C C . PHE A 1 333 ? -1.836 9.296 -0.264 1.00 94.25 333 PHE A C 1
ATOM 2755 O O . PHE A 1 333 ? -1.427 8.199 -0.645 1.00 94.25 333 PHE A O 1
ATOM 2762 N N . ASP A 1 334 ? -3.067 9.729 -0.542 1.00 91.69 334 ASP A N 1
ATOM 2763 C CA . ASP A 1 334 ? -4.039 8.902 -1.253 1.00 91.69 334 ASP A CA 1
ATOM 2764 C C . ASP A 1 334 ? -3.584 8.571 -2.688 1.00 91.69 334 ASP A C 1
ATOM 2766 O O . ASP A 1 334 ? -3.700 7.425 -3.127 1.00 91.69 334 ASP A O 1
ATOM 2770 N N . THR A 1 335 ? -2.990 9.538 -3.396 1.00 91.81 335 THR A N 1
ATOM 2771 C CA . THR A 1 335 ? -2.450 9.355 -4.758 1.00 91.81 335 THR A CA 1
ATOM 2772 C C . THR A 1 335 ? -1.249 8.413 -4.787 1.00 91.81 335 THR A C 1
ATOM 2774 O O . THR A 1 335 ? -1.139 7.565 -5.681 1.00 91.81 335 THR A O 1
ATOM 2777 N N . ALA A 1 336 ? -0.386 8.501 -3.776 1.00 91.19 336 ALA A N 1
ATOM 2778 C CA . ALA A 1 336 ? 0.744 7.602 -3.572 1.00 91.19 336 ALA A CA 1
ATOM 2779 C C . ALA A 1 336 ? 0.331 6.190 -3.105 1.00 91.19 336 ALA A C 1
ATOM 2781 O O . ALA A 1 336 ? 1.196 5.345 -2.903 1.00 91.19 336 ALA A O 1
ATOM 2782 N N . ASP A 1 337 ? -0.974 5.914 -2.975 1.00 87.62 337 ASP A N 1
ATOM 2783 C CA . ASP A 1 337 ? -1.537 4.653 -2.472 1.00 87.62 337 ASP A CA 1
ATOM 2784 C C . ASP A 1 337 ? -1.191 4.349 -1.003 1.00 87.62 337 ASP A C 1
ATOM 2786 O O . ASP A 1 337 ? -1.214 3.193 -0.578 1.00 87.62 337 ASP A O 1
ATOM 2790 N N . ILE A 1 338 ? -0.903 5.386 -0.214 1.00 88.44 338 ILE A N 1
ATOM 2791 C CA . ILE A 1 338 ? -0.696 5.284 1.230 1.00 88.44 338 ILE A CA 1
ATOM 2792 C C . ILE A 1 338 ? -2.061 5.348 1.913 1.00 88.44 338 ILE A C 1
ATOM 2794 O O . ILE A 1 338 ? -2.888 6.212 1.620 1.00 88.44 338 ILE A O 1
ATOM 2798 N N . GLU A 1 339 ? -2.327 4.416 2.825 1.00 83.94 339 GLU A N 1
ATOM 2799 C CA . GLU A 1 339 ? -3.683 4.247 3.343 1.00 83.94 339 GLU A CA 1
ATOM 2800 C C . GLU A 1 339 ? -4.114 5.314 4.346 1.00 83.94 339 GLU A C 1
ATOM 2802 O O . GLU A 1 339 ? -5.259 5.770 4.292 1.00 83.94 339 GLU A O 1
ATOM 2807 N N . TYR A 1 340 ? -3.188 5.736 5.206 1.00 86.94 340 TYR A N 1
ATOM 2808 C CA . TYR A 1 340 ? -3.419 6.748 6.225 1.00 86.94 340 TYR A CA 1
ATOM 2809 C C . TYR A 1 340 ? -2.235 7.703 6.289 1.00 86.94 340 TYR A C 1
ATOM 2811 O O . TYR A 1 340 ? -1.077 7.293 6.198 1.00 86.94 340 TYR A O 1
ATOM 2819 N N . TYR A 1 341 ? -2.538 8.971 6.514 1.00 91.00 341 TYR A N 1
ATOM 2820 C CA . TYR A 1 341 ? -1.586 9.958 6.985 1.00 91.00 341 TYR A CA 1
ATOM 2821 C C . TYR A 1 341 ? -1.388 9.756 8.497 1.00 91.00 341 TYR A C 1
ATOM 2823 O O . TYR A 1 341 ? -2.371 9.894 9.235 1.00 91.00 341 TYR A O 1
ATOM 2831 N N . PRO A 1 342 ? -0.181 9.383 8.973 1.00 87.75 342 PRO A N 1
ATOM 2832 C CA . PRO A 1 342 ? 0.043 9.009 10.366 1.00 87.75 342 PRO A CA 1
ATOM 2833 C C . PRO A 1 342 ? -0.447 10.075 11.339 1.00 87.75 342 PRO A C 1
ATOM 2835 O O . PRO A 1 342 ? -0.216 11.271 11.140 1.00 87.75 342 PRO A O 1
ATOM 2838 N N . ARG A 1 343 ? -1.117 9.644 12.411 1.00 82.81 343 ARG A N 1
ATOM 2839 C CA . ARG A 1 343 ? -1.659 10.569 13.409 1.00 82.81 343 ARG A CA 1
ATOM 2840 C C . ARG A 1 343 ? -0.560 11.419 14.041 1.00 82.81 343 ARG A C 1
ATOM 2842 O O . ARG A 1 343 ? -0.767 12.609 14.231 1.00 82.81 343 ARG A O 1
ATOM 2849 N N . GLU A 1 344 ? 0.601 10.839 14.310 1.00 78.38 344 GLU A N 1
ATOM 2850 C CA . GLU A 1 344 ? 1.763 11.540 14.861 1.00 78.38 344 GLU A CA 1
ATOM 2851 C C . GLU A 1 344 ? 2.222 12.657 13.929 1.00 78.38 344 GLU A C 1
ATOM 2853 O O . GLU A 1 344 ? 2.398 13.788 14.362 1.00 78.38 344 GLU A O 1
ATOM 2858 N N . LEU A 1 345 ? 2.298 12.376 12.625 1.00 85.56 345 LEU A N 1
ATOM 2859 C CA . LEU A 1 345 ? 2.672 13.377 11.631 1.00 85.56 345 LEU A CA 1
ATOM 2860 C C . LEU A 1 345 ? 1.654 14.528 11.569 1.00 85.56 345 LEU A C 1
ATOM 2862 O O . LEU A 1 345 ? 2.021 15.674 11.317 1.00 85.56 345 LEU A O 1
ATOM 2866 N N . PHE A 1 346 ? 0.366 14.238 11.781 1.00 86.69 346 PHE A N 1
ATOM 2867 C CA . PHE A 1 346 ? -0.673 15.272 11.808 1.00 86.69 346 PHE A CA 1
ATOM 2868 C C . PHE A 1 346 ? -0.525 16.146 13.031 1.00 86.69 346 PHE A C 1
ATOM 2870 O O . PHE A 1 346 ? -0.575 17.367 12.919 1.00 86.69 346 PHE A O 1
ATOM 2877 N N . VAL A 1 347 ? -0.329 15.527 14.184 1.00 76.56 347 VAL A N 1
ATOM 2878 C CA . VAL A 1 347 ? -0.239 16.272 15.424 1.00 76.56 347 VAL A CA 1
ATOM 2879 C C . VAL A 1 347 ? 1.006 17.154 15.412 1.00 76.56 347 VAL A C 1
ATOM 2881 O O . VAL A 1 347 ? 0.866 18.360 15.600 1.00 76.56 347 VAL A O 1
ATOM 2884 N N . GLU A 1 348 ? 2.179 16.606 15.095 1.00 78.94 348 GLU A N 1
ATOM 2885 C CA . GLU A 1 348 ? 3.426 17.373 15.156 1.00 78.94 348 GLU A CA 1
ATOM 2886 C C . GLU A 1 348 ? 3.452 18.554 14.159 1.00 78.94 348 GLU A C 1
ATOM 2888 O O . GLU A 1 348 ? 4.167 19.531 14.379 1.00 78.94 348 GLU A O 1
ATOM 2893 N N . LYS A 1 349 ? 2.695 18.485 13.050 1.00 83.62 349 LYS A N 1
ATOM 2894 C CA . LYS A 1 349 ? 2.649 19.548 12.024 1.00 83.62 349 LYS A CA 1
ATOM 2895 C C . LYS A 1 349 ? 1.449 20.487 12.133 1.00 83.62 349 LYS A C 1
ATOM 2897 O O . LYS A 1 349 ? 1.553 21.641 11.727 1.00 83.62 349 LYS A O 1
ATOM 2902 N N . TYR A 1 350 ? 0.310 20.000 12.620 1.00 84.88 350 TYR A N 1
ATOM 2903 C CA . TYR A 1 350 ? -0.977 20.695 12.518 1.00 84.88 350 TYR A CA 1
ATOM 2904 C C . TYR A 1 350 ? -1.812 20.668 13.799 1.00 84.88 350 TYR A C 1
ATOM 2906 O O . TYR A 1 350 ? -2.808 21.388 13.860 1.00 84.88 350 TYR A O 1
ATOM 2914 N N . GLY A 1 351 ? -1.449 19.878 14.814 1.00 72.75 351 GLY A N 1
ATOM 2915 C CA . GLY A 1 351 ? -2.279 19.634 16.001 1.00 72.75 351 GLY A CA 1
ATOM 2916 C C . GLY A 1 351 ? -2.676 20.901 16.764 1.00 72.75 351 GLY A C 1
ATOM 2917 O O . GLY A 1 351 ? -3.786 20.978 17.288 1.00 72.75 351 GLY A O 1
ATOM 2918 N N . SER A 1 352 ? -1.817 21.923 16.752 1.00 73.56 352 SER A N 1
ATOM 2919 C CA . SER A 1 352 ? -2.058 23.222 17.392 1.00 73.56 352 SER A CA 1
ATOM 2920 C C . SER A 1 352 ? -2.891 24.197 16.546 1.00 73.56 352 SER A C 1
ATOM 2922 O O . SER A 1 352 ? -3.494 25.124 17.089 1.00 73.56 352 SER A O 1
ATOM 2924 N N . CYS A 1 353 ? -2.964 24.001 15.225 1.00 78.12 353 CYS A N 1
ATOM 2925 C CA . CYS A 1 353 ? -3.597 24.941 14.291 1.00 78.12 353 CYS A CA 1
ATOM 2926 C C . CYS A 1 353 ? -4.892 24.410 13.664 1.00 78.12 353 CYS A C 1
ATOM 2928 O O . CYS A 1 353 ? -5.753 25.195 13.271 1.00 78.12 353 CYS A O 1
ATOM 2930 N N . VAL A 1 354 ? -5.044 23.089 13.558 1.00 79.56 354 VAL A N 1
ATOM 2931 C CA . VAL A 1 354 ? -6.129 22.440 12.820 1.00 79.56 354 VAL A CA 1
ATOM 2932 C C . VAL A 1 354 ? -6.966 21.582 13.764 1.00 79.56 354 VAL A C 1
ATOM 2934 O O . VAL A 1 354 ? -6.502 20.588 14.319 1.00 79.56 354 VAL A O 1
ATOM 2937 N N . LYS A 1 355 ? -8.243 21.940 13.925 1.00 75.62 355 LYS A N 1
ATOM 2938 C CA . LYS A 1 355 ? -9.177 21.204 14.788 1.00 75.62 355 LYS A CA 1
ATOM 2939 C C . LYS A 1 355 ? -9.951 20.158 13.989 1.00 75.62 355 LYS A C 1
ATOM 2941 O O . LYS A 1 355 ? -10.734 20.505 13.113 1.00 75.62 355 LYS A O 1
ATOM 2946 N N . MET A 1 356 ? -9.789 18.887 14.361 1.00 73.69 356 MET A N 1
ATOM 2947 C CA . MET A 1 356 ? -10.482 17.743 13.743 1.00 73.69 356 MET A CA 1
ATOM 2948 C C . MET A 1 356 ? -11.733 17.276 14.514 1.00 73.69 356 MET A C 1
ATOM 2950 O O . MET A 1 356 ? -12.364 16.289 14.141 1.00 73.69 356 MET A O 1
ATOM 2954 N N . ASP A 1 357 ? -12.088 17.972 15.597 1.00 62.09 357 ASP A N 1
ATOM 2955 C CA . ASP A 1 357 ? -13.023 17.476 16.622 1.00 62.09 357 ASP A CA 1
ATOM 2956 C C . ASP A 1 357 ? -14.403 18.143 16.544 1.00 62.09 357 ASP A C 1
ATOM 2958 O O . ASP A 1 357 ? -15.261 17.900 17.388 1.00 62.09 357 ASP A O 1
ATOM 2962 N N . SER A 1 358 ? -14.615 19.009 15.551 1.00 57.16 358 SER A N 1
ATOM 2963 C CA . SER A 1 358 ? -15.905 19.645 15.292 1.00 57.16 358 SER A CA 1
ATOM 2964 C C . SER A 1 358 ? -16.814 18.756 14.446 1.00 57.16 358 SER A C 1
ATOM 2966 O O . SER A 1 358 ? -16.338 17.993 13.604 1.00 57.16 358 SER A O 1
ATOM 2968 N N . ASP A 1 359 ? -18.127 18.887 14.635 1.00 54.78 359 ASP A N 1
ATOM 2969 C CA . ASP A 1 359 ? -19.102 18.240 13.761 1.00 54.78 359 ASP A CA 1
ATOM 2970 C C . ASP A 1 359 ? -19.070 18.834 12.341 1.00 54.78 359 ASP A C 1
ATOM 2972 O O . ASP A 1 359 ? -18.722 19.999 12.137 1.00 54.78 359 ASP A O 1
ATOM 2976 N N . VAL A 1 360 ? -19.412 17.987 11.368 1.00 56.94 360 VAL A N 1
ATOM 2977 C CA . VAL A 1 360 ? -19.553 18.313 9.937 1.00 56.94 360 VAL A CA 1
ATOM 2978 C C . VAL A 1 360 ? -20.694 19.324 9.791 1.00 56.94 360 VAL A C 1
ATOM 2980 O O . VAL A 1 360 ? -21.767 19.120 10.361 1.00 56.94 360 VAL A O 1
ATOM 2983 N N . SER A 1 361 ? -20.482 20.415 9.053 1.00 55.81 361 SER A N 1
ATOM 2984 C CA . SER A 1 361 ? -21.474 21.485 8.893 1.00 55.81 361 SER A CA 1
ATOM 2985 C C . SER A 1 361 ? -21.497 21.990 7.457 1.00 55.81 361 SER A C 1
ATOM 2987 O O . SER A 1 361 ? -20.524 22.564 6.973 1.00 55.81 361 SER A O 1
ATOM 2989 N N . ILE A 1 362 ? -22.648 21.839 6.797 1.00 53.22 362 ILE A N 1
ATOM 2990 C CA . ILE A 1 362 ? -22.858 22.285 5.411 1.00 53.22 362 ILE A CA 1
ATOM 2991 C C . ILE A 1 362 ? -22.724 23.813 5.289 1.00 53.22 362 ILE A C 1
ATOM 2993 O O . ILE A 1 362 ? -22.189 24.300 4.296 1.00 53.22 362 ILE A O 1
ATOM 2997 N N . ASP A 1 363 ? -23.135 24.561 6.317 1.00 53.28 363 ASP A N 1
ATOM 2998 C CA . ASP A 1 363 ? -23.125 26.031 6.312 1.00 53.28 363 ASP A CA 1
ATOM 2999 C C . ASP A 1 363 ? -21.778 26.636 6.748 1.00 53.28 363 ASP A C 1
ATOM 3001 O O . ASP A 1 363 ? -21.512 27.816 6.518 1.00 53.28 363 ASP A O 1
ATOM 3005 N N . LYS A 1 364 ? -20.920 25.843 7.405 1.00 60.19 364 LYS A N 1
ATOM 3006 C CA . LYS A 1 364 ? -19.597 26.249 7.909 1.00 60.19 364 LYS A CA 1
ATOM 3007 C C . LYS A 1 364 ? -18.571 25.153 7.645 1.00 60.19 364 LYS A C 1
ATOM 3009 O O . LYS A 1 364 ? -17.962 24.645 8.587 1.00 60.19 364 LYS A O 1
ATOM 3014 N N . MET A 1 365 ? -18.400 24.802 6.371 1.00 62.62 365 MET A N 1
ATOM 3015 C CA . MET A 1 365 ? -17.476 23.743 5.968 1.00 62.62 365 MET A CA 1
ATOM 3016 C C . MET A 1 365 ? -16.056 24.024 6.471 1.00 62.62 365 MET A C 1
ATOM 3018 O O . MET A 1 365 ? -15.499 25.101 6.261 1.00 62.62 365 MET A O 1
ATOM 3022 N N . ARG A 1 366 ? -15.471 23.029 7.130 1.00 69.06 366 ARG A N 1
ATOM 3023 C CA . ARG A 1 366 ? -14.119 23.014 7.694 1.00 69.06 366 ARG A CA 1
ATOM 3024 C C . ARG A 1 366 ? -13.376 21.790 7.186 1.00 69.06 366 ARG A C 1
ATOM 3026 O O . ARG A 1 366 ? -13.938 20.932 6.510 1.00 69.06 366 ARG A O 1
ATOM 3033 N N . VAL A 1 367 ? -12.112 21.646 7.570 1.00 74.06 367 VAL A N 1
ATOM 3034 C CA . VAL A 1 367 ? -11.324 20.452 7.229 1.00 74.06 367 VAL A CA 1
ATOM 3035 C C . VAL A 1 367 ? -12.015 19.126 7.603 1.00 74.06 367 VAL A C 1
ATOM 3037 O O . VAL A 1 367 ? -11.853 18.132 6.897 1.00 74.06 367 VAL A O 1
ATOM 3040 N N . VAL A 1 368 ? -12.844 19.108 8.657 1.00 72.12 368 VAL A N 1
ATOM 3041 C CA . VAL A 1 368 ? -13.585 17.916 9.115 1.00 72.12 368 VAL A CA 1
ATOM 3042 C C . VAL A 1 368 ? -14.625 17.411 8.118 1.00 72.12 368 VAL A C 1
ATOM 3044 O O . VAL A 1 368 ? -14.997 16.241 8.194 1.00 72.12 368 VAL A O 1
ATOM 3047 N N . ASP A 1 369 ? -15.075 18.247 7.183 1.00 73.75 369 ASP A N 1
ATOM 3048 C CA . ASP A 1 369 ? -15.982 17.865 6.098 1.00 73.75 369 ASP A CA 1
ATOM 3049 C C . ASP A 1 369 ? -15.238 17.116 4.978 1.00 73.75 369 ASP A C 1
ATOM 3051 O O . ASP A 1 369 ? -15.830 16.331 4.242 1.00 73.75 369 ASP A O 1
ATOM 3055 N N . TYR A 1 370 ? -13.919 17.295 4.879 1.00 78.56 370 TYR A N 1
ATOM 3056 C CA . TYR A 1 370 ? -13.088 16.746 3.802 1.00 78.56 370 TYR A CA 1
ATOM 3057 C C . TYR A 1 370 ? -12.174 15.613 4.265 1.00 78.56 370 TYR A C 1
ATOM 3059 O O . TYR A 1 370 ? -11.817 14.738 3.475 1.00 78.56 370 TYR A O 1
ATOM 3067 N N . ALA A 1 371 ? -11.815 15.607 5.546 1.00 85.06 371 ALA A N 1
ATOM 3068 C CA . ALA A 1 371 ? -10.933 14.633 6.161 1.00 85.06 371 ALA A CA 1
ATOM 3069 C C . ALA A 1 371 ? -11.648 13.860 7.276 1.00 85.06 371 ALA A C 1
ATOM 3071 O O . ALA A 1 371 ? -12.543 14.357 7.963 1.00 85.06 371 ALA A O 1
ATOM 3072 N N . ARG A 1 372 ? -11.250 12.603 7.445 1.00 85.19 372 ARG A N 1
ATOM 3073 C CA . ARG A 1 372 ? -11.675 11.708 8.525 1.00 85.19 372 ARG A CA 1
ATOM 3074 C C . ARG A 1 372 ? -10.451 11.266 9.305 1.00 85.19 372 ARG A C 1
ATOM 3076 O O . ARG A 1 372 ? -9.376 11.134 8.726 1.00 85.19 372 ARG A O 1
ATOM 3083 N N . MET A 1 373 ? -10.627 11.030 10.599 1.00 83.75 373 MET A N 1
ATOM 3084 C CA . MET A 1 373 ? -9.543 10.675 11.509 1.00 83.75 373 MET A CA 1
ATOM 3085 C C . MET A 1 373 ? -9.980 9.565 12.462 1.00 83.75 373 MET A C 1
ATOM 3087 O O . MET A 1 373 ? -11.093 9.601 12.990 1.00 83.75 373 MET A O 1
ATOM 3091 N N . ASP A 1 374 ? -9.087 8.616 12.714 1.00 78.31 374 ASP A N 1
ATOM 3092 C CA . ASP A 1 374 ? -9.198 7.650 13.804 1.00 78.31 374 ASP A CA 1
ATOM 3093 C C . ASP A 1 374 ? -7.881 7.548 14.597 1.00 78.31 374 ASP A C 1
ATOM 3095 O O . ASP A 1 374 ? -7.077 8.481 14.632 1.00 78.31 374 ASP A O 1
ATOM 3099 N N . GLU A 1 375 ? -7.690 6.441 15.312 1.00 73.00 375 GLU A N 1
ATOM 3100 C CA . GLU A 1 375 ? -6.480 6.188 16.094 1.00 73.00 375 GLU A CA 1
ATOM 3101 C C . GLU A 1 375 ? -5.233 5.979 15.230 1.00 73.00 375 GLU A C 1
ATOM 3103 O O . GLU A 1 375 ? -4.145 6.317 15.691 1.00 73.00 375 GLU A O 1
ATOM 3108 N N . ARG A 1 376 ? -5.380 5.455 14.005 1.00 75.38 376 ARG A N 1
ATOM 3109 C CA . ARG A 1 376 ? -4.266 5.168 13.091 1.00 75.38 376 ARG A CA 1
ATOM 3110 C C . ARG A 1 376 ? -3.801 6.425 12.371 1.00 75.38 376 ARG A C 1
ATOM 3112 O O . ARG A 1 376 ? -2.603 6.622 12.177 1.00 75.38 376 ARG A O 1
ATOM 3119 N N . GLY A 1 377 ? -4.738 7.276 11.962 1.00 83.94 377 GLY A N 1
ATOM 3120 C CA . GLY A 1 377 ? -4.388 8.463 11.200 1.00 83.94 377 GLY A CA 1
ATOM 3121 C C . GLY A 1 377 ? -5.555 9.146 10.514 1.00 83.94 377 GLY A C 1
ATOM 3122 O O . GLY A 1 377 ? -6.721 8.975 10.873 1.00 83.94 377 GLY A O 1
ATOM 3123 N N . LEU A 1 378 ? -5.203 9.964 9.528 1.00 89.94 378 LEU A N 1
ATOM 3124 C CA . LEU A 1 378 ? -6.126 10.759 8.738 1.00 89.94 378 LEU A CA 1
ATOM 3125 C C . LEU A 1 378 ? -6.206 10.223 7.309 1.00 89.94 378 LEU A C 1
ATOM 3127 O O . LEU A 1 378 ? -5.238 9.703 6.760 1.00 89.94 378 LEU A O 1
ATOM 3131 N N . ALA A 1 379 ? -7.361 10.397 6.682 1.00 89.31 379 ALA A N 1
ATOM 3132 C CA . ALA A 1 379 ? -7.540 10.187 5.252 1.00 89.31 379 ALA A CA 1
ATOM 3133 C C . ALA A 1 379 ? -8.568 11.180 4.707 1.00 89.31 379 ALA A C 1
ATOM 3135 O O . ALA A 1 379 ? -9.381 11.723 5.460 1.00 89.31 379 ALA A O 1
ATOM 3136 N N . LEU A 1 380 ? -8.584 11.374 3.390 1.00 86.56 380 LEU A N 1
ATOM 3137 C CA . LEU A 1 380 ? -9.699 12.060 2.742 1.00 86.56 380 LEU A CA 1
ATOM 3138 C C . LEU A 1 380 ? -10.993 11.259 2.946 1.00 86.56 380 LEU A C 1
ATOM 3140 O O . LEU A 1 380 ? -10.992 10.028 2.898 1.00 86.56 380 LEU A O 1
ATOM 3144 N N . ARG A 1 381 ? -12.109 11.962 3.154 1.00 79.81 381 ARG A N 1
ATOM 3145 C CA . ARG A 1 381 ? -13.465 11.384 3.210 1.00 79.81 381 ARG A CA 1
ATOM 3146 C C . ARG A 1 381 ? -13.991 10.961 1.851 1.00 79.81 381 ARG A C 1
ATOM 3148 O O . ARG A 1 381 ? -14.959 10.211 1.786 1.00 79.81 381 ARG A O 1
ATOM 3155 N N . ASN A 1 382 ? -13.381 11.453 0.780 1.00 74.00 382 ASN A N 1
ATOM 3156 C CA . ASN A 1 382 ? -13.798 11.142 -0.570 1.00 74.00 382 ASN A CA 1
ATOM 3157 C C . ASN A 1 382 ? -12.591 11.130 -1.510 1.00 74.00 382 ASN A C 1
ATOM 3159 O O . ASN A 1 382 ? -11.844 12.099 -1.555 1.00 74.00 382 ASN A O 1
ATOM 3163 N N . SER A 1 383 ? -12.412 10.065 -2.289 1.00 71.19 383 SER A N 1
ATOM 3164 C CA . SER A 1 383 ? -11.326 9.981 -3.273 1.00 71.19 383 SER A CA 1
ATOM 3165 C C . SER A 1 383 ? -11.515 10.920 -4.476 1.00 71.19 383 SER A C 1
ATOM 3167 O O . SER A 1 383 ? -10.538 11.286 -5.118 1.00 71.19 383 SER A O 1
ATOM 3169 N N . LEU A 1 384 ? -12.735 11.389 -4.765 1.00 72.38 384 LEU A N 1
ATOM 3170 C CA . LEU A 1 384 ? -13.006 12.384 -5.816 1.00 72.38 384 LEU A CA 1
ATOM 3171 C C . LEU A 1 384 ? -12.393 13.757 -5.504 1.00 72.38 384 LEU A C 1
ATOM 3173 O O . LEU A 1 384 ? -12.068 14.511 -6.423 1.00 72.38 384 LEU A O 1
ATOM 3177 N N . LEU A 1 385 ? -12.208 14.076 -4.217 1.00 74.25 385 LEU A N 1
ATOM 3178 C CA . LEU A 1 385 ? -11.511 15.288 -3.777 1.00 74.25 385 LEU A CA 1
ATOM 3179 C C . LEU A 1 385 ? -10.065 15.317 -4.251 1.00 74.25 385 LEU A C 1
ATOM 3181 O O . LEU A 1 385 ? -9.533 16.389 -4.522 1.00 74.25 385 LEU A O 1
ATOM 3185 N N . ASN A 1 386 ? -9.446 14.144 -4.340 1.00 81.44 386 ASN A N 1
ATOM 3186 C CA . ASN A 1 386 ? -8.015 14.007 -4.522 1.00 81.44 386 ASN A CA 1
ATOM 3187 C C . ASN A 1 386 ? -7.546 14.711 -5.810 1.00 81.44 386 ASN A C 1
ATOM 3189 O O . ASN A 1 386 ? -6.734 15.633 -5.762 1.00 81.44 386 ASN A O 1
ATOM 3193 N N . ASN A 1 387 ? -8.179 14.396 -6.947 1.00 79.94 387 ASN A N 1
ATOM 3194 C CA . ASN A 1 387 ? -7.873 15.046 -8.226 1.00 79.94 387 ASN A CA 1
ATOM 3195 C C . ASN A 1 387 ? -8.149 16.557 -8.197 1.00 79.94 387 ASN A C 1
ATOM 3197 O O . ASN A 1 387 ? -7.360 17.332 -8.730 1.00 79.94 387 ASN A O 1
ATOM 3201 N N . CYS A 1 388 ? -9.235 16.990 -7.548 1.00 81.06 388 CYS A N 1
ATOM 3202 C CA . CYS A 1 388 ? -9.584 18.410 -7.465 1.00 81.06 388 CYS A CA 1
ATOM 3203 C C . CYS A 1 388 ? -8.537 19.209 -6.672 1.00 81.06 388 CYS A C 1
ATOM 3205 O O . CYS A 1 388 ? -8.142 20.294 -7.097 1.00 81.06 388 CYS A O 1
ATOM 3207 N N . ILE A 1 389 ? -8.083 18.670 -5.534 1.00 87.50 389 ILE A N 1
ATOM 3208 C CA . ILE A 1 389 ? -7.066 19.291 -4.677 1.00 87.50 389 ILE A CA 1
ATOM 3209 C C . ILE A 1 389 ? -5.729 19.355 -5.417 1.00 87.50 389 ILE A C 1
ATOM 3211 O O . ILE A 1 389 ? -5.125 20.424 -5.479 1.00 87.50 389 ILE A O 1
ATOM 3215 N N . LEU A 1 390 ? -5.288 18.247 -6.023 1.00 89.69 390 LEU A N 1
ATOM 3216 C CA . LEU A 1 390 ? -4.020 18.195 -6.755 1.00 89.69 390 LEU A CA 1
ATOM 3217 C C . LEU A 1 390 ? -4.004 19.111 -7.980 1.00 89.69 390 LEU A C 1
ATOM 3219 O O . LEU A 1 390 ? -2.979 19.723 -8.260 1.00 89.69 390 LEU A O 1
ATOM 3223 N N . GLU A 1 391 ? -5.117 19.239 -8.706 1.00 86.25 391 GLU A N 1
ATOM 3224 C CA . GLU A 1 391 ? -5.218 20.188 -9.819 1.00 86.25 391 GLU A CA 1
ATOM 3225 C C . GLU A 1 391 ? -5.174 21.639 -9.334 1.00 86.25 391 GLU A C 1
ATOM 3227 O O . GLU A 1 391 ? -4.453 22.453 -9.913 1.00 86.25 391 GLU A O 1
ATOM 3232 N N . TYR A 1 392 ? -5.902 21.964 -8.259 1.00 86.50 392 TYR A N 1
ATOM 3233 C CA . TYR A 1 392 ? -5.928 23.311 -7.684 1.00 86.50 392 TYR A CA 1
ATOM 3234 C C . TYR A 1 392 ? -4.558 23.726 -7.124 1.00 86.50 392 TYR A C 1
ATOM 3236 O O . TYR A 1 392 ? -4.117 24.855 -7.325 1.00 86.50 392 TYR A O 1
ATOM 3244 N N . LYS A 1 393 ? -3.854 22.794 -6.473 1.00 90.19 393 LYS A N 1
ATOM 3245 C CA . LYS A 1 393 ? -2.544 22.990 -5.835 1.00 90.19 393 LYS A CA 1
ATOM 3246 C C . LYS A 1 393 ? -1.378 22.428 -6.649 1.00 90.19 393 LYS A C 1
ATOM 3248 O O . LYS A 1 393 ? -0.319 22.147 -6.097 1.00 90.19 393 LYS A O 1
ATOM 3253 N N . LYS A 1 394 ? -1.529 22.283 -7.969 1.00 90.94 394 LYS A N 1
ATOM 3254 C CA . LYS A 1 394 ? -0.554 21.589 -8.834 1.00 90.94 394 LYS A CA 1
ATOM 3255 C C . LYS A 1 394 ? 0.887 22.086 -8.673 1.00 90.94 394 LYS A C 1
ATOM 3257 O O . LYS A 1 394 ? 1.817 21.284 -8.692 1.00 90.94 394 LYS A O 1
ATOM 3262 N N . ASN A 1 395 ? 1.067 23.393 -8.497 1.00 91.94 395 ASN A N 1
ATOM 3263 C CA . ASN A 1 395 ? 2.387 24.014 -8.354 1.00 91.94 395 ASN A CA 1
ATOM 3264 C C . ASN A 1 395 ? 3.023 23.782 -6.968 1.00 91.94 395 ASN A C 1
ATOM 3266 O O . ASN A 1 395 ? 4.226 23.961 -6.816 1.00 91.94 395 ASN A O 1
ATOM 3270 N N . GLU A 1 396 ? 2.235 23.367 -5.976 1.00 95.38 396 GLU A N 1
ATOM 3271 C CA . GLU A 1 396 ? 2.671 23.098 -4.601 1.00 95.38 396 GLU A CA 1
ATOM 3272 C C . GLU A 1 396 ? 2.933 21.601 -4.357 1.00 95.38 396 GLU A C 1
ATOM 3274 O O . GLU A 1 396 ? 3.544 21.255 -3.349 1.00 95.38 396 GLU A O 1
ATOM 3279 N N . VAL A 1 397 ? 2.522 20.705 -5.269 1.00 96.31 397 VAL A N 1
ATOM 3280 C CA . VAL A 1 397 ? 2.672 19.242 -5.116 1.00 96.31 397 VAL A CA 1
ATOM 3281 C C . VAL A 1 397 ? 4.137 18.838 -4.948 1.00 96.31 397 VAL A C 1
ATOM 3283 O O . VAL A 1 397 ? 4.469 18.116 -4.014 1.00 96.31 397 VAL A O 1
ATOM 3286 N N . GLU A 1 398 ? 5.020 19.319 -5.827 1.00 97.00 398 GLU A N 1
ATOM 3287 C CA . GLU A 1 398 ? 6.456 19.001 -5.788 1.00 97.00 398 GLU A CA 1
ATOM 3288 C C . GLU A 1 398 ? 7.094 19.439 -4.462 1.00 97.00 398 GLU A C 1
ATOM 3290 O O . GLU A 1 398 ? 7.769 18.647 -3.807 1.00 97.00 398 GLU A O 1
ATOM 3295 N N . VAL A 1 399 ? 6.833 20.682 -4.045 1.00 97.31 399 VAL A N 1
ATOM 3296 C CA . VAL A 1 399 ? 7.359 21.250 -2.795 1.00 97.31 399 VAL A CA 1
ATOM 3297 C C . VAL A 1 399 ? 6.798 20.505 -1.585 1.00 97.31 399 VAL A C 1
ATOM 3299 O O . VAL A 1 399 ? 7.546 20.161 -0.680 1.00 97.31 399 VAL A O 1
ATOM 3302 N N . SER A 1 400 ? 5.510 20.164 -1.602 1.00 97.62 400 SER A N 1
ATOM 3303 C CA . SER A 1 400 ? 4.867 19.437 -0.504 1.00 97.62 400 SER A CA 1
ATOM 3304 C C . SER A 1 400 ? 5.412 18.016 -0.351 1.00 97.62 400 SER A C 1
ATOM 3306 O O . SER A 1 400 ? 5.603 17.554 0.771 1.00 97.62 400 SER A O 1
ATOM 3308 N N . ILE A 1 401 ? 5.720 17.323 -1.456 1.00 98.31 401 ILE A N 1
ATOM 3309 C CA . ILE A 1 401 ? 6.396 16.016 -1.413 1.00 98.31 401 ILE A CA 1
ATOM 3310 C C . ILE A 1 401 ? 7.784 16.155 -0.771 1.00 98.31 401 ILE A C 1
ATOM 3312 O O . ILE A 1 401 ? 8.124 15.355 0.100 1.00 98.31 401 ILE A O 1
ATOM 3316 N N . ILE A 1 402 ? 8.564 17.172 -1.159 1.00 98.50 402 ILE A N 1
ATOM 3317 C CA . ILE A 1 402 ? 9.882 17.452 -0.564 1.00 98.50 402 ILE A CA 1
ATOM 3318 C C . ILE A 1 402 ? 9.743 17.721 0.937 1.00 98.50 402 ILE A C 1
ATOM 3320 O O . ILE A 1 402 ? 10.442 17.094 1.728 1.00 98.50 402 ILE A O 1
ATOM 3324 N N . ASP A 1 403 ? 8.809 18.582 1.339 1.00 97.25 403 ASP A N 1
ATOM 3325 C CA . ASP A 1 403 ? 8.584 18.933 2.742 1.00 97.25 403 ASP A CA 1
ATOM 3326 C C . ASP A 1 403 ? 8.214 17.712 3.589 1.00 97.25 403 ASP A C 1
ATOM 3328 O O . ASP A 1 403 ? 8.767 17.523 4.674 1.00 97.25 403 ASP A O 1
ATOM 3332 N N . ILE A 1 404 ? 7.309 16.854 3.098 1.00 97.56 404 ILE A N 1
ATOM 3333 C CA . ILE A 1 404 ? 6.954 15.602 3.779 1.00 97.56 404 ILE A CA 1
ATOM 3334 C C . ILE A 1 404 ? 8.195 14.717 3.922 1.00 97.56 404 ILE A C 1
ATOM 3336 O O . ILE A 1 404 ? 8.470 14.226 5.017 1.00 97.56 404 ILE A O 1
ATOM 3340 N N . LEU A 1 405 ? 8.951 14.517 2.839 1.00 98.19 405 LEU A N 1
ATOM 3341 C CA . LEU A 1 405 ? 10.143 13.672 2.839 1.00 98.19 405 LEU A CA 1
ATOM 3342 C C . LEU A 1 405 ? 11.223 14.203 3.787 1.00 98.19 405 LEU A C 1
ATOM 3344 O O . LEU A 1 405 ? 11.797 13.419 4.537 1.00 98.19 405 LEU A O 1
ATOM 3348 N N . ILE A 1 406 ? 11.492 15.506 3.817 1.00 97.19 406 ILE A N 1
ATOM 3349 C CA . ILE A 1 406 ? 12.443 16.093 4.771 1.00 97.19 406 ILE A CA 1
ATOM 3350 C C . ILE A 1 406 ? 11.955 15.849 6.199 1.00 97.19 406 ILE A C 1
ATOM 3352 O O . ILE A 1 406 ? 12.726 15.388 7.042 1.00 97.19 406 ILE A O 1
ATOM 3356 N N . TYR A 1 407 ? 10.671 16.085 6.460 1.00 94.50 407 TYR A N 1
ATOM 3357 C CA . TYR A 1 407 ? 10.098 15.957 7.793 1.00 94.50 407 TYR A CA 1
ATOM 3358 C C . TYR A 1 407 ? 10.210 14.535 8.354 1.00 94.50 407 TYR A C 1
ATOM 3360 O O . TYR A 1 407 ? 10.651 14.339 9.488 1.00 94.50 407 TYR A O 1
ATOM 3368 N N . ILE A 1 408 ? 9.844 13.525 7.560 1.00 94.25 408 ILE A N 1
ATOM 3369 C CA . ILE A 1 408 ? 9.855 12.130 8.021 1.00 94.25 408 ILE A CA 1
ATOM 3370 C C . ILE A 1 408 ? 11.255 11.514 8.047 1.00 94.25 408 ILE A C 1
ATOM 3372 O O . ILE A 1 408 ? 11.409 10.429 8.603 1.00 94.25 408 ILE A O 1
ATOM 3376 N N . SER A 1 409 ? 12.274 12.175 7.484 1.00 95.12 409 SER A N 1
ATOM 3377 C CA . SER A 1 409 ? 13.621 11.603 7.332 1.00 95.12 409 SER A CA 1
ATOM 3378 C C . SER A 1 409 ? 14.219 11.087 8.643 1.00 95.12 409 SER A C 1
ATOM 3380 O O . SER A 1 409 ? 14.804 10.008 8.667 1.00 95.12 409 SER A O 1
ATOM 3382 N N . ARG A 1 410 ? 13.967 11.777 9.764 1.00 90.31 410 ARG A N 1
ATOM 3383 C CA . ARG A 1 410 ? 14.402 11.371 11.115 1.00 90.31 410 ARG A CA 1
ATOM 3384 C C . ARG A 1 410 ? 13.846 10.021 11.586 1.00 90.31 410 ARG A C 1
ATOM 3386 O O . ARG A 1 410 ? 14.400 9.412 12.501 1.00 90.31 410 ARG A O 1
ATOM 3393 N N . TYR A 1 411 ? 12.753 9.559 10.984 1.00 88.62 411 TYR A N 1
ATOM 3394 C CA . TYR A 1 411 ? 12.094 8.298 11.315 1.00 88.62 411 TYR A CA 1
ATOM 3395 C C . TYR A 1 411 ? 12.456 7.160 10.355 1.00 88.62 411 TYR A C 1
ATOM 3397 O O . TYR A 1 411 ? 12.224 5.994 10.671 1.00 88.62 411 TYR A O 1
ATOM 3405 N N . VAL A 1 412 ? 13.033 7.476 9.196 1.00 91.62 412 VAL A N 1
ATOM 3406 C CA . VAL A 1 412 ? 13.347 6.500 8.153 1.00 91.62 412 VAL A CA 1
ATOM 3407 C C . VAL A 1 412 ? 14.742 5.942 8.393 1.00 91.62 412 VAL A C 1
ATOM 3409 O O . VAL A 1 412 ? 15.733 6.666 8.382 1.00 91.62 412 VAL A O 1
ATOM 3412 N N . LYS A 1 413 ? 14.832 4.624 8.580 1.00 89.75 413 LYS A N 1
ATOM 3413 C CA . LYS A 1 413 ? 16.112 3.929 8.747 1.00 89.75 413 LYS A CA 1
ATOM 3414 C C . LYS A 1 413 ? 16.246 2.781 7.769 1.00 89.75 413 LYS A C 1
ATOM 3416 O O . LYS A 1 413 ? 15.275 2.112 7.413 1.00 89.75 413 LYS A O 1
ATOM 3421 N N . GLU A 1 414 ? 17.478 2.521 7.356 1.00 91.75 414 GLU A N 1
ATOM 3422 C CA . GLU A 1 414 ? 17.766 1.397 6.483 1.00 91.75 414 GLU A CA 1
ATOM 3423 C C . GLU A 1 414 ? 17.443 0.077 7.200 1.00 91.75 414 GLU A C 1
ATOM 3425 O O . GLU A 1 414 ? 17.843 -0.152 8.335 1.00 91.75 414 GLU A O 1
ATOM 3430 N N . ARG A 1 415 ? 16.728 -0.812 6.504 1.00 84.62 415 ARG A N 1
ATOM 3431 C CA . ARG A 1 415 ? 16.226 -2.132 6.966 1.00 84.62 415 ARG A CA 1
ATOM 3432 C C . ARG A 1 415 ? 15.043 -2.078 7.929 1.00 84.62 415 ARG A C 1
ATOM 3434 O O . ARG A 1 415 ? 14.525 -3.143 8.262 1.00 84.62 415 ARG A O 1
ATOM 3441 N N . ASN A 1 416 ? 14.556 -0.895 8.290 1.00 83.44 416 ASN A N 1
ATOM 3442 C CA . ASN A 1 416 ? 13.270 -0.807 8.961 1.00 83.44 416 ASN A CA 1
ATOM 3443 C C . ASN A 1 416 ? 12.148 -1.190 7.995 1.00 83.44 416 ASN A C 1
ATOM 3445 O O . ASN A 1 416 ? 12.153 -0.815 6.824 1.00 83.44 416 ASN A O 1
ATOM 3449 N N . ASN A 1 417 ? 11.180 -1.938 8.513 1.00 78.38 417 ASN A N 1
ATOM 3450 C CA . ASN A 1 417 ? 9.915 -2.193 7.842 1.00 78.38 417 ASN A CA 1
ATOM 3451 C C . ASN A 1 417 ? 8.803 -1.645 8.744 1.00 78.38 417 ASN A C 1
ATOM 3453 O O . ASN A 1 417 ? 7.992 -2.392 9.293 1.00 78.38 417 ASN A O 1
ATOM 3457 N N . ASP A 1 418 ? 8.791 -0.318 8.919 1.00 82.06 418 ASP A N 1
ATOM 3458 C CA . ASP A 1 418 ? 7.727 0.447 9.585 1.00 82.06 418 ASP A CA 1
ATOM 3459 C C . ASP A 1 418 ? 6.997 1.417 8.625 1.00 82.06 418 ASP A C 1
ATOM 3461 O O . ASP A 1 418 ? 7.390 1.630 7.472 1.00 82.06 418 ASP A O 1
ATOM 3465 N N . ILE A 1 419 ? 5.907 2.011 9.117 1.00 83.88 419 ILE A N 1
ATOM 3466 C CA . ILE A 1 419 ? 5.076 2.949 8.352 1.00 83.88 419 ILE A CA 1
ATOM 3467 C C . ILE A 1 419 ? 5.882 4.102 7.731 1.00 83.88 419 ILE A C 1
ATOM 3469 O O . ILE A 1 419 ? 5.548 4.552 6.639 1.00 83.88 419 ILE A O 1
ATOM 3473 N N . TRP A 1 420 ? 6.963 4.561 8.368 1.00 89.38 420 TRP A N 1
ATOM 3474 C CA . TRP A 1 420 ? 7.766 5.675 7.862 1.00 89.38 420 TRP A CA 1
ATOM 3475 C C . TRP A 1 420 ? 8.584 5.266 6.649 1.00 89.38 420 TRP A C 1
ATOM 3477 O O . TRP A 1 420 ? 8.585 5.978 5.645 1.00 89.38 420 TRP A O 1
ATOM 3487 N N . TYR A 1 421 ? 9.216 4.090 6.704 1.00 90.19 421 TYR A N 1
ATOM 3488 C CA . TYR A 1 421 ? 9.909 3.533 5.546 1.00 90.19 421 TYR A CA 1
ATOM 3489 C C . TYR A 1 421 ? 8.937 3.297 4.382 1.00 90.19 421 TYR A C 1
ATOM 3491 O O . TYR A 1 421 ? 9.281 3.576 3.235 1.00 90.19 421 TYR A O 1
ATOM 3499 N N . PHE A 1 422 ? 7.704 2.861 4.659 1.00 88.44 422 PHE A N 1
ATOM 3500 C CA . PHE A 1 422 ? 6.665 2.711 3.637 1.00 88.44 422 PHE A CA 1
ATOM 3501 C C . PHE A 1 422 ? 6.266 4.037 2.988 1.00 88.44 422 PHE A C 1
ATOM 3503 O O . PHE A 1 422 ? 6.269 4.135 1.762 1.00 88.44 422 PHE A O 1
ATOM 3510 N N . VAL A 1 423 ? 5.960 5.064 3.788 1.00 92.69 423 VAL A N 1
ATOM 3511 C CA . VAL A 1 423 ? 5.621 6.408 3.290 1.00 92.69 423 VAL A CA 1
ATOM 3512 C C . VAL A 1 423 ? 6.755 6.942 2.416 1.00 92.69 423 VAL A C 1
ATOM 3514 O O . VAL A 1 423 ? 6.516 7.356 1.282 1.00 92.69 423 VAL A O 1
ATOM 3517 N N . PHE A 1 424 ? 7.998 6.845 2.895 1.00 95.75 424 PHE A N 1
ATOM 3518 C CA . PHE A 1 424 ? 9.190 7.196 2.128 1.00 95.75 424 PHE A CA 1
ATOM 3519 C C . PHE A 1 424 ? 9.263 6.433 0.797 1.00 95.75 424 PHE A C 1
ATOM 3521 O O . PHE A 1 424 ? 9.470 7.050 -0.248 1.00 95.75 424 PHE A O 1
ATOM 3528 N N . GLN A 1 425 ? 9.050 5.112 0.798 1.00 93.50 425 GLN A N 1
ATOM 3529 C CA . GLN A 1 425 ? 9.086 4.307 -0.424 1.00 93.50 425 GLN A CA 1
ATOM 3530 C C . GLN A 1 425 ? 8.036 4.740 -1.446 1.00 93.50 425 GLN A C 1
ATOM 3532 O O . GLN A 1 425 ? 8.349 4.805 -2.634 1.00 93.50 425 GLN A O 1
ATOM 3537 N N . CYS A 1 426 ? 6.813 5.030 -0.998 1.00 92.88 426 CYS A N 1
ATOM 3538 C CA . CYS A 1 426 ? 5.715 5.451 -1.865 1.00 92.88 426 CYS A CA 1
ATOM 3539 C C . CYS A 1 426 ? 5.984 6.834 -2.477 1.00 92.88 426 CYS A C 1
ATOM 3541 O O . CYS A 1 426 ? 5.803 7.022 -3.678 1.00 92.88 426 CYS A O 1
ATOM 3543 N N . LEU A 1 427 ? 6.464 7.785 -1.666 1.00 96.81 427 LEU A N 1
ATOM 3544 C CA . LEU A 1 427 ? 6.715 9.170 -2.082 1.00 96.81 427 LEU A CA 1
ATOM 3545 C C . LEU A 1 427 ? 8.017 9.362 -2.866 1.00 96.81 427 LEU A C 1
ATOM 3547 O O . LEU A 1 427 ? 8.180 10.382 -3.525 1.00 96.81 427 LEU A O 1
ATOM 3551 N N . THR A 1 428 ? 8.938 8.399 -2.826 1.00 96.25 428 THR A N 1
ATOM 3552 C CA . THR A 1 428 ? 10.156 8.422 -3.652 1.00 96.25 428 THR A CA 1
ATOM 3553 C C . THR A 1 428 ? 10.073 7.515 -4.869 1.00 96.25 428 THR A C 1
ATOM 3555 O O . THR A 1 428 ? 10.980 7.546 -5.695 1.00 96.25 428 THR A O 1
ATOM 3558 N N . LYS A 1 429 ? 9.018 6.708 -5.023 1.00 94.25 429 LYS A N 1
ATOM 3559 C CA . LYS A 1 429 ? 8.916 5.780 -6.149 1.00 94.25 429 LYS A CA 1
ATOM 3560 C C . LYS A 1 429 ? 8.759 6.531 -7.467 1.00 94.25 429 LYS A C 1
ATOM 3562 O O . LYS A 1 429 ? 7.732 7.164 -7.702 1.00 94.25 429 LYS A O 1
ATOM 3567 N N . GLU A 1 430 ? 9.744 6.383 -8.344 1.00 94.44 430 GLU A N 1
ATOM 3568 C CA . GLU A 1 430 ? 9.809 7.083 -9.629 1.00 94.44 430 GLU A CA 1
ATOM 3569 C C . GLU A 1 430 ? 8.528 6.862 -10.452 1.00 94.44 430 GLU A C 1
ATOM 3571 O O . GLU A 1 430 ? 7.895 7.824 -10.874 1.00 94.44 430 GLU A O 1
ATOM 3576 N N . GLU A 1 431 ? 8.064 5.614 -10.566 1.00 90.25 431 GLU A N 1
ATOM 3577 C CA . GLU A 1 431 ? 6.853 5.275 -11.324 1.00 90.25 431 GLU A CA 1
ATOM 3578 C C . GLU A 1 431 ? 5.597 5.984 -10.782 1.00 90.25 431 GLU A C 1
ATOM 3580 O O . GLU A 1 431 ? 4.727 6.394 -11.550 1.00 90.25 431 GLU A O 1
ATOM 3585 N N . ILE A 1 432 ? 5.480 6.133 -9.457 1.00 92.00 432 ILE A N 1
ATOM 3586 C CA . ILE A 1 432 ? 4.347 6.826 -8.829 1.00 92.00 432 ILE A CA 1
ATOM 3587 C C . ILE A 1 432 ? 4.434 8.327 -9.121 1.00 92.00 432 ILE A C 1
ATOM 3589 O O . ILE A 1 432 ? 3.439 8.928 -9.537 1.00 92.00 432 ILE A O 1
ATOM 3593 N N . LEU A 1 433 ? 5.618 8.919 -8.943 1.00 95.62 433 LEU A N 1
ATOM 3594 C CA . LEU A 1 433 ? 5.879 10.334 -9.209 1.00 95.62 433 LEU A CA 1
ATOM 3595 C C . LEU A 1 433 ? 5.616 10.697 -10.679 1.00 95.62 433 LEU A C 1
ATOM 3597 O O . LEU A 1 433 ? 4.968 11.703 -10.969 1.00 95.62 433 LEU A O 1
ATOM 3601 N N . GLU A 1 434 ? 6.040 9.849 -11.611 1.00 94.19 434 GLU A N 1
ATOM 3602 C CA . GLU A 1 434 ? 5.822 10.058 -13.039 1.00 94.19 434 GLU A CA 1
ATOM 3603 C C . GLU A 1 434 ? 4.363 9.802 -13.438 1.00 94.19 434 GLU A C 1
ATOM 3605 O O . GLU A 1 434 ? 3.722 10.665 -14.029 1.00 94.19 434 GLU A O 1
ATOM 3610 N N . ARG A 1 435 ? 3.795 8.633 -13.120 1.00 91.06 435 ARG A N 1
ATOM 3611 C CA . ARG A 1 435 ? 2.505 8.215 -13.700 1.00 91.06 435 ARG A CA 1
ATOM 3612 C C . ARG A 1 435 ? 1.297 8.766 -12.970 1.00 91.06 435 ARG A C 1
ATOM 3614 O O . ARG A 1 435 ? 0.300 9.110 -13.603 1.00 91.06 435 ARG A O 1
ATOM 3621 N N . ARG A 1 436 ? 1.354 8.810 -11.639 1.00 91.00 436 ARG A N 1
ATOM 3622 C CA . ARG A 1 436 ? 0.206 9.208 -10.813 1.00 91.00 436 ARG A CA 1
ATOM 3623 C C . ARG A 1 436 ? 0.214 10.698 -10.543 1.00 91.00 436 ARG A C 1
ATOM 3625 O O . ARG A 1 436 ? -0.797 11.355 -10.764 1.00 91.00 436 ARG A O 1
ATOM 3632 N N . PHE A 1 437 ? 1.366 11.231 -10.140 1.00 93.06 437 PHE A N 1
ATOM 3633 C CA . PHE A 1 437 ? 1.529 12.669 -9.926 1.00 93.06 437 PHE A CA 1
ATOM 3634 C C . PHE A 1 437 ? 1.796 13.451 -11.218 1.00 93.06 437 PHE A C 1
ATOM 3636 O O . PHE A 1 437 ? 1.684 14.676 -11.211 1.00 93.06 437 PHE A O 1
ATOM 3643 N N . LYS A 1 438 ? 2.087 12.768 -12.338 1.00 93.19 438 LYS A N 1
ATOM 3644 C CA . LYS A 1 438 ? 2.327 13.393 -13.652 1.00 93.19 438 LYS A CA 1
ATOM 3645 C C . LYS A 1 438 ? 3.490 14.390 -13.623 1.00 93.19 438 LYS A C 1
ATOM 3647 O O . LYS A 1 438 ? 3.461 15.400 -14.332 1.00 93.19 438 LYS A O 1
ATOM 3652 N N . LEU A 1 439 ? 4.495 14.129 -12.783 1.00 95.31 439 LEU A N 1
ATOM 3653 C CA . LEU A 1 439 ? 5.693 14.957 -12.681 1.00 95.31 439 LEU A CA 1
ATOM 3654 C C . LEU A 1 439 ? 6.654 14.638 -13.824 1.00 95.31 439 LEU A C 1
ATOM 3656 O O . LEU A 1 439 ? 6.860 13.482 -14.188 1.00 95.31 439 LEU A O 1
ATOM 3660 N N . LYS A 1 440 ? 7.278 15.676 -14.383 1.00 95.50 440 LYS A N 1
ATOM 3661 C CA . LYS A 1 440 ? 8.328 15.506 -15.398 1.00 95.50 440 LYS A CA 1
ATOM 3662 C C . LYS A 1 440 ? 9.605 14.971 -14.748 1.00 95.50 440 LYS A C 1
ATOM 3664 O O . LYS A 1 440 ? 9.894 15.326 -13.609 1.00 95.50 440 LYS A O 1
ATOM 3669 N N . HIS A 1 441 ? 10.447 14.253 -15.496 1.00 95.12 441 HIS A N 1
ATOM 3670 C CA . HIS A 1 441 ? 11.723 13.719 -14.980 1.00 95.12 441 HIS A CA 1
ATOM 3671 C C . HIS A 1 441 ? 12.598 14.768 -14.280 1.00 95.12 441 HIS A C 1
ATOM 3673 O O . HIS A 1 441 ? 13.164 14.480 -13.235 1.00 95.12 441 HIS A O 1
ATOM 3679 N N . ARG A 1 442 ? 12.643 16.011 -14.786 1.00 95.50 442 ARG A N 1
ATOM 3680 C CA . ARG A 1 442 ? 13.374 17.124 -14.145 1.00 95.50 442 ARG A CA 1
ATOM 3681 C C . ARG A 1 442 ? 12.832 17.487 -12.754 1.00 95.50 442 ARG A C 1
ATOM 3683 O O . ARG A 1 442 ? 13.596 17.891 -11.885 1.00 95.50 442 ARG A O 1
ATOM 3690 N N . GLN A 1 443 ? 11.522 17.378 -12.549 1.00 97.31 443 GLN A N 1
ATOM 3691 C CA . GLN A 1 443 ? 10.887 17.633 -11.252 1.00 97.31 443 GLN A CA 1
ATOM 3692 C C . GLN A 1 443 ? 11.179 16.498 -10.270 1.00 97.31 443 GLN A C 1
ATOM 3694 O O . GLN A 1 443 ? 11.497 16.751 -9.114 1.00 97.31 443 GLN A O 1
ATOM 3699 N N . ILE A 1 444 ? 11.140 15.252 -10.753 1.00 97.94 444 ILE A N 1
ATOM 3700 C CA . ILE A 1 444 ? 11.500 14.065 -9.967 1.00 97.94 444 ILE A CA 1
ATOM 3701 C C . ILE A 1 444 ? 12.972 14.138 -9.536 1.00 97.94 444 ILE A C 1
ATOM 3703 O O . ILE A 1 444 ? 13.282 13.962 -8.362 1.00 97.94 444 ILE A O 1
ATOM 3707 N N . GLU A 1 445 ? 13.871 14.486 -10.460 1.00 97.56 445 GLU A N 1
ATOM 3708 C CA . GLU A 1 445 ? 15.288 14.712 -10.162 1.00 97.56 445 GLU A CA 1
ATOM 3709 C C . GLU A 1 445 ? 15.472 15.800 -9.099 1.00 97.56 445 GLU A C 1
ATOM 3711 O O . GLU A 1 445 ? 16.231 15.610 -8.151 1.00 97.56 445 GLU A O 1
ATOM 3716 N N . LYS A 1 446 ? 14.741 16.917 -9.208 1.00 97.88 446 LYS A N 1
ATOM 3717 C CA . LYS A 1 446 ? 14.774 17.980 -8.200 1.00 97.88 446 LYS A CA 1
ATOM 3718 C C . LYS A 1 446 ? 14.321 17.479 -6.827 1.00 97.88 446 LYS A C 1
ATOM 3720 O O . LYS A 1 446 ? 15.009 17.771 -5.855 1.00 97.88 446 LYS A O 1
ATOM 3725 N N . ILE A 1 447 ? 13.237 16.700 -6.744 1.00 98.44 447 ILE A N 1
ATOM 3726 C CA . ILE A 1 447 ? 12.793 16.081 -5.482 1.00 98.44 447 ILE A CA 1
ATOM 3727 C C . ILE A 1 447 ? 13.930 15.266 -4.869 1.00 98.44 447 ILE A C 1
ATOM 3729 O O . ILE A 1 447 ? 14.260 15.471 -3.705 1.00 98.44 447 ILE A O 1
ATOM 3733 N N . TYR A 1 448 ? 14.558 14.380 -5.646 1.00 98.31 448 TYR A N 1
ATOM 3734 C CA . TYR A 1 448 ? 15.630 13.529 -5.138 1.00 98.31 448 TYR A CA 1
ATOM 3735 C C . TYR A 1 448 ? 16.847 14.333 -4.680 1.00 98.31 448 TYR A C 1
ATOM 3737 O O . TYR A 1 448 ? 17.312 14.145 -3.559 1.00 98.31 448 TYR A O 1
ATOM 3745 N N . LEU A 1 449 ? 17.318 15.283 -5.489 1.00 98.00 449 LEU A N 1
ATOM 3746 C CA . LEU A 1 449 ? 18.447 16.140 -5.126 1.00 98.00 449 LEU A CA 1
ATOM 3747 C C . LEU A 1 449 ? 18.170 16.959 -3.858 1.00 98.00 449 LEU A C 1
ATOM 3749 O O . LEU A 1 449 ? 19.066 17.096 -3.027 1.00 98.00 449 LEU A O 1
ATOM 3753 N N . SER A 1 450 ? 16.940 17.451 -3.675 1.00 98.50 450 SER A N 1
ATOM 3754 C CA . SER A 1 450 ? 16.538 18.218 -2.489 1.00 98.50 450 SER A CA 1
ATOM 3755 C C . SER A 1 450 ? 16.546 17.411 -1.191 1.00 98.50 450 SER A C 1
ATOM 3757 O O . SER A 1 450 ? 16.675 18.009 -0.128 1.00 98.50 450 SER A O 1
ATOM 3759 N N . VAL A 1 451 ? 16.428 16.083 -1.256 1.00 98.19 451 VAL A N 1
ATOM 3760 C CA . VAL A 1 451 ? 16.395 15.206 -0.070 1.00 98.19 451 VAL A CA 1
ATOM 3761 C C . VAL A 1 451 ? 17.621 14.295 0.036 1.00 98.19 451 VAL A C 1
ATOM 3763 O O . VAL A 1 451 ? 17.655 13.386 0.862 1.00 98.19 451 VAL A O 1
ATOM 3766 N N . LYS A 1 452 ? 18.643 14.518 -0.797 1.00 97.94 452 LYS A N 1
ATOM 3767 C CA . LYS A 1 452 ? 19.818 13.645 -0.909 1.00 97.94 452 LYS A CA 1
ATOM 3768 C C . LYS A 1 452 ? 20.529 13.436 0.425 1.00 97.94 452 LYS A C 1
ATOM 3770 O O . LYS A 1 452 ? 20.764 12.293 0.808 1.00 97.94 452 LYS A O 1
ATOM 3775 N N . GLU A 1 453 ? 20.848 14.520 1.127 1.00 97.62 453 GLU A N 1
ATOM 3776 C CA . GLU A 1 453 ? 21.575 14.461 2.403 1.00 97.62 453 GLU A CA 1
ATOM 3777 C C . GLU A 1 453 ? 20.755 13.750 3.492 1.00 97.62 453 GLU A C 1
ATOM 3779 O O . GLU A 1 453 ? 21.311 13.077 4.353 1.00 97.62 453 GLU A O 1
ATOM 3784 N N . ASN A 1 454 ? 19.421 13.809 3.412 1.00 97.88 454 ASN A N 1
ATOM 3785 C CA . ASN A 1 454 ? 18.527 13.122 4.346 1.00 97.88 454 ASN A CA 1
ATOM 3786 C C . ASN A 1 454 ? 18.502 11.595 4.157 1.00 97.88 454 ASN A C 1
ATOM 3788 O O . ASN A 1 454 ? 18.139 10.879 5.087 1.00 97.88 454 ASN A O 1
ATOM 3792 N N . TYR A 1 455 ? 18.838 11.093 2.962 1.00 97.81 455 TYR A N 1
ATOM 3793 C CA . TYR A 1 455 ? 18.618 9.692 2.577 1.00 97.81 455 TYR A CA 1
ATOM 3794 C C . TYR A 1 455 ? 19.843 9.000 1.962 1.00 97.81 455 TYR A C 1
ATOM 3796 O O . TYR A 1 455 ? 19.724 7.893 1.433 1.00 97.81 455 TYR A O 1
ATOM 3804 N N . MET A 1 456 ? 21.030 9.605 2.050 1.00 96.62 456 MET A N 1
ATOM 3805 C CA . MET A 1 456 ? 22.258 9.087 1.431 1.00 96.62 456 MET A CA 1
ATOM 3806 C C . MET A 1 456 ? 22.700 7.703 1.937 1.00 96.62 456 MET A C 1
ATOM 3808 O O . MET A 1 456 ? 23.425 7.004 1.227 1.00 96.62 456 MET A O 1
ATOM 3812 N N . ASP A 1 457 ? 22.226 7.275 3.106 1.00 95.69 457 ASP A N 1
ATOM 3813 C CA . ASP A 1 457 ? 22.514 5.955 3.683 1.00 95.69 457 ASP A CA 1
ATOM 3814 C C . ASP A 1 457 ? 21.416 4.911 3.402 1.00 95.69 457 ASP A C 1
ATOM 3816 O O . ASP A 1 457 ? 21.503 3.760 3.837 1.00 95.69 457 ASP A O 1
ATOM 3820 N N . ILE A 1 458 ? 20.375 5.278 2.646 1.00 97.06 458 ILE A N 1
ATOM 3821 C CA . ILE A 1 458 ? 19.253 4.400 2.307 1.00 97.06 458 ILE A CA 1
ATOM 3822 C C . ILE A 1 458 ? 19.436 3.834 0.896 1.00 97.06 458 ILE A C 1
ATOM 3824 O O . ILE A 1 458 ? 19.408 4.562 -0.097 1.00 97.06 458 ILE A O 1
ATOM 3828 N N . SER A 1 459 ? 19.548 2.508 0.765 1.00 97.19 459 SER A N 1
ATOM 3829 C CA . SER A 1 459 ? 19.747 1.863 -0.546 1.00 97.19 459 SER A CA 1
ATOM 3830 C C . SER A 1 459 ? 18.606 2.145 -1.529 1.00 97.19 459 SER A C 1
ATOM 3832 O O . SER A 1 459 ? 18.850 2.375 -2.715 1.00 97.19 459 SER A O 1
ATOM 3834 N N . TYR A 1 460 ? 17.361 2.173 -1.045 1.00 96.12 460 TYR A N 1
ATOM 3835 C CA . TYR A 1 460 ? 16.179 2.400 -1.879 1.00 96.12 460 TYR A CA 1
ATOM 3836 C C . TYR A 1 460 ? 16.164 3.793 -2.524 1.00 96.12 460 TYR A C 1
ATOM 3838 O O . TYR A 1 460 ? 15.738 3.911 -3.668 1.00 96.12 460 TYR A O 1
ATOM 3846 N N . TYR A 1 461 ? 16.676 4.823 -1.842 1.00 97.94 461 TYR A N 1
ATOM 3847 C CA . TYR A 1 461 ? 16.804 6.168 -2.412 1.00 97.94 461 TYR A CA 1
ATOM 3848 C C . TYR A 1 461 ? 17.685 6.146 -3.673 1.00 97.94 461 TYR A C 1
ATOM 3850 O O . TYR A 1 461 ? 17.262 6.567 -4.751 1.00 97.94 461 TYR A O 1
ATOM 3858 N N . TRP A 1 462 ? 18.875 5.548 -3.568 1.00 98.31 462 TRP A N 1
ATOM 3859 C CA . TRP A 1 462 ? 19.799 5.402 -4.696 1.00 98.31 462 TRP A CA 1
ATOM 3860 C C . TRP A 1 462 ? 19.259 4.507 -5.809 1.00 98.31 462 TRP A C 1
ATOM 3862 O O . TRP A 1 462 ? 19.512 4.769 -6.983 1.00 98.31 462 TRP A O 1
ATOM 3872 N N . LEU A 1 463 ? 18.484 3.478 -5.453 1.00 97.94 463 LEU A N 1
ATOM 3873 C CA . LEU A 1 463 ? 17.782 2.654 -6.430 1.00 97.94 463 LEU A CA 1
ATOM 3874 C C . LEU A 1 463 ? 16.830 3.519 -7.265 1.00 97.94 463 LEU A C 1
ATOM 3876 O O . LEU A 1 463 ? 16.923 3.486 -8.484 1.00 97.94 463 LEU A O 1
ATOM 3880 N N . GLN A 1 464 ? 15.964 4.323 -6.638 1.00 97.56 464 GLN A N 1
ATOM 3881 C CA . GLN A 1 464 ? 15.013 5.178 -7.364 1.00 97.56 464 GLN A CA 1
ATOM 3882 C C . GLN A 1 464 ? 15.712 6.229 -8.241 1.00 97.56 464 GLN A C 1
ATOM 3884 O O . GLN A 1 464 ? 15.308 6.424 -9.387 1.00 97.56 464 GLN A O 1
ATOM 3889 N N . MET A 1 465 ? 16.814 6.818 -7.763 1.00 97.44 465 MET A N 1
ATOM 3890 C CA . MET A 1 465 ? 17.691 7.659 -8.588 1.00 97.44 465 MET A CA 1
ATOM 3891 C C . MET A 1 465 ? 18.207 6.900 -9.818 1.00 97.44 465 MET A C 1
ATOM 3893 O O . MET A 1 465 ? 18.052 7.365 -10.943 1.00 97.44 465 MET A O 1
ATOM 3897 N N . GLY A 1 466 ? 18.761 5.699 -9.637 1.00 97.62 466 GLY A N 1
ATOM 3898 C CA . GLY A 1 466 ? 19.242 4.873 -10.745 1.00 97.62 466 GLY A CA 1
ATOM 3899 C C . GLY A 1 466 ? 18.159 4.561 -11.783 1.00 97.62 466 GLY A C 1
ATOM 3900 O O . GLY A 1 466 ? 18.411 4.634 -12.983 1.00 97.62 466 GLY A O 1
ATOM 3901 N N . LEU A 1 467 ? 16.935 4.274 -11.335 1.00 96.25 467 LEU A N 1
ATOM 3902 C CA . LEU A 1 467 ? 15.790 3.985 -12.205 1.00 96.25 467 LEU A CA 1
ATOM 3903 C C . LEU A 1 467 ? 15.329 5.201 -13.019 1.00 96.25 467 LEU A C 1
ATOM 3905 O O . LEU A 1 467 ? 15.018 5.056 -14.202 1.00 96.25 467 LEU A O 1
ATOM 3909 N N . LEU A 1 468 ? 15.339 6.397 -12.426 1.00 96.62 468 LEU A N 1
ATOM 3910 C CA . LEU A 1 468 ? 15.045 7.639 -13.144 1.00 96.62 468 LEU A CA 1
ATOM 3911 C C . LEU A 1 468 ? 16.040 7.869 -14.289 1.00 96.62 468 LEU A C 1
ATOM 3913 O O . LEU A 1 468 ? 15.641 8.184 -15.409 1.00 96.62 468 LEU A O 1
ATOM 3917 N N . PHE A 1 469 ? 17.337 7.688 -14.028 1.00 96.19 469 PHE A N 1
ATOM 3918 C CA . PHE A 1 469 ? 18.371 7.871 -15.049 1.00 96.19 469 PHE A CA 1
ATOM 3919 C C . PHE A 1 469 ? 18.343 6.767 -16.118 1.00 96.19 469 PHE A C 1
ATOM 3921 O O . PHE A 1 469 ? 18.577 7.065 -17.286 1.00 96.19 469 PHE A O 1
ATOM 3928 N N . GLN A 1 470 ? 17.939 5.536 -15.770 1.00 94.88 470 GLN A N 1
ATOM 3929 C CA . GLN A 1 470 ? 17.655 4.490 -16.764 1.00 94.88 470 GLN A CA 1
ATOM 3930 C C . GLN A 1 470 ? 16.576 4.910 -17.761 1.00 94.88 470 GLN A C 1
ATOM 3932 O O . GLN A 1 470 ? 16.741 4.689 -18.956 1.00 94.88 470 GLN A O 1
ATOM 3937 N N . LYS A 1 471 ? 15.475 5.512 -17.291 1.00 91.25 471 LYS A N 1
ATOM 3938 C CA . LYS A 1 471 ? 14.393 5.993 -18.167 1.00 91.25 471 LYS A CA 1
ATOM 3939 C C . LYS A 1 471 ? 14.796 7.170 -19.048 1.00 91.25 471 LYS A C 1
ATOM 3941 O O . LYS A 1 471 ? 14.205 7.371 -20.101 1.00 91.25 471 LYS A O 1
ATOM 3946 N N . ARG A 1 472 ? 15.795 7.940 -18.622 1.00 92.75 472 ARG A N 1
ATOM 3947 C CA . ARG A 1 472 ? 16.398 9.024 -19.409 1.00 92.75 472 ARG A CA 1
ATOM 3948 C C . ARG A 1 472 ? 17.484 8.538 -20.369 1.00 92.75 472 ARG A C 1
ATOM 3950 O O . ARG A 1 472 ? 18.130 9.373 -20.991 1.00 92.75 472 ARG A O 1
ATOM 3957 N N . GLU A 1 473 ? 17.709 7.225 -20.437 1.00 94.56 473 GLU A N 1
ATOM 3958 C CA . GLU A 1 473 ? 18.778 6.593 -21.215 1.00 94.56 473 GLU A CA 1
ATOM 3959 C C . GLU A 1 473 ? 20.198 7.055 -20.823 1.00 94.56 473 GLU A C 1
ATOM 3961 O O . GLU A 1 473 ? 21.162 6.827 -21.551 1.00 94.56 473 GLU A O 1
ATOM 3966 N N . ASP A 1 474 ? 20.363 7.651 -19.637 1.00 96.56 474 ASP A N 1
ATOM 3967 C CA . ASP A 1 474 ? 21.673 7.968 -19.064 1.00 96.56 474 ASP A CA 1
ATOM 3968 C C . ASP A 1 474 ? 22.154 6.788 -18.214 1.00 96.56 474 ASP A C 1
ATOM 3970 O O . ASP A 1 474 ? 22.124 6.774 -16.977 1.00 96.56 474 ASP A O 1
ATOM 3974 N N . TYR A 1 475 ? 22.569 5.743 -18.924 1.00 97.44 475 TYR A N 1
ATOM 3975 C CA . TYR A 1 475 ? 22.958 4.467 -18.335 1.00 97.44 475 TYR A CA 1
ATOM 3976 C C . TYR A 1 475 ? 24.235 4.542 -17.494 1.00 97.44 475 TYR A C 1
ATOM 3978 O O . TYR A 1 475 ? 24.434 3.685 -16.628 1.00 97.44 475 TYR A O 1
ATOM 3986 N N . ILE A 1 476 ? 25.091 5.542 -17.725 1.00 96.94 476 ILE A N 1
ATOM 3987 C CA . ILE A 1 476 ? 26.331 5.739 -16.966 1.00 96.94 476 ILE A CA 1
ATOM 3988 C C . ILE A 1 476 ? 25.990 6.300 -15.585 1.00 96.94 476 ILE A C 1
ATOM 3990 O O . ILE A 1 476 ? 26.359 5.702 -14.571 1.00 96.94 476 ILE A O 1
ATOM 3994 N N . SER A 1 477 ? 25.219 7.389 -15.527 1.00 97.56 477 SER A N 1
ATOM 3995 C CA . SER A 1 477 ? 24.761 7.952 -14.253 1.00 97.56 477 SER A CA 1
ATOM 3996 C C . SER A 1 477 ? 23.883 6.963 -13.493 1.00 97.56 477 SER A C 1
ATOM 3998 O O . SER A 1 477 ? 24.061 6.774 -12.288 1.00 97.56 477 SER A O 1
ATOM 4000 N N . ALA A 1 478 ? 22.989 6.259 -14.197 1.00 98.06 478 ALA A N 1
ATOM 4001 C CA . ALA A 1 478 ? 22.187 5.195 -13.609 1.00 98.06 478 ALA A CA 1
ATOM 4002 C C . ALA A 1 478 ? 23.054 4.116 -12.950 1.00 98.06 478 ALA A C 1
ATOM 4004 O O . ALA A 1 478 ? 22.789 3.737 -11.810 1.00 98.06 478 ALA A O 1
ATOM 4005 N N . TYR A 1 479 ? 24.106 3.645 -13.629 1.00 98.06 479 TYR A N 1
ATOM 4006 C CA . TYR A 1 479 ? 25.013 2.645 -13.073 1.00 98.06 479 TYR A CA 1
ATOM 4007 C C . TYR A 1 479 ? 25.687 3.135 -11.787 1.00 98.06 479 TYR A C 1
ATOM 4009 O O . TYR A 1 479 ? 25.687 2.398 -10.804 1.00 98.06 479 TYR A O 1
ATOM 4017 N N . ASN A 1 480 ? 26.168 4.382 -11.751 1.00 98.06 480 ASN A N 1
ATOM 4018 C CA . ASN A 1 480 ? 26.803 4.960 -10.561 1.00 98.06 480 ASN A CA 1
ATOM 4019 C C . ASN A 1 480 ? 25.855 4.974 -9.348 1.00 98.06 480 ASN A C 1
ATOM 4021 O O . ASN A 1 480 ? 26.233 4.581 -8.242 1.00 98.06 480 ASN A O 1
ATOM 4025 N N . TYR A 1 481 ? 24.594 5.375 -9.540 1.00 98.38 481 TYR A N 1
ATOM 4026 C CA . TYR A 1 481 ? 23.605 5.359 -8.457 1.00 98.38 481 TYR A CA 1
ATOM 4027 C C . TYR A 1 481 ? 23.225 3.936 -8.034 1.00 98.38 481 TYR A C 1
ATOM 4029 O O . TYR A 1 481 ? 23.111 3.654 -6.840 1.00 98.38 481 TYR A O 1
ATOM 4037 N N . LEU A 1 482 ? 23.078 3.010 -8.983 1.00 98.19 482 LEU A N 1
ATOM 4038 C CA . LEU A 1 482 ? 22.789 1.608 -8.680 1.00 98.19 482 LEU A CA 1
ATOM 4039 C C . LEU A 1 482 ? 23.956 0.917 -7.964 1.00 98.19 482 LEU A C 1
ATOM 4041 O O . LEU A 1 482 ? 23.723 0.105 -7.071 1.00 98.19 482 LEU A O 1
ATOM 4045 N N . GLU A 1 483 ? 25.199 1.263 -8.291 1.00 98.19 483 GLU A N 1
ATOM 4046 C CA . GLU A 1 483 ? 26.384 0.783 -7.585 1.00 98.19 483 GLU A CA 1
ATOM 4047 C C . GLU A 1 483 ? 26.409 1.296 -6.142 1.00 98.19 483 GLU A C 1
ATOM 4049 O O . GLU A 1 483 ? 26.598 0.502 -5.219 1.00 98.19 483 GLU A O 1
ATOM 4054 N N . LYS A 1 484 ? 26.101 2.581 -5.912 1.00 98.06 484 LYS A N 1
ATOM 4055 C CA . LYS A 1 484 ? 25.950 3.127 -4.553 1.00 98.06 484 LYS A CA 1
ATOM 4056 C C . LYS A 1 484 ? 24.823 2.440 -3.775 1.00 98.06 484 LYS A C 1
ATOM 4058 O O . LYS A 1 484 ? 24.977 2.134 -2.593 1.00 98.06 484 LYS A O 1
ATOM 4063 N N . SER A 1 485 ? 23.704 2.141 -4.432 1.00 97.56 485 SER A N 1
ATOM 4064 C CA . SER A 1 485 ? 22.627 1.337 -3.845 1.00 97.56 485 SER A CA 1
ATOM 4065 C C . SER A 1 485 ? 23.138 -0.058 -3.449 1.00 97.56 485 SER A C 1
ATOM 4067 O O . SER A 1 485 ? 22.940 -0.509 -2.315 1.00 97.56 485 SER A O 1
ATOM 4069 N N . SER A 1 486 ? 23.880 -0.711 -4.348 1.00 97.31 486 SER A N 1
ATOM 4070 C CA . SER A 1 486 ? 24.468 -2.037 -4.143 1.00 97.31 486 SER A CA 1
ATOM 4071 C C . SER A 1 486 ? 25.542 -2.051 -3.059 1.00 97.31 486 SER A C 1
ATOM 4073 O O . SER A 1 486 ? 25.675 -3.059 -2.374 1.00 97.31 486 SER A O 1
ATOM 4075 N N . SER A 1 487 ? 26.292 -0.967 -2.847 1.00 97.75 487 SER A N 1
ATOM 4076 C CA . SER A 1 487 ? 27.280 -0.914 -1.763 1.00 97.75 487 SER A CA 1
ATOM 4077 C C . SER A 1 487 ? 26.620 -0.955 -0.382 1.00 97.75 487 SER A C 1
ATOM 4079 O O . SER A 1 487 ? 27.212 -1.451 0.569 1.00 97.75 487 SER A O 1
ATOM 4081 N N . ILE A 1 488 ? 25.382 -0.457 -0.270 1.00 97.06 488 ILE A N 1
ATOM 4082 C CA . ILE A 1 488 ? 24.591 -0.487 0.971 1.00 97.06 488 ILE A CA 1
ATOM 4083 C C . ILE A 1 488 ? 23.880 -1.844 1.126 1.00 97.06 488 ILE A C 1
ATOM 4085 O O . ILE A 1 488 ? 23.842 -2.418 2.219 1.00 97.06 488 ILE A O 1
ATOM 4089 N N . ARG A 1 489 ? 23.325 -2.392 0.032 1.00 94.31 489 ARG A N 1
ATOM 4090 C CA . ARG A 1 489 ? 22.649 -3.704 0.008 1.00 94.31 489 ARG A CA 1
ATOM 4091 C C . ARG A 1 489 ? 23.105 -4.586 -1.165 1.00 94.31 489 ARG A C 1
ATOM 4093 O O . ARG A 1 489 ? 22.365 -4.741 -2.138 1.00 94.31 489 ARG A O 1
ATOM 4100 N N . PRO A 1 490 ? 24.261 -5.262 -1.054 1.00 92.94 490 PRO A N 1
ATOM 4101 C CA . PRO A 1 490 ? 24.846 -6.004 -2.177 1.00 92.94 490 PRO A CA 1
ATOM 4102 C C . PRO A 1 490 ? 24.037 -7.233 -2.599 1.00 92.94 490 PRO A C 1
ATOM 4104 O O . PRO A 1 490 ? 24.102 -7.651 -3.753 1.00 92.94 490 PRO A O 1
ATOM 4107 N N . ASN A 1 491 ? 23.248 -7.801 -1.683 1.00 89.88 491 ASN A N 1
ATOM 4108 C CA . ASN A 1 491 ? 22.475 -9.023 -1.915 1.00 89.88 491 ASN A CA 1
ATOM 4109 C C . ASN A 1 491 ? 21.012 -8.770 -2.303 1.00 89.88 491 ASN A C 1
ATOM 4111 O O . ASN A 1 491 ? 20.287 -9.732 -2.559 1.00 89.88 491 ASN A O 1
ATOM 4115 N N . SER A 1 492 ? 20.574 -7.506 -2.376 1.00 90.19 492 SER A N 1
ATOM 4116 C CA . SER A 1 492 ? 19.188 -7.205 -2.736 1.00 90.19 492 SER A CA 1
ATOM 4117 C C . SER A 1 492 ? 18.922 -7.616 -4.178 1.00 90.19 492 SER A C 1
ATOM 4119 O O . SER A 1 492 ? 19.531 -7.090 -5.115 1.00 90.19 492 SER A O 1
ATOM 4121 N N . TYR A 1 493 ? 17.951 -8.512 -4.360 1.00 90.88 493 TYR A N 1
ATOM 4122 C CA . TYR A 1 493 ? 17.495 -8.936 -5.682 1.00 90.88 493 TYR A CA 1
ATOM 4123 C C . TYR A 1 493 ? 17.138 -7.735 -6.566 1.00 90.88 493 TYR A C 1
ATOM 4125 O O . TYR A 1 493 ? 17.525 -7.695 -7.728 1.00 90.88 493 TYR A O 1
ATOM 4133 N N . LYS A 1 494 ? 16.441 -6.732 -6.018 1.00 88.75 494 LYS A N 1
ATOM 4134 C CA . LYS A 1 494 ? 15.965 -5.573 -6.789 1.00 88.75 494 LYS A CA 1
ATOM 4135 C C . LYS A 1 494 ? 17.107 -4.761 -7.378 1.00 88.75 494 LYS A C 1
ATOM 4137 O O . LYS A 1 494 ? 17.033 -4.345 -8.528 1.00 88.75 494 LYS A O 1
ATOM 4142 N N . ILE A 1 495 ? 18.149 -4.542 -6.580 1.00 95.38 495 ILE A N 1
ATOM 4143 C CA . ILE A 1 495 ? 19.317 -3.765 -6.991 1.00 95.38 495 ILE A CA 1
ATOM 4144 C C . ILE A 1 495 ? 20.096 -4.556 -8.041 1.00 95.38 495 ILE A C 1
ATOM 4146 O O . ILE A 1 495 ? 20.402 -4.022 -9.103 1.00 95.38 495 ILE A O 1
ATOM 4150 N N . GLN A 1 496 ? 20.324 -5.852 -7.803 1.00 95.56 496 GLN A N 1
ATOM 4151 C CA . GLN A 1 496 ? 20.981 -6.734 -8.772 1.00 95.56 496 GLN A CA 1
ATOM 4152 C C . GLN A 1 496 ? 20.212 -6.795 -10.102 1.00 95.56 496 GLN A C 1
ATOM 4154 O O . GLN A 1 496 ? 20.822 -6.702 -11.168 1.00 95.56 496 GLN A O 1
ATOM 4159 N N . HIS A 1 497 ? 18.882 -6.889 -10.044 1.00 94.75 497 HIS A N 1
ATOM 4160 C CA . HIS A 1 497 ? 18.001 -6.878 -11.208 1.00 94.75 497 HIS A CA 1
ATOM 4161 C C . HIS A 1 497 ? 18.086 -5.543 -11.959 1.00 94.75 497 HIS A C 1
ATOM 4163 O O . HIS A 1 497 ? 18.312 -5.535 -13.168 1.00 94.75 497 HIS A O 1
ATOM 4169 N N . ALA A 1 498 ? 17.978 -4.410 -11.257 1.00 95.88 498 ALA A N 1
ATOM 4170 C CA . ALA A 1 498 ? 18.084 -3.084 -11.861 1.00 95.88 498 ALA A CA 1
ATOM 4171 C C . ALA A 1 498 ? 19.457 -2.854 -12.515 1.00 95.88 498 ALA A C 1
ATOM 4173 O O . ALA A 1 498 ? 19.522 -2.311 -13.617 1.00 95.88 498 ALA A O 1
ATOM 4174 N N . MET A 1 499 ? 20.549 -3.318 -11.895 1.00 97.38 499 MET A N 1
ATOM 4175 C CA . MET A 1 499 ? 21.895 -3.268 -12.478 1.00 97.38 499 MET A CA 1
ATOM 4176 C C . MET A 1 499 ? 22.013 -4.131 -13.737 1.00 97.38 499 MET A C 1
ATOM 4178 O O . MET A 1 499 ? 22.552 -3.670 -14.740 1.00 97.38 499 MET A O 1
ATOM 4182 N N . ALA A 1 500 ? 21.514 -5.371 -13.707 1.00 97.50 500 ALA A N 1
ATOM 4183 C CA . ALA A 1 500 ? 21.515 -6.254 -14.873 1.00 97.50 500 ALA A CA 1
ATOM 4184 C C . ALA A 1 500 ? 20.728 -5.628 -16.033 1.00 97.50 500 ALA A C 1
ATOM 4186 O O . ALA A 1 500 ? 21.232 -5.535 -17.151 1.00 97.50 500 ALA A O 1
ATOM 4187 N N . ARG A 1 501 ? 19.538 -5.099 -15.737 1.00 95.94 501 ARG A N 1
ATOM 4188 C CA . ARG A 1 501 ? 18.697 -4.377 -16.693 1.00 95.94 501 ARG A CA 1
ATOM 4189 C C . ARG A 1 501 ? 19.383 -3.142 -17.269 1.00 95.94 501 ARG A C 1
ATOM 4191 O O . ARG A 1 501 ? 19.242 -2.897 -18.462 1.00 95.94 501 ARG A O 1
ATOM 4198 N N . ASN A 1 502 ? 20.152 -2.404 -16.462 1.00 97.69 502 ASN A N 1
ATOM 4199 C CA . ASN A 1 502 ? 20.921 -1.247 -16.928 1.00 97.69 502 ASN A CA 1
ATOM 4200 C C . ASN A 1 502 ? 21.806 -1.615 -18.119 1.00 97.69 502 ASN A C 1
ATOM 4202 O O . ASN A 1 502 ? 21.780 -0.941 -19.138 1.00 97.69 502 ASN A O 1
ATOM 4206 N N . PHE A 1 503 ? 22.558 -2.712 -17.996 1.00 98.38 503 PHE A N 1
ATOM 4207 C CA . PHE A 1 503 ? 23.444 -3.192 -19.053 1.00 98.38 503 PHE A CA 1
ATOM 4208 C C . PHE A 1 503 ? 22.679 -3.647 -20.297 1.00 98.38 503 PHE A C 1
ATOM 4210 O O . PHE A 1 503 ? 23.082 -3.309 -21.408 1.00 98.38 503 PHE A O 1
ATOM 4217 N N . LEU A 1 504 ? 21.576 -4.383 -20.115 1.00 97.75 504 LEU A N 1
ATOM 4218 C CA . LEU A 1 504 ? 20.748 -4.865 -21.225 1.00 97.75 504 LEU A CA 1
ATOM 4219 C C . LEU A 1 504 ? 20.149 -3.701 -22.028 1.00 97.75 504 LEU A C 1
ATOM 4221 O O . LEU A 1 504 ? 20.256 -3.673 -23.252 1.00 97.75 504 LEU A O 1
ATOM 4225 N N . ARG A 1 505 ? 19.575 -2.708 -21.339 1.00 95.94 505 ARG A N 1
ATOM 4226 C CA . ARG A 1 505 ? 18.995 -1.520 -21.979 1.00 95.94 505 ARG A CA 1
ATOM 4227 C C . ARG A 1 505 ? 20.053 -0.617 -22.597 1.00 95.94 505 ARG A C 1
ATOM 4229 O O . ARG A 1 505 ? 19.872 -0.167 -23.723 1.00 95.94 505 ARG A O 1
ATOM 4236 N N . HIS A 1 506 ? 21.189 -0.436 -21.922 1.00 97.44 506 HIS A N 1
ATOM 4237 C CA . HIS A 1 506 ? 22.316 0.303 -22.482 1.00 97.44 506 HIS A CA 1
ATOM 4238 C C . HIS A 1 506 ? 22.750 -0.305 -23.817 1.00 97.44 506 HIS A C 1
ATOM 4240 O O . HIS A 1 506 ? 22.781 0.399 -24.821 1.00 97.44 506 HIS A O 1
ATOM 4246 N N . ALA A 1 507 ? 22.949 -1.624 -23.868 1.00 97.75 507 ALA A N 1
ATOM 4247 C CA . ALA A 1 507 ? 23.268 -2.328 -25.106 1.00 97.75 507 ALA A CA 1
ATOM 4248 C C . ALA A 1 507 ? 22.206 -2.132 -26.204 1.00 97.75 507 ALA A C 1
ATOM 4250 O O . ALA A 1 507 ? 22.546 -1.940 -27.372 1.00 97.75 507 ALA A O 1
ATOM 4251 N N . ASN A 1 508 ? 20.921 -2.138 -25.834 1.00 95.12 508 ASN A N 1
ATOM 4252 C CA . ASN A 1 508 ? 19.815 -1.887 -26.758 1.00 95.12 508 ASN A CA 1
ATOM 4253 C C . ASN A 1 508 ? 19.774 -0.444 -27.287 1.00 95.12 508 ASN A C 1
ATOM 4255 O O . ASN A 1 508 ? 19.258 -0.233 -28.384 1.00 95.12 508 ASN A O 1
ATOM 4259 N N . CYS A 1 509 ? 20.383 0.530 -26.608 1.00 94.06 509 CYS A N 1
ATOM 4260 C CA . CYS A 1 509 ? 20.533 1.908 -27.093 1.00 94.06 509 CYS A CA 1
ATOM 4261 C C . CYS A 1 509 ? 21.865 2.147 -27.833 1.00 94.06 509 CYS A C 1
ATOM 4263 O O . CYS A 1 509 ? 21.911 2.955 -28.761 1.00 94.06 509 CYS A O 1
ATOM 4265 N N . THR A 1 510 ? 22.926 1.394 -27.529 1.00 95.56 510 THR A N 1
ATOM 4266 C CA . THR A 1 510 ? 24.250 1.523 -28.167 1.00 95.56 510 THR A CA 1
ATOM 4267 C C . THR A 1 510 ? 24.203 1.198 -29.663 1.00 95.56 510 THR A C 1
ATOM 4269 O O . THR A 1 510 ? 23.581 0.219 -30.078 1.00 95.56 510 THR A O 1
ATOM 4272 N N . LYS A 1 511 ? 24.836 2.032 -30.499 1.00 94.25 511 LYS A N 1
ATOM 4273 C CA . LYS A 1 511 ? 24.879 1.844 -31.964 1.00 94.25 511 LYS A CA 1
ATOM 4274 C C . LYS A 1 511 ? 25.985 0.887 -32.407 1.00 94.25 511 LYS A C 1
ATOM 4276 O O . LYS A 1 511 ? 25.761 0.103 -33.323 1.00 94.25 511 LYS A O 1
ATOM 4281 N N . ASP A 1 512 ? 27.154 0.961 -31.773 1.00 95.81 512 ASP A N 1
ATOM 4282 C CA . ASP A 1 512 ? 28.277 0.081 -32.085 1.00 95.81 512 ASP A CA 1
ATOM 4283 C C . ASP A 1 512 ? 27.981 -1.353 -31.630 1.00 95.81 512 ASP A C 1
ATOM 4285 O O . ASP A 1 512 ? 27.705 -1.605 -30.458 1.00 95.81 512 ASP A O 1
ATOM 4289 N N . ILE A 1 513 ? 28.019 -2.305 -32.563 1.00 94.75 513 ILE A N 1
ATOM 4290 C CA . ILE A 1 513 ? 27.639 -3.694 -32.286 1.00 94.75 513 ILE A CA 1
ATOM 4291 C C . ILE A 1 513 ? 28.626 -4.399 -31.349 1.00 94.75 513 ILE A C 1
ATOM 4293 O O . ILE A 1 513 ? 28.220 -5.293 -30.606 1.00 94.75 513 ILE A O 1
ATOM 4297 N N . VAL A 1 514 ? 29.911 -4.036 -31.370 1.00 96.12 514 VAL A N 1
ATOM 4298 C CA . VAL A 1 514 ? 30.934 -4.678 -30.534 1.00 96.12 514 VAL A CA 1
ATOM 4299 C C . VAL A 1 514 ? 30.746 -4.246 -29.083 1.00 96.12 514 VAL A C 1
ATOM 4301 O O . VAL A 1 514 ? 30.650 -5.087 -28.188 1.00 96.12 514 VAL A O 1
ATOM 4304 N N . GLU A 1 515 ? 30.602 -2.945 -28.852 1.00 96.75 515 GLU A N 1
ATOM 4305 C CA . GLU A 1 515 ? 30.278 -2.371 -27.552 1.00 96.75 515 GLU A CA 1
ATOM 4306 C C . GLU A 1 515 ? 28.928 -2.882 -27.036 1.00 96.75 515 GLU A C 1
ATOM 4308 O O . GLU A 1 515 ? 28.841 -3.362 -25.902 1.00 96.75 515 GLU A O 1
ATOM 4313 N N . ALA A 1 516 ? 27.893 -2.871 -27.881 1.00 97.31 516 ALA A N 1
ATOM 4314 C CA . ALA A 1 516 ? 26.567 -3.360 -27.525 1.00 97.31 516 ALA A CA 1
ATOM 4315 C C . ALA A 1 516 ? 26.604 -4.842 -27.116 1.00 97.31 516 ALA A C 1
ATOM 4317 O O . ALA A 1 516 ? 26.034 -5.206 -26.090 1.00 97.31 516 ALA A O 1
ATOM 4318 N N . LYS A 1 517 ? 27.332 -5.702 -27.843 1.00 97.44 517 LYS A N 1
ATOM 4319 C CA . LYS A 1 517 ? 27.525 -7.117 -27.469 1.00 97.44 517 LYS A CA 1
ATOM 4320 C C . LYS A 1 517 ? 28.240 -7.274 -26.129 1.00 97.44 517 LYS A C 1
ATOM 4322 O O . LYS A 1 517 ? 27.825 -8.105 -25.319 1.00 97.44 517 LYS A O 1
ATOM 4327 N N . ASN A 1 518 ? 29.274 -6.477 -25.866 1.00 97.81 518 ASN A N 1
ATOM 4328 C CA . ASN A 1 518 ? 30.000 -6.516 -24.596 1.00 97.81 518 ASN A CA 1
ATOM 4329 C C . ASN A 1 518 ? 29.103 -6.114 -23.415 1.00 97.81 518 ASN A C 1
ATOM 4331 O O . ASN A 1 518 ? 29.093 -6.787 -22.382 1.00 97.81 518 ASN A O 1
ATOM 4335 N N . LEU A 1 519 ? 28.324 -5.040 -23.569 1.00 98.12 519 LEU A N 1
ATOM 4336 C CA . LEU A 1 519 ? 27.348 -4.594 -22.573 1.00 98.12 519 LEU A CA 1
ATOM 4337 C C . LEU A 1 519 ? 26.255 -5.646 -22.358 1.00 98.12 519 LEU A C 1
ATOM 4339 O O . LEU A 1 519 ? 25.975 -6.016 -21.216 1.00 98.12 519 LEU A O 1
ATOM 4343 N N . PHE A 1 520 ? 25.690 -6.176 -23.445 1.00 98.12 520 PHE A N 1
ATOM 4344 C CA . PHE A 1 520 ? 24.609 -7.151 -23.377 1.00 98.12 520 PHE A CA 1
ATOM 4345 C C . PHE A 1 520 ? 25.062 -8.437 -22.686 1.00 98.12 520 PHE A C 1
ATOM 4347 O O . PHE A 1 520 ? 24.354 -8.940 -21.821 1.00 98.12 520 PHE A O 1
ATOM 4354 N N . THR A 1 521 ? 26.267 -8.928 -22.990 1.00 98.06 521 THR A N 1
ATOM 4355 C CA . THR A 1 521 ? 26.840 -10.127 -22.353 1.00 98.06 521 THR A CA 1
ATOM 4356 C C . THR A 1 521 ? 26.955 -9.947 -20.839 1.00 98.06 521 THR A C 1
ATOM 4358 O O . THR A 1 521 ? 26.489 -10.793 -20.078 1.00 98.06 521 THR A O 1
ATOM 4361 N N . LYS A 1 522 ? 27.468 -8.796 -20.376 1.00 97.94 522 LYS A N 1
ATOM 4362 C CA . LYS A 1 522 ? 27.544 -8.477 -18.938 1.00 97.94 522 LYS A CA 1
ATOM 4363 C C . LYS A 1 522 ? 26.164 -8.432 -18.275 1.00 97.94 522 LYS A C 1
ATOM 4365 O O . LYS A 1 522 ? 26.003 -8.913 -17.151 1.00 97.94 522 LYS A O 1
ATOM 4370 N N . GLY A 1 523 ? 25.177 -7.831 -18.941 1.00 97.94 523 GLY A N 1
ATOM 4371 C CA . GLY A 1 523 ? 23.796 -7.779 -18.456 1.00 97.94 523 GLY A CA 1
ATOM 4372 C C . GLY A 1 523 ? 23.148 -9.159 -18.399 1.00 97.94 523 GLY A C 1
ATOM 4373 O O . GLY A 1 523 ? 22.529 -9.514 -17.397 1.00 97.94 523 GLY A O 1
ATOM 4374 N N . GLU A 1 524 ? 23.350 -9.961 -19.442 1.00 97.81 524 GLU A N 1
ATOM 4375 C CA . GLU A 1 524 ? 22.813 -11.310 -19.580 1.00 97.81 524 GLU A CA 1
ATOM 4376 C C . GLU A 1 524 ? 23.368 -12.241 -18.501 1.00 97.81 524 GLU A C 1
ATOM 4378 O O . GLU A 1 524 ? 22.590 -12.910 -17.828 1.00 97.81 524 GLU A O 1
ATOM 4383 N N . GLU A 1 525 ? 24.680 -12.239 -18.258 1.00 98.12 525 GLU A N 1
ATOM 4384 C CA . GLU A 1 525 ? 25.287 -13.029 -17.181 1.00 98.12 525 GLU A CA 1
ATOM 4385 C C . GLU A 1 525 ? 24.688 -12.691 -15.812 1.00 98.12 525 GLU A C 1
ATOM 4387 O O . GLU A 1 525 ? 24.389 -13.583 -15.014 1.00 98.12 525 GLU A O 1
ATOM 4392 N N . LYS A 1 526 ? 24.499 -11.399 -15.519 1.00 96.94 526 LYS A N 1
ATOM 4393 C CA . LYS A 1 526 ? 23.907 -10.951 -14.252 1.00 96.94 526 LYS A CA 1
ATOM 4394 C C . LYS A 1 526 ? 22.435 -11.348 -14.146 1.00 96.94 526 LYS A C 1
ATOM 4396 O O . LYS A 1 526 ? 22.016 -11.784 -13.078 1.00 96.94 526 LYS A O 1
ATOM 4401 N N . MET A 1 527 ? 21.668 -11.228 -15.228 1.00 96.56 527 MET A N 1
ATOM 4402 C CA . MET A 1 527 ? 20.244 -11.562 -15.233 1.00 96.56 527 MET A CA 1
ATOM 4403 C C . MET A 1 527 ? 20.013 -13.076 -15.141 1.00 96.56 527 MET A C 1
ATOM 4405 O O . MET A 1 527 ? 19.207 -13.520 -14.327 1.00 96.56 527 MET A O 1
ATOM 4409 N N . LYS A 1 528 ? 20.784 -13.887 -15.877 1.00 97.06 528 LYS A N 1
ATOM 4410 C CA . LYS A 1 528 ? 20.739 -15.356 -15.788 1.00 97.06 528 LYS A CA 1
ATOM 4411 C C . LYS A 1 528 ? 21.074 -15.854 -14.382 1.00 97.06 528 LYS A C 1
ATOM 4413 O O . LYS A 1 528 ? 20.373 -16.710 -13.864 1.00 97.06 528 LYS A O 1
ATOM 4418 N N . LYS A 1 529 ? 22.040 -15.235 -13.686 1.00 95.62 529 LYS A N 1
ATOM 4419 C CA . LYS A 1 529 ? 22.316 -15.537 -12.263 1.00 95.62 529 LYS A CA 1
ATOM 4420 C C . LYS A 1 529 ? 21.109 -15.328 -11.342 1.00 95.62 529 LYS A C 1
ATOM 4422 O O . LYS A 1 529 ? 21.046 -15.972 -10.298 1.00 95.62 529 LYS A O 1
ATOM 4427 N N . LEU A 1 530 ? 20.189 -14.422 -11.680 1.00 93.88 530 LEU A N 1
ATOM 4428 C CA . LEU A 1 530 ? 18.941 -14.235 -10.936 1.00 93.88 530 LEU A CA 1
ATOM 4429 C C . LEU A 1 530 ? 17.899 -15.289 -11.324 1.00 93.88 530 LEU A C 1
ATOM 4431 O O . LEU A 1 530 ? 17.289 -15.871 -10.433 1.00 93.88 530 LEU A O 1
ATOM 4435 N N . ILE A 1 531 ? 17.740 -15.559 -12.624 1.00 93.94 531 ILE A N 1
ATOM 4436 C CA . ILE A 1 531 ? 16.784 -16.540 -13.171 1.00 93.94 531 ILE A CA 1
ATOM 4437 C C . ILE A 1 531 ? 17.106 -17.967 -12.708 1.00 93.94 531 ILE A C 1
ATOM 4439 O O . ILE A 1 531 ? 16.204 -18.718 -12.337 1.00 93.94 531 ILE A O 1
ATOM 4443 N N . ASP A 1 532 ? 18.386 -18.330 -12.710 1.00 94.50 532 ASP A N 1
ATOM 4444 C CA . ASP A 1 532 ? 18.870 -19.680 -12.410 1.00 94.50 532 ASP A CA 1
ATOM 4445 C C . ASP A 1 532 ? 19.159 -19.875 -10.908 1.00 94.50 532 ASP A C 1
ATOM 4447 O O . ASP A 1 532 ? 19.634 -20.931 -10.482 1.00 94.50 532 ASP A O 1
ATOM 4451 N N . SER A 1 533 ? 18.905 -18.852 -10.084 1.00 91.62 533 SER A N 1
ATOM 4452 C CA . SER A 1 533 ? 19.143 -18.930 -8.648 1.00 91.62 533 SER A CA 1
ATOM 4453 C C . SER A 1 533 ? 18.172 -19.892 -7.970 1.00 91.62 533 SER A C 1
ATOM 4455 O O . SER A 1 533 ? 16.970 -19.845 -8.208 1.00 91.62 533 SER A O 1
ATOM 4457 N N . LYS A 1 534 ? 18.703 -20.708 -7.054 1.00 88.75 534 LYS A N 1
ATOM 4458 C CA . LYS A 1 534 ? 17.922 -21.561 -6.145 1.00 88.75 534 LYS A CA 1
ATOM 4459 C C . LYS A 1 534 ? 17.632 -20.893 -4.795 1.00 88.75 534 LYS A C 1
ATOM 4461 O O . LYS A 1 534 ? 17.171 -21.549 -3.868 1.00 88.75 534 LYS A O 1
ATOM 4466 N N . ASP A 1 535 ? 17.979 -19.612 -4.645 1.00 86.88 535 ASP A N 1
ATOM 4467 C CA . ASP A 1 535 ? 17.595 -18.851 -3.459 1.00 86.88 535 ASP A CA 1
ATOM 4468 C C . ASP A 1 535 ? 16.081 -18.621 -3.478 1.00 86.88 535 ASP A C 1
ATOM 4470 O O . ASP A 1 535 ? 15.555 -18.052 -4.434 1.00 86.88 535 ASP A O 1
ATOM 4474 N N . TYR A 1 536 ? 15.399 -19.029 -2.406 1.00 82.62 536 TYR A N 1
ATOM 4475 C CA . TYR A 1 536 ? 13.937 -18.988 -2.300 1.00 82.62 536 TYR A CA 1
ATOM 4476 C C . TYR A 1 536 ? 13.338 -17.618 -2.657 1.00 82.62 536 TYR A C 1
ATOM 4478 O O . TYR A 1 536 ? 12.322 -17.533 -3.350 1.00 82.62 536 TYR A O 1
ATOM 4486 N N . ARG A 1 537 ? 13.975 -16.517 -2.230 1.00 77.00 537 ARG A N 1
ATOM 4487 C CA . ARG A 1 537 ? 13.464 -15.167 -2.512 1.00 77.00 537 ARG A CA 1
ATOM 4488 C C . ARG A 1 537 ? 13.615 -14.826 -3.991 1.00 77.00 537 ARG A C 1
ATOM 4490 O O . ARG A 1 537 ? 12.713 -14.233 -4.578 1.00 77.00 537 ARG A O 1
ATOM 4497 N N . LYS A 1 538 ? 14.745 -15.198 -4.596 1.00 83.62 538 LYS A N 1
ATOM 4498 C CA . LYS A 1 538 ? 15.003 -14.979 -6.027 1.00 83.62 538 LYS A CA 1
ATOM 4499 C C . LYS A 1 538 ? 14.107 -15.846 -6.907 1.00 83.62 538 LYS A C 1
ATOM 4501 O O . LYS A 1 538 ? 13.642 -15.359 -7.930 1.00 83.62 538 LYS A O 1
ATOM 4506 N N . GLU A 1 539 ? 13.804 -17.069 -6.480 1.00 84.19 539 GLU A N 1
ATOM 4507 C CA . GLU A 1 539 ? 12.890 -17.973 -7.180 1.00 84.19 539 GLU A CA 1
ATOM 4508 C C . GLU A 1 539 ? 11.464 -17.409 -7.228 1.00 84.19 539 GLU A C 1
ATOM 4510 O O . GLU A 1 539 ? 10.872 -17.330 -8.302 1.00 84.19 539 GLU A O 1
ATOM 4515 N N . LYS A 1 540 ? 10.944 -16.883 -6.110 1.00 80.62 540 LYS A N 1
ATOM 4516 C CA . LYS A 1 540 ? 9.649 -16.174 -6.101 1.00 80.62 540 LYS A CA 1
ATOM 4517 C C . LYS A 1 540 ? 9.627 -14.941 -7.001 1.00 80.62 540 LYS A C 1
ATOM 4519 O O . LYS A 1 540 ? 8.610 -14.609 -7.600 1.00 80.62 540 LYS A O 1
ATOM 4524 N N . ALA A 1 541 ? 10.760 -14.258 -7.103 1.00 81.19 541 ALA A N 1
ATOM 4525 C CA . ALA A 1 541 ? 10.934 -13.092 -7.955 1.00 81.19 541 ALA A CA 1
ATOM 4526 C C . ALA A 1 541 ? 11.270 -13.417 -9.415 1.00 81.19 541 ALA A C 1
ATOM 4528 O O . ALA A 1 541 ? 11.376 -12.507 -10.240 1.00 81.19 541 ALA A O 1
ATOM 4529 N N . LYS A 1 542 ? 11.438 -14.693 -9.758 1.00 87.12 542 LYS A N 1
ATOM 4530 C CA . LYS A 1 542 ? 11.876 -15.136 -11.078 1.00 87.12 542 LYS A CA 1
ATOM 4531 C C . LYS A 1 542 ? 11.016 -14.623 -12.240 1.00 87.12 542 LYS A C 1
ATOM 4533 O O . LYS A 1 542 ? 11.638 -14.220 -13.227 1.00 87.12 542 LYS A O 1
ATOM 4538 N N . PRO A 1 543 ? 9.665 -14.550 -12.156 1.00 86.75 543 PRO A N 1
ATOM 4539 C CA . PRO A 1 543 ? 8.837 -14.028 -13.252 1.00 86.75 543 PRO A CA 1
ATOM 4540 C C . PRO A 1 543 ? 9.313 -12.662 -13.753 1.00 86.75 543 PRO A C 1
ATOM 4542 O O . PRO A 1 543 ? 9.501 -12.462 -14.948 1.00 86.75 543 PRO A O 1
ATOM 4545 N N . PHE A 1 544 ? 9.680 -11.773 -12.830 1.00 84.81 544 PHE A N 1
ATOM 4546 C CA . PHE A 1 544 ? 10.191 -10.438 -13.127 1.00 84.81 544 PHE A CA 1
ATOM 4547 C C . PHE A 1 544 ? 11.511 -10.452 -13.918 1.00 84.81 544 PHE A C 1
ATOM 4549 O O . PHE A 1 544 ? 11.676 -9.702 -14.883 1.00 84.81 544 PHE A O 1
ATOM 4556 N N . SER A 1 545 ? 12.463 -11.311 -13.534 1.00 90.31 545 SER A N 1
ATOM 4557 C CA . SER A 1 545 ? 13.738 -11.451 -14.257 1.00 90.31 545 SER A CA 1
ATOM 4558 C C . SER A 1 545 ? 13.561 -12.100 -15.623 1.00 90.31 545 SER A C 1
ATOM 4560 O O . SER A 1 545 ? 14.190 -11.652 -16.580 1.00 90.31 545 SER A O 1
ATOM 4562 N N . VAL A 1 546 ? 12.690 -13.106 -15.734 1.00 91.88 546 VAL A N 1
ATOM 4563 C CA . VAL A 1 546 ? 12.377 -13.763 -17.011 1.00 91.88 546 VAL A CA 1
ATOM 4564 C C . VAL A 1 546 ? 11.731 -12.765 -17.971 1.00 91.88 546 VAL A C 1
ATOM 4566 O O . VAL A 1 546 ? 12.235 -12.586 -19.078 1.00 91.88 546 VAL A O 1
ATOM 4569 N N . THR A 1 547 ? 10.695 -12.049 -17.525 1.00 88.75 547 THR A N 1
ATOM 4570 C CA . THR A 1 547 ? 10.014 -11.001 -18.299 1.00 88.75 547 THR A CA 1
ATOM 4571 C C . THR A 1 547 ? 10.996 -9.955 -18.815 1.00 88.75 547 THR A C 1
ATOM 4573 O O . THR A 1 547 ? 11.017 -9.667 -20.014 1.00 88.75 547 THR A O 1
ATOM 4576 N N . CYS A 1 548 ? 11.862 -9.422 -17.946 1.00 90.56 548 CYS A N 1
ATOM 4577 C CA . CYS A 1 548 ? 12.868 -8.441 -18.349 1.00 90.56 548 CYS A CA 1
ATOM 4578 C C . CYS A 1 548 ? 13.874 -9.030 -19.348 1.00 90.56 548 CYS A C 1
ATOM 4580 O O . CYS A 1 548 ? 14.135 -8.423 -20.384 1.00 90.56 548 CYS A O 1
ATOM 4582 N N . TYR A 1 549 ? 14.445 -10.200 -19.055 1.00 95.25 549 TYR A N 1
ATOM 4583 C CA . TYR A 1 549 ? 15.485 -10.797 -19.887 1.00 95.25 549 TYR A CA 1
ATOM 4584 C C . TYR A 1 549 ? 14.984 -11.112 -21.295 1.00 95.25 549 TYR A C 1
ATOM 4586 O O . TYR A 1 549 ? 15.608 -10.698 -22.270 1.00 95.25 549 TYR A O 1
ATOM 4594 N N . VAL A 1 550 ? 13.851 -11.810 -21.398 1.00 93.88 550 VAL A N 1
ATOM 4595 C CA . VAL A 1 550 ? 13.260 -12.218 -22.678 1.00 93.88 550 VAL A CA 1
ATOM 4596 C C . VAL A 1 550 ? 12.950 -10.986 -23.525 1.00 93.88 550 VAL A C 1
ATOM 4598 O O . VAL A 1 550 ? 13.336 -10.930 -24.691 1.00 93.88 550 VAL A O 1
ATOM 4601 N N . SER A 1 551 ? 12.327 -9.970 -22.926 1.00 91.69 551 SER A N 1
ATOM 4602 C CA . SER A 1 551 ? 11.961 -8.739 -23.632 1.00 91.69 551 SER A CA 1
ATOM 4603 C C . SER A 1 551 ? 13.185 -8.007 -24.184 1.00 91.69 551 SER A C 1
ATOM 4605 O O . SER A 1 551 ? 13.221 -7.664 -25.366 1.00 91.69 551 SER A O 1
ATOM 4607 N N . GLU A 1 552 ? 14.218 -7.805 -23.360 1.00 94.06 552 GLU A N 1
ATOM 4608 C CA . GLU A 1 552 ? 15.433 -7.104 -23.787 1.00 94.06 552 GLU A CA 1
ATOM 4609 C C . GLU A 1 552 ? 16.271 -7.934 -24.779 1.00 94.06 552 GLU A C 1
ATOM 4611 O O . GLU A 1 552 ? 16.878 -7.360 -25.684 1.00 94.06 552 GLU A O 1
ATOM 4616 N N . LYS A 1 553 ? 16.271 -9.272 -24.671 1.00 95.81 553 LYS A N 1
ATOM 4617 C CA . LYS A 1 553 ? 16.955 -10.189 -25.603 1.00 95.81 553 LYS A CA 1
ATOM 4618 C C . LYS A 1 553 ? 16.328 -10.171 -26.991 1.00 95.81 553 LYS A C 1
ATOM 4620 O O . LYS A 1 553 ? 17.063 -10.071 -27.971 1.00 95.81 553 LYS A O 1
ATOM 4625 N N . ILE A 1 554 ? 14.996 -10.204 -27.080 1.00 93.19 554 ILE A N 1
ATOM 4626 C CA . ILE A 1 554 ? 14.275 -10.073 -28.355 1.00 93.19 554 ILE A CA 1
ATOM 4627 C C . ILE A 1 554 ? 14.612 -8.727 -29.005 1.00 93.19 554 ILE A C 1
ATOM 4629 O O . ILE A 1 554 ? 14.999 -8.697 -30.172 1.00 93.19 554 ILE A O 1
ATOM 4633 N N . LYS A 1 555 ? 14.529 -7.620 -28.247 1.00 91.81 555 LYS A N 1
ATOM 4634 C CA . LYS A 1 555 ? 14.878 -6.276 -28.745 1.00 91.81 555 LYS A CA 1
ATOM 4635 C C . LYS A 1 555 ? 16.303 -6.235 -29.304 1.00 91.81 555 LYS A C 1
ATOM 4637 O O . LYS A 1 555 ? 16.505 -5.749 -30.415 1.00 91.81 555 LYS A O 1
ATOM 4642 N N . PHE A 1 556 ? 17.266 -6.798 -28.574 1.00 95.31 556 PHE A N 1
ATOM 4643 C CA . PHE A 1 556 ? 18.668 -6.840 -28.988 1.00 95.31 556 PHE A CA 1
ATOM 4644 C C . PHE A 1 556 ? 18.870 -7.632 -30.282 1.00 95.31 556 PHE A C 1
ATOM 4646 O O . PHE A 1 556 ? 19.528 -7.163 -31.212 1.00 95.31 556 PHE A O 1
ATOM 4653 N N . MET A 1 557 ? 18.269 -8.822 -30.362 1.00 94.31 557 MET A N 1
ATOM 4654 C CA . MET A 1 557 ? 18.362 -9.691 -31.536 1.00 94.31 557 MET A CA 1
ATOM 4655 C C . MET A 1 557 ? 17.758 -9.040 -32.773 1.00 94.31 557 MET A C 1
ATOM 4657 O O . MET A 1 557 ? 18.384 -9.048 -33.830 1.00 94.31 557 MET A O 1
ATOM 4661 N N . MET A 1 558 ? 16.584 -8.425 -32.630 1.00 90.69 558 MET A N 1
ATOM 4662 C CA . MET A 1 558 ? 15.923 -7.720 -33.724 1.00 90.69 558 MET A CA 1
ATOM 4663 C C . MET A 1 558 ? 16.717 -6.497 -34.186 1.00 90.69 558 MET A C 1
ATOM 4665 O O . MET A 1 558 ? 16.886 -6.308 -35.386 1.00 90.69 558 MET A O 1
ATOM 4669 N N . LYS A 1 559 ? 17.243 -5.683 -33.260 1.00 91.75 559 LYS A N 1
ATOM 4670 C CA . LYS A 1 559 ? 18.006 -4.470 -33.597 1.00 91.75 559 LYS A CA 1
ATOM 4671 C C . LYS A 1 559 ? 19.230 -4.771 -34.463 1.00 91.75 559 LYS A C 1
ATOM 4673 O O . LYS A 1 559 ? 19.523 -4.024 -35.391 1.00 91.75 559 LYS A O 1
ATOM 4678 N N . PHE A 1 560 ? 19.950 -5.843 -34.143 1.00 93.50 560 PHE A N 1
ATOM 4679 C CA . PHE A 1 560 ? 21.210 -6.196 -34.801 1.00 93.50 560 PHE A CA 1
ATOM 4680 C C . PHE A 1 560 ? 21.081 -7.350 -35.804 1.00 93.50 560 PHE A C 1
ATOM 4682 O O . PHE A 1 560 ? 22.104 -7.847 -36.273 1.00 93.50 560 PHE A O 1
ATOM 4689 N N . ASN A 1 561 ? 19.856 -7.780 -36.133 1.00 90.94 561 ASN A N 1
ATOM 4690 C CA . ASN A 1 561 ? 19.575 -8.926 -37.008 1.00 90.94 561 ASN A CA 1
ATOM 4691 C C . ASN A 1 561 ? 20.368 -10.188 -36.617 1.00 90.94 561 ASN A C 1
ATOM 4693 O O . ASN A 1 561 ? 20.922 -10.892 -37.462 1.00 90.94 561 ASN A O 1
ATOM 4697 N N . ILE A 1 562 ? 20.463 -10.456 -35.313 1.00 90.75 562 ILE A N 1
ATOM 4698 C CA . ILE A 1 562 ? 21.172 -11.624 -34.788 1.00 90.75 562 ILE A CA 1
ATOM 4699 C C . ILE A 1 562 ? 20.243 -12.828 -34.883 1.00 90.75 562 ILE A C 1
ATOM 4701 O O . ILE A 1 562 ? 19.184 -12.851 -34.256 1.00 90.75 562 ILE A O 1
ATOM 4705 N N . VAL A 1 563 ? 20.675 -13.847 -35.623 1.00 89.38 563 VAL A N 1
ATOM 4706 C CA . VAL A 1 563 ? 19.990 -15.141 -35.667 1.00 89.38 563 VAL A CA 1
ATOM 4707 C C . VAL A 1 563 ? 20.330 -15.913 -34.385 1.00 89.38 563 VAL A C 1
ATOM 4709 O O . VAL A 1 563 ? 21.508 -16.207 -34.163 1.00 89.38 563 VAL A O 1
ATOM 4712 N N . PRO A 1 564 ? 19.347 -16.219 -33.517 1.00 92.12 564 PRO A N 1
ATOM 4713 C CA . PRO A 1 564 ? 19.593 -16.975 -32.295 1.00 92.12 564 PRO A CA 1
ATOM 4714 C C . PRO A 1 564 ? 19.957 -18.427 -32.611 1.00 92.12 564 PRO A C 1
ATOM 4716 O O . PRO A 1 564 ? 19.440 -19.022 -33.556 1.00 92.12 564 PRO A O 1
ATOM 4719 N N . SER A 1 565 ? 20.801 -19.026 -31.774 1.00 93.75 565 SER A N 1
ATOM 4720 C CA . SER A 1 565 ? 21.009 -20.477 -31.812 1.00 93.75 565 SER A CA 1
ATOM 4721 C C . SER A 1 565 ? 19.814 -21.232 -31.215 1.00 93.75 565 SER A C 1
ATOM 4723 O O . SER A 1 565 ? 19.146 -20.732 -30.307 1.00 93.75 565 SER A O 1
ATOM 4725 N N . ASP A 1 566 ? 19.595 -22.482 -31.636 1.00 91.75 566 ASP A N 1
ATOM 4726 C CA . ASP A 1 566 ? 18.539 -23.335 -31.059 1.00 91.75 566 ASP A CA 1
ATOM 4727 C C . ASP A 1 566 ? 18.711 -23.508 -29.538 1.00 91.75 566 ASP A C 1
ATOM 4729 O O . ASP A 1 566 ? 17.736 -23.539 -28.790 1.00 91.75 566 ASP A O 1
ATOM 4733 N N . LYS A 1 567 ? 19.959 -23.526 -29.049 1.00 94.88 567 LYS A N 1
ATOM 4734 C CA . LYS A 1 567 ? 20.271 -23.571 -27.612 1.00 94.88 567 LYS A CA 1
ATOM 4735 C C . LYS A 1 567 ? 19.808 -22.311 -26.872 1.00 94.88 567 LYS A C 1
ATOM 4737 O O . LYS A 1 567 ? 19.314 -22.411 -25.750 1.00 94.88 567 LYS A O 1
ATOM 4742 N N . GLU A 1 568 ? 19.979 -21.130 -27.467 1.00 93.75 568 GLU A N 1
ATOM 4743 C CA . GLU A 1 568 ? 19.484 -19.877 -26.885 1.00 93.75 568 GLU A CA 1
ATOM 4744 C C . GLU A 1 568 ? 17.957 -19.828 -26.879 1.00 93.75 568 GLU A C 1
ATOM 4746 O O . GLU A 1 568 ? 17.373 -19.475 -25.855 1.00 93.75 568 GLU A O 1
ATOM 4751 N N . LEU A 1 569 ? 17.310 -20.229 -27.978 1.00 94.75 569 LEU A N 1
ATOM 4752 C CA . LEU A 1 569 ? 15.849 -20.311 -28.051 1.00 94.75 569 LEU A CA 1
ATOM 4753 C C . LEU A 1 569 ? 15.298 -21.275 -27.000 1.00 94.75 569 LEU A C 1
ATOM 4755 O O . LEU A 1 569 ? 14.374 -20.917 -26.272 1.00 94.75 569 LEU A O 1
ATOM 4759 N N . GLN A 1 570 ? 15.920 -22.444 -26.836 1.00 95.06 570 GLN A N 1
ATOM 4760 C CA . GLN A 1 570 ? 15.524 -23.407 -25.813 1.00 95.06 570 GLN A CA 1
ATOM 4761 C C . GLN A 1 570 ? 15.668 -22.839 -24.395 1.00 95.06 570 GLN A C 1
ATOM 4763 O O . GLN A 1 570 ? 14.815 -23.091 -23.548 1.00 95.06 570 GLN A O 1
ATOM 4768 N N . TYR A 1 571 ? 16.708 -22.044 -24.119 1.00 96.00 571 TYR A N 1
ATOM 4769 C CA . TYR A 1 571 ? 16.843 -21.375 -22.822 1.00 96.00 571 TYR A CA 1
ATOM 4770 C C . TYR A 1 571 ? 15.703 -20.376 -22.572 1.00 96.00 571 TYR A C 1
ATOM 4772 O O . TYR A 1 571 ? 15.153 -20.349 -21.469 1.00 96.00 571 TYR A O 1
ATOM 4780 N N . LEU A 1 572 ? 15.323 -19.578 -23.578 1.00 95.06 572 LEU A N 1
ATOM 4781 C CA . LEU A 1 572 ? 14.210 -18.627 -23.466 1.00 95.06 572 LEU A CA 1
ATOM 4782 C C . LEU A 1 572 ? 12.877 -19.349 -23.228 1.00 95.06 572 LEU A C 1
ATOM 4784 O O . LEU A 1 572 ? 12.141 -18.963 -22.321 1.00 95.06 572 LEU A O 1
ATOM 4788 N N . ILE A 1 573 ? 12.615 -20.427 -23.974 1.00 93.62 573 ILE A N 1
ATOM 4789 C CA . ILE A 1 573 ? 11.426 -21.278 -23.811 1.00 93.62 573 ILE A CA 1
ATOM 4790 C C . ILE A 1 573 ? 11.385 -21.859 -22.396 1.00 93.62 573 ILE A C 1
ATOM 4792 O O . ILE A 1 573 ? 10.428 -21.624 -21.665 1.00 93.62 573 ILE A O 1
ATOM 4796 N N . ASN A 1 574 ? 12.461 -22.517 -21.955 1.00 93.50 574 ASN A N 1
ATOM 4797 C CA . ASN A 1 574 ? 12.532 -23.114 -20.619 1.00 93.50 574 ASN A CA 1
ATOM 4798 C C . ASN A 1 574 ? 12.359 -22.067 -19.504 1.00 93.50 574 ASN A C 1
ATOM 4800 O O . ASN A 1 574 ? 11.744 -22.343 -18.473 1.00 93.50 574 ASN A O 1
ATOM 4804 N N . SER A 1 575 ? 12.895 -20.859 -19.700 1.00 93.12 575 SER A N 1
ATOM 4805 C CA . SER A 1 575 ? 12.743 -19.757 -18.746 1.00 93.12 575 SER A CA 1
ATOM 4806 C C . SER A 1 575 ? 11.284 -19.321 -18.633 1.00 93.12 575 SER A C 1
ATOM 4808 O O . SER A 1 575 ? 10.771 -19.216 -17.520 1.00 93.12 575 SER A O 1
ATOM 4810 N N . LEU A 1 576 ? 10.604 -19.123 -19.764 1.00 91.44 576 LEU A N 1
ATOM 4811 C CA . LEU A 1 576 ? 9.189 -18.749 -19.823 1.00 91.44 576 LEU A CA 1
ATOM 4812 C C . LEU A 1 576 ? 8.270 -19.846 -19.273 1.00 91.44 576 LEU A C 1
ATOM 4814 O O . LEU A 1 576 ? 7.342 -19.552 -18.520 1.00 91.44 576 LEU A O 1
ATOM 4818 N N . ASP A 1 577 ? 8.558 -21.107 -19.585 1.00 89.12 577 ASP A N 1
ATOM 4819 C CA . ASP A 1 577 ? 7.814 -22.258 -19.074 1.00 89.12 577 ASP A CA 1
ATOM 4820 C C . ASP A 1 577 ? 7.941 -22.390 -17.556 1.00 89.12 577 ASP A C 1
ATOM 4822 O O . ASP A 1 577 ? 6.981 -22.762 -16.879 1.00 89.12 577 ASP A O 1
ATOM 4826 N N . SER A 1 578 ? 9.100 -22.030 -16.995 1.00 88.25 578 SER A N 1
ATOM 4827 C CA . SER A 1 578 ? 9.329 -22.095 -15.548 1.00 88.25 578 SER A CA 1
ATOM 4828 C C . SER A 1 578 ? 8.492 -21.101 -14.733 1.00 88.25 578 SER A C 1
ATOM 4830 O O . SER A 1 578 ? 8.407 -21.244 -13.517 1.00 88.25 578 SER A O 1
ATOM 4832 N N . VAL A 1 579 ? 7.860 -20.115 -15.381 1.00 86.12 579 VAL A N 1
ATOM 4833 C CA . VAL A 1 579 ? 7.036 -19.077 -14.734 1.00 86.12 579 VAL A CA 1
ATOM 4834 C C . VAL A 1 579 ? 5.610 -19.010 -15.296 1.00 86.12 579 VAL A C 1
ATOM 4836 O O . VAL A 1 579 ? 4.876 -18.066 -15.008 1.00 86.12 579 VAL A O 1
ATOM 4839 N N . LYS A 1 580 ? 5.177 -20.023 -16.058 1.00 77.44 580 LYS A N 1
ATOM 4840 C CA . LYS A 1 580 ? 3.887 -20.031 -16.776 1.00 77.44 580 LYS A CA 1
ATOM 4841 C C . LYS A 1 580 ? 2.632 -19.966 -15.915 1.00 77.44 580 LYS A C 1
ATOM 4843 O O . LYS A 1 580 ? 1.590 -19.530 -16.386 1.00 77.44 580 LYS A O 1
ATOM 4848 N N . ASN A 1 581 ? 2.742 -20.382 -14.658 1.00 73.56 581 ASN A N 1
ATOM 4849 C CA . ASN A 1 581 ? 1.644 -20.323 -13.694 1.00 73.56 581 ASN A CA 1
ATOM 4850 C C . ASN A 1 581 ? 1.674 -19.041 -12.848 1.00 73.56 581 ASN A C 1
ATOM 4852 O O . ASN A 1 581 ? 0.885 -18.914 -11.915 1.00 73.56 581 ASN A O 1
ATOM 4856 N N . SER A 1 582 ? 2.604 -18.118 -13.115 1.00 70.06 582 SER A N 1
ATOM 4857 C CA . SER A 1 582 ? 2.646 -16.848 -12.394 1.00 70.06 582 SER A CA 1
ATOM 4858 C C . SER A 1 582 ? 1.454 -15.975 -12.774 1.00 70.06 582 SER A C 1
ATOM 4860 O O . SER A 1 582 ? 1.038 -15.929 -13.931 1.00 70.06 582 SER A O 1
ATOM 4862 N N . MET A 1 583 ? 0.915 -15.251 -11.794 1.00 65.44 583 MET A N 1
ATOM 4863 C CA . MET A 1 583 ? -0.128 -14.253 -12.028 1.00 65.44 583 MET A CA 1
ATOM 4864 C C . MET A 1 583 ? 0.474 -12.867 -12.315 1.00 65.44 583 MET A C 1
ATOM 4866 O O . MET A 1 583 ? -0.067 -11.855 -11.877 1.00 65.44 583 MET A O 1
ATOM 4870 N N . ASP A 1 584 ? 1.626 -12.789 -12.980 1.00 68.62 584 ASP A N 1
ATOM 4871 C CA . ASP A 1 584 ? 2.212 -11.501 -13.362 1.00 68.62 584 ASP A CA 1
ATOM 4872 C C . ASP A 1 584 ? 1.480 -10.946 -14.594 1.00 68.62 584 ASP A C 1
ATOM 4874 O O . ASP A 1 584 ? 1.478 -11.561 -15.662 1.00 68.62 584 ASP A O 1
ATOM 4878 N N . ASP A 1 585 ? 0.864 -9.770 -14.435 1.00 66.69 585 ASP A N 1
ATOM 4879 C CA . ASP A 1 585 ? 0.066 -9.095 -15.465 1.00 66.69 585 ASP A CA 1
ATOM 4880 C C . ASP A 1 585 ? 0.883 -8.838 -16.757 1.00 66.69 585 ASP A C 1
ATOM 4882 O O . ASP A 1 585 ? 0.308 -8.764 -17.844 1.00 66.69 585 ASP A O 1
ATOM 4886 N N . ASN A 1 586 ? 2.220 -8.766 -16.673 1.00 72.44 586 ASN A N 1
ATOM 4887 C CA . ASN A 1 586 ? 3.095 -8.501 -17.822 1.00 72.44 586 ASN A CA 1
ATOM 4888 C C . ASN A 1 586 ? 3.491 -9.747 -18.624 1.00 72.44 586 ASN A C 1
ATOM 4890 O O . ASN A 1 586 ? 3.961 -9.619 -19.758 1.00 72.44 586 ASN A O 1
ATOM 4894 N N . MET A 1 587 ? 3.309 -10.950 -18.072 1.00 80.56 587 MET A N 1
ATOM 4895 C CA . MET A 1 587 ? 3.707 -12.196 -18.741 1.00 80.56 587 MET A CA 1
ATOM 4896 C C . MET A 1 587 ? 2.986 -12.383 -20.073 1.00 80.56 587 MET A C 1
ATOM 4898 O O . MET A 1 587 ? 3.580 -12.845 -21.045 1.00 80.56 587 MET A O 1
ATOM 4902 N N . GLU A 1 588 ? 1.729 -11.951 -20.146 1.00 81.69 588 GLU A N 1
ATOM 4903 C CA . GLU A 1 588 ? 0.929 -11.986 -21.367 1.00 81.69 588 GLU A CA 1
ATOM 4904 C C . GLU A 1 588 ? 1.583 -11.212 -22.518 1.00 81.69 588 GLU A C 1
ATOM 4906 O O . GLU A 1 588 ? 1.705 -11.710 -23.640 1.00 81.69 588 GLU A O 1
ATOM 4911 N N . THR A 1 589 ? 2.050 -9.998 -22.229 1.00 81.06 589 THR A N 1
ATOM 4912 C CA . THR A 1 589 ? 2.733 -9.147 -23.205 1.00 81.06 589 THR A CA 1
ATOM 4913 C C . THR A 1 589 ? 4.032 -9.800 -23.678 1.00 81.06 589 THR A C 1
ATOM 4915 O O . THR A 1 589 ? 4.334 -9.787 -24.872 1.00 81.06 589 THR A O 1
ATOM 4918 N N . VAL A 1 590 ? 4.782 -10.437 -22.772 1.00 86.12 590 VAL A N 1
ATOM 4919 C CA . VAL A 1 590 ? 6.025 -11.150 -23.108 1.00 86.12 590 VAL A CA 1
ATOM 4920 C C . VAL A 1 590 ? 5.753 -12.372 -23.980 1.00 86.12 590 VAL A C 1
ATOM 4922 O O . VAL A 1 590 ? 6.441 -12.556 -24.985 1.00 86.12 590 VAL A O 1
ATOM 4925 N N . TYR A 1 591 ? 4.741 -13.180 -23.649 1.00 87.56 591 TYR A N 1
ATOM 4926 C CA . TYR A 1 591 ? 4.354 -14.345 -24.446 1.00 87.56 591 TYR A CA 1
ATOM 4927 C C . TYR A 1 591 ? 3.995 -13.952 -25.873 1.00 87.56 591 TYR A C 1
ATOM 4929 O O . TYR A 1 591 ? 4.496 -14.557 -26.824 1.00 87.56 591 TYR A O 1
ATOM 4937 N N . LYS A 1 592 ? 3.190 -12.898 -26.026 1.00 85.56 592 LYS A N 1
ATOM 4938 C CA . LYS A 1 592 ? 2.815 -12.361 -27.333 1.00 85.56 592 LYS A CA 1
ATOM 4939 C C . LYS A 1 592 ? 4.033 -11.901 -28.137 1.00 85.56 592 LYS A C 1
ATOM 4941 O O . LYS A 1 592 ? 4.163 -12.268 -29.304 1.00 85.56 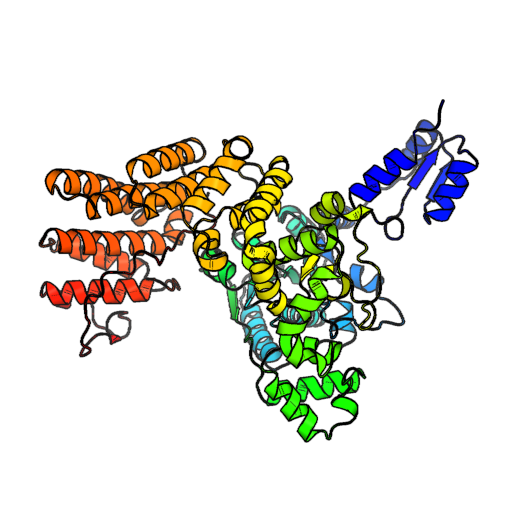592 LYS A O 1
ATOM 4946 N N . SER A 1 593 ? 4.928 -11.126 -27.527 1.00 84.25 593 SER A N 1
ATOM 4947 C CA . SER A 1 593 ? 6.130 -10.608 -28.192 1.00 84.25 593 SER A CA 1
ATOM 4948 C C . SER A 1 593 ? 7.112 -11.713 -28.576 1.00 84.25 593 SER A C 1
ATOM 4950 O O . SER A 1 593 ? 7.654 -11.694 -29.680 1.00 84.25 593 SER A O 1
ATOM 4952 N N . PHE A 1 594 ? 7.319 -12.702 -27.704 1.00 90.69 594 PHE A N 1
ATOM 4953 C CA . PHE A 1 594 ? 8.188 -13.842 -27.993 1.00 90.69 594 PHE A CA 1
ATOM 4954 C C . PHE A 1 594 ? 7.618 -14.723 -29.108 1.00 90.69 594 PHE A C 1
ATOM 4956 O O . PHE A 1 594 ? 8.353 -15.104 -30.015 1.00 90.69 594 PHE A O 1
ATOM 4963 N N . TYR A 1 595 ? 6.305 -14.973 -29.113 1.00 89.69 595 TYR A N 1
ATOM 4964 C CA . TYR A 1 595 ? 5.650 -15.691 -30.207 1.00 89.69 595 TYR A CA 1
ATOM 4965 C C . TYR A 1 595 ? 5.802 -14.960 -31.545 1.00 89.69 595 TYR A C 1
ATOM 4967 O O . TYR A 1 595 ? 6.187 -15.565 -32.543 1.00 89.69 595 TYR A O 1
ATOM 4975 N N . ALA A 1 596 ? 5.570 -13.644 -31.560 1.00 86.69 596 ALA A N 1
ATOM 4976 C CA . ALA A 1 596 ? 5.748 -12.827 -32.758 1.00 86.69 596 ALA A CA 1
ATOM 4977 C C . ALA A 1 596 ? 7.197 -12.873 -33.278 1.00 86.69 596 ALA A C 1
ATOM 4979 O O . ALA A 1 596 ? 7.423 -12.957 -34.485 1.00 86.69 596 ALA A O 1
ATOM 4980 N N . PHE A 1 597 ? 8.178 -12.868 -32.369 1.00 89.56 597 PHE A N 1
ATOM 4981 C CA . PHE A 1 597 ? 9.588 -13.043 -32.710 1.00 89.56 597 PHE A CA 1
ATOM 4982 C C . PHE A 1 597 ? 9.863 -14.412 -33.349 1.00 89.56 597 PHE A C 1
ATOM 4984 O O . PHE A 1 597 ? 10.492 -14.455 -34.403 1.00 89.56 597 PHE A O 1
ATOM 4991 N N . LEU A 1 598 ? 9.346 -15.509 -32.780 1.00 91.06 598 LEU A N 1
ATOM 4992 C CA . LEU A 1 598 ? 9.506 -16.860 -33.339 1.00 91.06 598 LEU A CA 1
ATOM 4993 C C . LEU A 1 598 ? 8.899 -16.998 -34.740 1.00 91.06 598 LEU A C 1
ATOM 4995 O O . LEU A 1 598 ? 9.519 -17.617 -35.603 1.00 91.06 598 LEU A O 1
ATOM 4999 N N . VAL A 1 599 ? 7.727 -16.401 -34.982 1.00 88.62 599 VAL A N 1
ATOM 5000 C CA . VAL A 1 599 ? 7.094 -16.382 -36.313 1.00 88.62 599 VAL A CA 1
ATOM 5001 C C . VAL A 1 599 ? 7.976 -15.645 -37.323 1.00 88.62 599 VAL A C 1
ATOM 5003 O O . VAL A 1 599 ? 8.158 -16.132 -38.437 1.00 88.62 599 VAL A O 1
ATOM 5006 N N . ASN A 1 600 ? 8.555 -14.506 -36.931 1.00 86.75 600 ASN A N 1
ATOM 5007 C CA . ASN A 1 600 ? 9.432 -13.707 -37.793 1.00 86.75 600 ASN A CA 1
ATOM 5008 C C . ASN A 1 600 ? 10.698 -14.475 -38.217 1.00 86.75 600 ASN A C 1
ATOM 5010 O O . ASN A 1 600 ? 11.157 -14.336 -39.344 1.00 86.75 600 ASN A O 1
ATOM 5014 N N . ILE A 1 601 ? 11.245 -15.316 -37.336 1.00 89.81 601 ILE A N 1
ATOM 5015 C CA . ILE A 1 601 ? 12.439 -16.126 -37.633 1.00 89.81 601 ILE A CA 1
ATOM 5016 C C . ILE A 1 601 ? 12.117 -17.556 -38.102 1.00 89.81 601 ILE A C 1
ATOM 5018 O O . ILE A 1 601 ? 13.030 -18.370 -38.217 1.00 89.81 601 ILE A O 1
ATOM 5022 N N . HIS A 1 602 ? 10.842 -17.875 -38.355 1.00 90.06 602 HIS A N 1
ATOM 5023 C CA . HIS A 1 602 ? 10.362 -19.200 -38.770 1.00 90.06 602 HIS A CA 1
ATOM 5024 C C . HIS A 1 602 ? 10.757 -20.357 -37.824 1.00 90.06 602 HIS A C 1
ATOM 5026 O O . HIS A 1 602 ? 11.150 -21.428 -38.281 1.00 90.06 602 HIS A O 1
ATOM 5032 N N . LYS A 1 603 ? 10.663 -20.141 -36.503 1.00 90.75 603 LYS A N 1
ATOM 5033 C CA . LYS A 1 603 ? 11.006 -21.117 -35.440 1.00 90.75 603 LYS A CA 1
ATOM 5034 C C . LYS A 1 603 ? 9.844 -21.409 -34.477 1.00 90.75 603 LYS A C 1
ATOM 5036 O O . LYS A 1 603 ? 10.047 -21.769 -33.318 1.00 90.75 603 LYS A O 1
ATOM 5041 N N . GLN A 1 604 ? 8.602 -21.205 -34.916 1.00 87.81 604 GLN A N 1
ATOM 5042 C CA . GLN A 1 604 ? 7.405 -21.437 -34.093 1.00 87.81 604 GLN A CA 1
ATOM 5043 C C . GLN A 1 604 ? 7.150 -22.918 -33.759 1.00 87.81 604 GLN A C 1
ATOM 5045 O O . GLN A 1 604 ? 6.377 -23.215 -32.857 1.00 87.81 604 GLN A O 1
ATOM 5050 N N . ASP A 1 605 ? 7.791 -23.845 -34.464 1.00 88.69 605 ASP A N 1
ATOM 5051 C CA . ASP A 1 605 ? 7.753 -25.289 -34.217 1.00 88.69 605 ASP A CA 1
ATOM 5052 C C . ASP A 1 605 ? 8.478 -25.705 -32.924 1.00 88.69 605 ASP A C 1
ATOM 5054 O O . ASP A 1 605 ? 8.224 -26.786 -32.398 1.00 88.69 605 ASP A O 1
ATOM 5058 N N . MET A 1 606 ? 9.333 -24.837 -32.371 1.00 88.75 606 MET A N 1
ATOM 5059 C CA . MET A 1 606 ? 10.065 -25.107 -31.127 1.00 88.75 606 MET A CA 1
ATOM 5060 C C . MET A 1 606 ? 9.198 -25.037 -29.863 1.00 88.75 606 MET A C 1
ATOM 5062 O O . MET A 1 606 ? 9.588 -25.568 -28.822 1.00 88.75 606 MET A O 1
ATOM 5066 N N . ILE A 1 607 ? 8.048 -24.361 -29.915 1.00 88.00 607 ILE A N 1
ATOM 5067 C CA . ILE A 1 607 ? 7.162 -24.213 -28.756 1.00 88.00 607 ILE A CA 1
ATOM 5068 C C . ILE A 1 607 ? 6.083 -25.292 -28.743 1.00 88.00 607 ILE A C 1
ATOM 5070 O O . ILE A 1 607 ? 5.486 -25.641 -29.761 1.00 88.00 607 ILE A O 1
ATOM 5074 N N . ARG A 1 608 ? 5.789 -25.806 -27.549 1.00 83.69 608 ARG A N 1
ATOM 5075 C CA . ARG A 1 608 ? 4.747 -26.815 -27.362 1.00 83.69 608 ARG A CA 1
ATOM 5076 C C . ARG A 1 608 ? 3.360 -26.173 -27.466 1.00 83.69 608 ARG A C 1
ATOM 5078 O O . ARG A 1 608 ? 3.035 -25.251 -26.717 1.00 83.69 608 ARG A O 1
ATOM 5085 N N . MET A 1 609 ? 2.530 -26.695 -28.368 1.00 81.88 609 MET A N 1
ATOM 5086 C CA . MET A 1 609 ? 1.158 -26.233 -28.616 1.00 81.88 609 MET A CA 1
ATOM 5087 C C . MET A 1 609 ? 0.135 -27.250 -28.102 1.00 81.88 609 MET A C 1
ATOM 5089 O O . MET A 1 609 ? -0.485 -27.972 -28.877 1.00 81.88 609 MET A O 1
ATOM 5093 N N . ASP A 1 610 ? -0.025 -27.332 -26.781 1.00 82.19 610 ASP A N 1
ATOM 5094 C CA . ASP A 1 610 ? -1.122 -28.079 -26.154 1.00 82.19 610 ASP A CA 1
ATOM 5095 C C . ASP A 1 610 ? -2.128 -27.141 -25.466 1.00 82.19 610 ASP A C 1
ATOM 5097 O O . ASP A 1 610 ? -1.946 -25.924 -25.444 1.00 82.19 610 ASP A O 1
ATOM 5101 N N . PHE A 1 611 ? -3.199 -27.700 -24.894 1.00 76.75 611 PHE A N 1
ATOM 5102 C CA . PHE A 1 611 ? -4.246 -26.932 -24.203 1.00 76.75 611 PHE A CA 1
ATOM 5103 C C . PHE A 1 611 ? -3.745 -26.108 -23.006 1.00 76.75 611 PHE A C 1
ATOM 5105 O O . PHE A 1 611 ? -4.451 -25.212 -22.553 1.00 76.75 611 PHE A O 1
ATOM 5112 N N . SER A 1 612 ? -2.546 -26.393 -22.492 1.00 75.44 612 SER A N 1
ATOM 5113 C CA . SER A 1 612 ? -1.914 -25.632 -21.410 1.00 75.44 612 SER A CA 1
ATOM 5114 C C . SER A 1 612 ? -0.949 -24.553 -21.911 1.00 75.44 612 SER A C 1
ATOM 5116 O O . SER A 1 612 ? -0.382 -23.815 -21.106 1.00 75.44 612 SER A O 1
ATOM 5118 N N . SER A 1 613 ? -0.746 -24.457 -23.228 1.00 80.88 613 SER A N 1
ATOM 5119 C CA . SER A 1 613 ? 0.204 -23.531 -23.832 1.00 80.88 613 SER A CA 1
ATOM 5120 C C . SER A 1 613 ? -0.307 -22.088 -23.778 1.00 80.88 613 SER A C 1
ATOM 5122 O O . SER A 1 613 ? -1.389 -21.801 -24.305 1.00 80.88 613 SER A O 1
ATOM 5124 N N . PRO A 1 614 ? 0.481 -21.136 -23.236 1.00 83.00 614 PRO A N 1
ATOM 5125 C CA . PRO A 1 614 ? 0.100 -19.725 -23.223 1.00 83.00 614 PRO A CA 1
ATOM 5126 C C . PRO A 1 614 ? 0.031 -19.123 -24.637 1.00 83.00 614 PRO A C 1
ATOM 5128 O O . PRO A 1 614 ? -0.574 -18.069 -24.831 1.00 83.00 614 PRO A O 1
ATOM 5131 N N . TYR A 1 615 ? 0.609 -19.795 -25.638 1.00 84.62 615 TYR A N 1
ATOM 5132 C CA . TYR A 1 615 ? 0.702 -19.314 -27.016 1.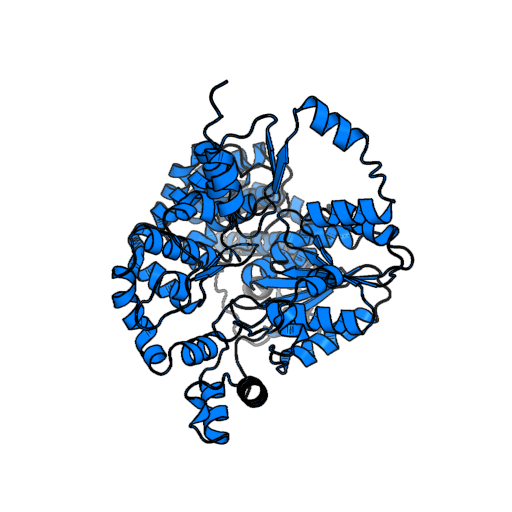00 84.62 615 TYR A CA 1
ATOM 5133 C C . TYR A 1 615 ? -0.499 -19.688 -27.894 1.00 84.62 615 TYR A C 1
ATOM 5135 O O . TYR A 1 615 ? -0.686 -19.091 -28.954 1.00 84.62 615 TYR A O 1
ATOM 5143 N N . LEU A 1 616 ? -1.334 -20.644 -27.464 1.00 83.19 616 LEU A N 1
ATOM 5144 C CA . LEU A 1 616 ? -2.394 -21.239 -28.290 1.00 83.19 616 LEU A CA 1
ATOM 5145 C C . LEU A 1 616 ? -3.366 -20.193 -28.868 1.00 83.19 616 LEU A C 1
ATOM 5147 O O . LEU A 1 616 ? -3.766 -20.267 -30.027 1.00 83.19 616 LEU A O 1
ATOM 5151 N N . LYS A 1 617 ? -3.690 -19.165 -28.080 1.00 82.94 617 LYS A N 1
ATOM 5152 C CA . LYS A 1 617 ? -4.591 -18.058 -28.452 1.00 82.94 617 LYS A CA 1
ATOM 5153 C C . LYS A 1 617 ? -4.064 -17.128 -29.552 1.00 82.94 617 LYS A C 1
ATOM 5155 O O . LYS A 1 617 ? -4.814 -16.296 -30.062 1.00 82.94 617 LYS A O 1
ATOM 5160 N N . TYR A 1 618 ? -2.785 -17.226 -29.907 1.00 82.00 618 TYR A N 1
ATOM 5161 C CA . TYR A 1 618 ? -2.173 -16.388 -30.938 1.00 82.00 618 TYR A CA 1
ATOM 5162 C C . TYR A 1 618 ? -2.126 -17.061 -32.315 1.00 82.00 618 TYR A C 1
ATOM 5164 O O . TYR A 1 618 ? -1.797 -16.403 -33.302 1.00 82.00 618 TYR A O 1
ATOM 5172 N N . ILE A 1 619 ? -2.474 -18.347 -32.412 1.00 75.44 619 ILE A N 1
ATOM 5173 C CA . ILE A 1 619 ? -2.531 -19.071 -33.686 1.00 75.44 619 ILE A CA 1
ATOM 5174 C C . ILE A 1 619 ? -3.637 -18.478 -34.572 1.00 75.44 619 ILE A C 1
ATOM 5176 O O . ILE A 1 619 ? -4.744 -18.216 -34.108 1.00 75.44 619 ILE A O 1
ATOM 5180 N N . GLY A 1 620 ? -3.334 -18.251 -35.854 1.00 67.50 620 GLY A N 1
ATOM 5181 C CA . GLY A 1 620 ? -4.297 -17.744 -36.844 1.00 67.50 620 GLY A CA 1
ATOM 5182 C C . GLY A 1 620 ? -4.638 -16.252 -36.729 1.00 67.50 620 GLY A C 1
ATOM 5183 O O . GLY A 1 620 ? -5.319 -15.722 -37.602 1.00 67.50 620 GLY A O 1
ATOM 5184 N N . ASN A 1 621 ? -4.135 -15.558 -35.705 1.00 65.75 621 ASN A N 1
ATOM 5185 C CA . ASN A 1 621 ? -4.292 -14.116 -35.547 1.00 65.75 621 ASN A CA 1
ATOM 5186 C C . ASN A 1 621 ? -3.057 -13.385 -36.104 1.00 65.75 621 ASN A C 1
ATOM 5188 O O . ASN A 1 621 ? -1.933 -13.812 -35.834 1.00 65.75 621 ASN A O 1
ATOM 5192 N N . PRO A 1 622 ? -3.207 -12.267 -36.839 1.00 58.78 622 PRO A N 1
ATOM 5193 C CA . PRO A 1 622 ? -2.067 -11.451 -37.239 1.00 58.78 622 PRO A CA 1
ATOM 5194 C C . PRO A 1 622 ? -1.411 -10.840 -35.993 1.00 58.78 622 PRO A C 1
ATOM 5196 O O . PRO A 1 622 ? -1.902 -9.868 -35.415 1.00 58.78 622 PRO A O 1
ATOM 5199 N N . VAL A 1 623 ? -0.291 -11.419 -35.557 1.00 62.91 623 VAL A N 1
ATOM 5200 C CA . VAL A 1 623 ? 0.499 -10.887 -34.444 1.00 62.91 623 VAL A CA 1
ATOM 5201 C C . VAL A 1 623 ? 1.544 -9.939 -35.014 1.00 62.91 623 VAL A C 1
ATOM 5203 O O . VAL A 1 623 ? 2.571 -10.356 -35.538 1.00 62.91 623 VAL A O 1
ATOM 5206 N N . THR A 1 624 ? 1.281 -8.637 -34.931 1.00 56.28 624 THR A N 1
ATOM 5207 C CA . THR A 1 624 ? 2.311 -7.632 -35.205 1.00 56.28 624 THR A CA 1
ATOM 5208 C C . THR A 1 624 ? 3.298 -7.587 -34.045 1.00 56.28 624 THR A C 1
ATOM 5210 O O . THR A 1 624 ? 2.890 -7.551 -32.880 1.00 56.28 624 THR A O 1
ATOM 5213 N N . VAL A 1 625 ? 4.598 -7.548 -34.357 1.00 51.72 625 VAL A N 1
ATOM 5214 C CA . VAL A 1 625 ? 5.634 -7.223 -33.372 1.00 51.72 625 VAL A CA 1
ATOM 5215 C C . VAL A 1 625 ? 5.466 -5.750 -33.003 1.00 51.72 625 VAL A C 1
ATOM 5217 O O . VAL A 1 625 ? 6.078 -4.867 -33.598 1.00 51.72 625 VAL A O 1
ATOM 5220 N N . ARG A 1 626 ? 4.594 -5.448 -32.040 1.00 48.09 626 ARG A N 1
ATOM 5221 C CA . ARG A 1 626 ? 4.714 -4.185 -31.314 1.00 48.09 626 ARG A CA 1
ATOM 5222 C C . ARG A 1 626 ? 5.869 -4.370 -30.347 1.00 48.09 626 ARG A C 1
ATOM 5224 O O . ARG A 1 626 ? 5.738 -5.085 -29.359 1.00 48.09 626 ARG A O 1
ATOM 5231 N N . LEU A 1 627 ? 7.009 -3.772 -30.688 1.00 47.34 627 LEU A N 1
ATOM 5232 C CA . LEU A 1 627 ? 8.110 -3.593 -29.750 1.00 47.34 627 LEU A CA 1
ATOM 5233 C C . LEU A 1 627 ? 7.523 -2.950 -28.487 1.00 47.34 627 LEU A C 1
ATOM 5235 O O . LEU A 1 627 ? 6.764 -1.988 -28.590 1.00 47.34 627 LEU A O 1
ATOM 5239 N N . PHE A 1 628 ? 7.786 -3.579 -27.342 1.00 50.56 628 PHE A N 1
ATOM 5240 C CA . PHE A 1 628 ? 7.255 -3.217 -26.029 1.00 50.56 628 PHE A CA 1
ATOM 5241 C C . PHE A 1 628 ? 7.214 -1.699 -25.820 1.00 50.56 628 PHE A C 1
ATOM 5243 O O . PHE A 1 628 ? 8.196 -1.022 -26.113 1.00 50.56 628 PHE A O 1
ATOM 5250 N N . ASP A 1 629 ? 6.119 -1.185 -25.257 1.00 40.56 629 ASP A N 1
ATOM 5251 C CA . ASP A 1 629 ? 6.127 0.153 -24.669 1.00 40.56 629 ASP A CA 1
ATOM 5252 C C . ASP A 1 629 ? 7.121 0.096 -23.493 1.00 40.56 629 ASP A C 1
ATOM 5254 O O . ASP A 1 629 ? 6.944 -0.711 -22.577 1.00 40.56 629 ASP A O 1
ATOM 5258 N N . ASP A 1 630 ? 8.202 0.886 -23.524 1.00 40.12 630 ASP A N 1
ATOM 5259 C CA . ASP A 1 630 ? 9.327 0.842 -22.558 1.00 40.12 630 ASP A CA 1
ATOM 5260 C C . ASP A 1 630 ? 8.924 1.127 -21.096 1.00 40.12 630 ASP A C 1
ATOM 5262 O O . ASP A 1 630 ? 9.742 1.091 -20.168 1.00 40.12 630 ASP A O 1
ATOM 5266 N N . ASN A 1 631 ? 7.636 1.385 -20.905 1.00 38.19 631 ASN A N 1
ATOM 5267 C CA . ASN A 1 631 ? 7.004 1.918 -19.728 1.00 38.19 631 ASN A CA 1
ATOM 5268 C C . ASN A 1 631 ? 6.472 0.841 -18.764 1.00 38.19 631 ASN A C 1
ATOM 5270 O O . ASN A 1 631 ? 6.344 1.133 -17.577 1.00 38.19 631 ASN A O 1
ATOM 5274 N N . GLU A 1 632 ? 6.147 -0.387 -19.174 1.00 41.94 632 GLU A N 1
ATOM 5275 C CA . GLU A 1 632 ? 5.616 -1.391 -18.229 1.00 41.94 632 GLU A CA 1
ATOM 5276 C C . GLU A 1 632 ? 6.738 -2.024 -17.391 1.00 41.94 632 GLU A C 1
ATOM 5278 O O . GLU A 1 632 ? 7.424 -2.951 -17.812 1.00 41.94 632 GLU A O 1
ATOM 5283 N N . ASP A 1 633 ? 6.957 -1.452 -16.200 1.00 47.78 633 ASP A N 1
ATOM 5284 C CA . ASP A 1 633 ? 8.054 -1.796 -15.294 1.00 47.78 633 ASP A CA 1
ATOM 5285 C C . ASP A 1 633 ? 7.576 -2.684 -14.127 1.00 47.78 633 ASP A C 1
ATOM 5287 O O . ASP A 1 633 ? 6.893 -2.208 -13.202 1.00 47.78 633 ASP A O 1
ATOM 5291 N N . PRO A 1 634 ? 7.955 -3.972 -14.100 1.00 46.44 634 PRO A N 1
ATOM 5292 C CA . PRO A 1 634 ? 7.670 -4.834 -12.975 1.00 46.44 634 PRO A CA 1
ATOM 5293 C C . PRO A 1 634 ? 8.866 -4.813 -12.009 1.00 46.44 634 PRO A C 1
ATOM 5295 O O . PRO A 1 634 ? 9.556 -5.803 -11.792 1.00 46.44 634 PRO A O 1
ATOM 5298 N N . ILE A 1 635 ? 9.140 -3.658 -11.394 1.00 44.28 635 ILE A N 1
ATOM 5299 C CA . ILE A 1 635 ? 10.024 -3.621 -10.223 1.00 44.28 635 ILE A CA 1
ATOM 5300 C C . ILE A 1 635 ? 9.260 -4.054 -8.980 1.00 44.28 635 ILE A C 1
ATOM 5302 O O . ILE A 1 635 ? 8.238 -3.476 -8.593 1.00 44.28 635 ILE A O 1
ATOM 5306 N N . ILE A 1 636 ? 9.845 -5.071 -8.355 1.00 47.81 636 ILE A N 1
ATOM 5307 C CA . ILE A 1 636 ? 9.401 -5.754 -7.149 1.00 47.81 636 ILE A CA 1
ATOM 5308 C C . ILE A 1 636 ? 9.449 -4.838 -5.927 1.00 47.81 636 ILE A C 1
ATOM 5310 O O . ILE A 1 636 ? 10.397 -4.080 -5.705 1.00 47.81 636 ILE A O 1
ATOM 5314 N N . GLU A 1 637 ? 8.471 -5.003 -5.044 1.00 52.69 637 GLU A N 1
ATOM 5315 C CA . GLU A 1 637 ? 8.412 -4.372 -3.731 1.00 52.69 637 GLU A CA 1
ATOM 5316 C C . GLU A 1 637 ? 8.386 -5.429 -2.617 1.00 52.69 637 GLU A C 1
ATOM 5318 O O . GLU A 1 637 ? 7.332 -5.755 -2.107 1.00 52.69 637 GLU A O 1
ATOM 5323 N N . ALA A 1 638 ? 9.491 -6.089 -2.272 1.00 40.81 638 ALA A N 1
ATOM 5324 C CA . ALA A 1 638 ? 10.150 -5.925 -0.960 1.00 40.81 638 ALA A CA 1
ATOM 5325 C C . ALA A 1 638 ? 11.229 -7.012 -0.725 1.00 40.81 638 ALA A C 1
ATOM 5327 O O . ALA A 1 638 ? 11.434 -7.454 0.395 1.00 40.81 638 ALA A O 1
ATOM 5328 N N . ILE A 1 639 ? 11.939 -7.484 -1.755 1.00 38.31 639 ILE A N 1
ATOM 5329 C CA . ILE A 1 639 ? 13.063 -8.412 -1.534 1.00 38.31 639 ILE A CA 1
ATOM 5330 C C . ILE A 1 639 ? 14.331 -7.604 -1.255 1.00 38.31 639 ILE A C 1
ATOM 5332 O O . ILE A 1 639 ? 14.990 -7.117 -2.180 1.00 38.31 639 ILE A O 1
ATOM 5336 N N . ASN A 1 640 ? 14.627 -7.420 0.030 1.00 37.62 640 ASN A N 1
ATOM 5337 C CA . ASN A 1 640 ? 15.932 -6.960 0.504 1.00 37.62 640 ASN A CA 1
ATOM 5338 C C . ASN A 1 640 ? 16.830 -8.136 0.854 1.00 37.62 640 ASN A C 1
ATOM 5340 O O . ASN A 1 640 ? 16.324 -9.105 1.472 1.00 37.62 640 ASN A O 1
#

Radius of gyration: 28.06 Å; chains: 1; bounding box: 72×58×87 Å

pLDDT: mean 86.25, std 13.0, range [37.62, 98.56]

Sequence (640 aa):
MDEPDIEYYLKIYEDAGCKYRRNKLIFIDSMPSLYLRNKVKSLDATLIKATAEEFLDYIQKLNFCPDELQRALINLNYCGIYRLSDLEKTYLTPYESRLYSGNFCKWQDVADGWVAEIRSYDEAKDKLDMLLTQENGVCCFSIYGQVFTGKSCLLKTLAYYLNKKGFEVLEYKGKFINTNVIWKYMAESTSTKFVLVIDGGSYYYEQIEKMFSQKIMNKKIVILTAAREYYHKKKRYYLEGNPYVDYRISASFSREDAEILVDKLDSKAHLSFMASMKPREQREYVFKQRSMVNLILNLTYGKLAEKIGKAYRFMLPTLSEMEQRLLLELAIFDTADIEYYPRELFVEKYGSCVKMDSDVSIDKMRVVDYARMDERGLALRNSLLNNCILEYKKNEVEVSIIDILIYISRYVKERNNDIWYFVFQCLTKEEILERRFKLKHRQIEKIYLSVKENYMDISYYWLQMGLLFQKREDYISAYNYLEKSSSIRPNSYKIQHAMARNFLRHANCTKDIVEAKNLFTKGEEKMKKLIDSKDYRKEKAKPFSVTCYVSEKIKFMMKFNIVPSDKELQYLINSLDSVKNSMDDNMETVYKSFYAFLVNIHKQDMIRMDFSSPYLKYIGNPVTVRLFDDNEDPIIEAIN

Foldseek 3Di:
DPDDPPCVVVVVCLLQPPQLAPDAAEAEAQDDDPVNVVVCVVSVHHYHNDDPVRVVVVVVVPPPPDDLLRVLQVVCVVQQKHWPVVVVVVDDVPDDDCVLLLAQDDLVCLVVVLDQCFPLLVVLLVVVVVLVPDPAQEAEEEEEEAPQLCQRVSLSNSQVVVVVVVATEMEGQHFDDDVVSVLSNLVPDPGQHYEYGEEACLLCLLVSLVVRPDDDPSHHYYYYYYAYDPSCQQRVLSVPPGSYDYDYRDFFDDLRRLLSVLVSCVVSVQLAVCVPPDSVVSSVVSNVLGGSLSSSQCSNQPPCSVCVLVVCLVCLVVADPLLLLVLLVLLLCVLLRNDFDASSNCSNRPSVPADLPDDADPVDHYSVSQWYADNGHIHGSHNVVSVSSCVSCVVCNLVSLLVLLQVLLVVDDAPDSTSSVVSNLSSLALLSCCPRSVDDLVSSVVSLVSCCVSCLLYLSSLQSVLVSCVVVLVLVSSLVSLVSSCVNPVPFPLSLLSNLLSLLSNLLVDPDVVSSVVSPVSSLVSLVCLLVDPPPVSLSVLVQSLLSNLLSVLSNCVVVVPDDDPVVVVVNQVSLVSCLPPPNPSNLVSLLLNCQSCVVNVNNVSHDADPSGSCVVVPPPPRDNPNDPPSPHSRHPDRD

Secondary structure (DSSP, 8-state):
-PPP-HHHHHHHHHHTT--TTTS--EEE-SS--HHHHHHHHHTT-EEE---HHHHHHHHHH------HHHHHHHHHHHTTEEEHHHHGGG--SS----GGGTPPPPHHHHHTT-S---HHHHHHHHHHHHHHTS--SEEEEEEEESTTSSHHHHHHHHHHHHHHTTPEEEEE-SSS--HHHHHHHHHHSS-SEEEEEEETGGGGHHHHHHHHT---TT-EEEEEEEEEHHHHHHHGGGTTTSSEEEEEPPSS--HHHHHHHHHHHHHTT--GGGGGS-HHHHHHHHHHT-SHHHHHHHHHHGGGGGGHHHHHHHHGGGS-HHHHHHHHHHHHHHHTT-S-EEHHHHHHHHTTT----SPP-SSS--HHHHEEE-SSEEEES-THHHHHHHHHTTTTHHHHHHHHHHHHGGG--TT--SHHHHHHHHHH-HHHHHHTS---HHHHHHHHHHTHHHHTT-HHHHHHHHHHHHHTT-HHHHHHHHHHHHHH-TT-HHHHHHHHHHHHHHHHH---HHHHHHHHHHHHHHHHHHHT---HHHHHTHHHHHHHHHHHHHHHHHHTTPPPPHHHHHHHHHHHHTTTT---TTHHHHHHHHHHHHHHTT-GGGS--STT-TTGGGTTS--------TT-----S---